Protein AF-0000000070301177 (afdb_homodimer)

Solvent-accessible surface area (backbone atoms only — not comparable to full-atom values): 25752 Å² total; per-residue (Å²): 110,47,82,45,71,46,75,32,82,84,48,71,47,68,35,48,28,30,37,35,56,13,61,52,57,71,39,89,87,39,59,64,20,34,37,38,36,44,33,41,28,71,83,41,33,33,62,41,58,50,71,46,35,71,60,48,59,59,49,16,45,73,69,47,29,31,37,39,17,50,38,58,58,73,48,60,44,33,58,29,86,72,32,73,75,39,41,40,32,54,35,54,65,43,52,48,47,52,51,49,48,72,74,44,54,43,38,85,46,20,59,25,23,32,30,23,18,32,33,40,8,5,26,21,18,49,43,44,37,58,73,33,55,76,52,22,27,29,30,26,22,40,46,19,50,31,51,51,75,92,44,57,88,44,87,59,50,32,72,39,56,42,47,50,91,80,27,50,65,54,51,53,69,71,19,48,65,69,54,53,82,75,64,64,77,88,58,50,46,40,39,40,36,32,21,74,66,18,93,45,35,64,43,41,52,50,38,51,52,49,33,54,75,68,71,44,63,41,36,42,34,41,30,69,40,42,86,47,58,73,38,50,43,57,49,49,58,58,50,50,52,52,49,51,53,51,31,53,66,60,50,59,56,70,76,111,108,46,81,43,72,47,74,31,82,85,47,71,47,69,36,46,28,31,37,35,56,14,62,52,55,71,38,90,87,39,59,65,21,37,38,38,37,43,33,41,28,72,83,40,32,33,62,40,60,50,72,46,35,71,60,49,57,58,50,16,44,75,67,48,30,31,38,38,17,50,37,58,58,72,47,60,44,34,59,28,86,73,32,75,73,39,39,40,32,55,35,55,65,43,52,47,47,53,50,48,47,72,75,44,55,42,38,85,45,20,60,24,23,32,29,24,18,33,33,41,8,5,28,21,17,49,45,45,37,56,72,34,55,77,50,22,25,30,30,26,23,40,45,20,50,31,51,50,72,93,44,58,87,43,88,59,49,31,71,38,55,42,46,49,90,80,28,51,66,52,51,53,68,71,20,46,66,69,53,53,82,72,62,58,79,88,58,50,47,39,38,40,36,31,20,74,64,19,92,45,34,65,43,41,51,50,39,52,51,51,35,55,74,68,70,45,63,40,36,43,34,40,30,69,40,40,86,48,57,72,38,49,42,55,49,50,57,58,50,50,52,54,50,51,52,50,33,51,66,59,50,60,56,70,78,110

Foldseek 3Di:
DDWDFFADPQLRGTWIKDKQFAPLQVDPPRAAAFEEEEEEAAPDARCVVCVLAVCVNVVCNVLVYMYMGIGQHLLLQDCFPVDSNHHRLCCPQPRVLVVCVVPTRHPSFQLRYEYEYEASSLSNRLQSCLVRLRRHQEYEYELYQQACLVPQPPSCPCVRHNGCVVGVPSSLVSHNLNRCVSPDDNSYEYEYEYEPAEPRVVSLVVSVVSCVVVVHDYHYYYHHDYRDSNSVSVVVVVVVVSSSVSSCVRPVVVVD/DDWDFFADPQLRGTWIKDKQFAPLQVDPPRAAAFEEEEEEAAPDARCVVCVLAVCVNVVCNVLVYMYMGIGQHLLLQDCFPVDSNHHRLCCPQPRVLVVCVVPTRHPSFQLRYEYEYEASSLSNRLQSCLVRLRRHQEYEYELYQQACLVPQPPSCPCVRHNGCVVGVPSSLVSHNLNRCVSPDDNRYEYEYEYEPAEPRVVSLVVSVVSCVVVVHDYHYYYHHDYRDSNSCSVVVVVVVVSSSVSSCVRPVVVVD

Structure (mmCIF, N/CA/C/O backbone):
data_AF-0000000070301177-model_v1
#
loop_
_entity.id
_entity.type
_entity.pdbx_description
1 polymer 'Esterase, putative'
#
loop_
_atom_site.group_PDB
_atom_site.id
_atom_site.type_symbol
_atom_site.label_atom_id
_atom_site.label_alt_id
_atom_site.label_comp_id
_atom_site.label_asym_id
_atom_site.label_entity_id
_atom_site.label_seq_id
_atom_site.pdbx_PDB_ins_code
_atom_site.Cartn_x
_atom_site.Cartn_y
_atom_site.Cartn_z
_atom_site.occupancy
_atom_site.B_iso_or_equiv
_atom_site.auth_seq_id
_atom_site.auth_comp_id
_atom_site.auth_asym_id
_atom_site.auth_atom_id
_atom_site.pdbx_PDB_model_num
ATOM 1 N N . MET A 1 1 ? -11.984 23.844 -8.18 1 95.38 1 MET A N 1
ATOM 2 C CA . MET A 1 1 ? -10.977 24.219 -7.195 1 95.38 1 MET A CA 1
ATOM 3 C C . MET A 1 1 ? -11.109 25.672 -6.789 1 95.38 1 MET A C 1
ATOM 5 O O . MET A 1 1 ? -11.438 26.531 -7.621 1 95.38 1 MET A O 1
ATOM 9 N N . GLU A 1 2 ? -10.852 25.969 -5.504 1 97.44 2 GLU A N 1
ATOM 10 C CA . GLU A 1 2 ? -10.922 27.328 -4.965 1 97.44 2 GLU A CA 1
ATOM 11 C C . GLU A 1 2 ? -9.648 27.688 -4.207 1 97.44 2 GLU A C 1
ATOM 13 O O . GLU A 1 2 ? -9.086 26.844 -3.494 1 97.44 2 GLU A O 1
ATOM 18 N N . ARG A 1 3 ? -9.195 28.859 -4.445 1 98.25 3 ARG A N 1
ATOM 19 C CA . ARG A 1 3 ? -8.109 29.453 -3.672 1 98.25 3 ARG A CA 1
ATOM 20 C C . ARG A 1 3 ? -8.648 30.469 -2.668 1 98.25 3 ARG A C 1
ATOM 22 O O . ARG A 1 3 ? -9.25 31.469 -3.055 1 98.25 3 ARG A O 1
ATOM 29 N N . LEU A 1 4 ? -8.391 30.156 -1.422 1 98.38 4 LEU A N 1
ATOM 30 C CA . LEU A 1 4 ? -8.984 30.938 -0.34 1 98.38 4 LEU A CA 1
ATOM 31 C C . LEU A 1 4 ? -7.918 31.672 0.454 1 98.38 4 LEU A C 1
ATOM 33 O O . LEU A 1 4 ? -6.734 31.344 0.368 1 98.38 4 LEU A O 1
ATOM 37 N N . SER A 1 5 ? -8.336 32.688 1.1 1 98.5 5 SER A N 1
ATOM 38 C CA . SER A 1 5 ? -7.645 33.312 2.221 1 98.5 5 SER A CA 1
ATOM 39 C C . SER A 1 5 ? -8.422 33.156 3.521 1 98.5 5 SER A C 1
ATOM 41 O O . SER A 1 5 ? -9.383 33.875 3.781 1 98.5 5 SER A O 1
ATOM 43 N N . VAL A 1 6 ? -8.008 32.219 4.379 1 98.75 6 VAL A N 1
ATOM 44 C CA . VAL A 1 6 ? -8.758 31.875 5.582 1 98.75 6 VAL A CA 1
ATOM 45 C C . VAL A 1 6 ? -8.203 32.625 6.781 1 98.75 6 VAL A C 1
ATOM 47 O O . VAL A 1 6 ? -7 32.562 7.062 1 98.75 6 VAL A O 1
ATOM 50 N N . PRO A 1 7 ? -9.055 33.375 7.484 1 98.38 7 PRO A N 1
ATOM 51 C CA . PRO A 1 7 ? -8.555 34.094 8.648 1 98.38 7 PRO A CA 1
ATOM 52 C C . PRO A 1 7 ? -8.18 33.188 9.812 1 98.38 7 PRO A C 1
ATOM 54 O O . PRO A 1 7 ? -8.875 32.188 10.062 1 98.38 7 PRO A O 1
ATOM 57 N N . SER A 1 8 ? -7.035 33.438 10.383 1 98.62 8 SER A N 1
ATOM 58 C CA . SER A 1 8 ? -6.629 32.781 11.617 1 98.62 8 SER A CA 1
ATOM 59 C C . SER A 1 8 ? -6.711 33.75 12.805 1 98.62 8 SER A C 1
ATOM 61 O O . SER A 1 8 ? -5.891 34.656 12.938 1 98.62 8 SER A O 1
ATOM 63 N N . ALA A 1 9 ? -7.656 33.469 13.68 1 98.31 9 ALA A N 1
ATOM 64 C CA . ALA A 1 9 ? -7.801 34.312 14.875 1 98.31 9 ALA A CA 1
ATOM 65 C C . ALA A 1 9 ? -6.582 34.156 15.781 1 98.31 9 ALA A C 1
ATOM 67 O O . ALA A 1 9 ? -6.137 35.156 16.375 1 98.31 9 ALA A O 1
ATOM 68 N N . SER A 1 10 ? -6.047 33 15.875 1 97.94 10 SER A N 1
ATOM 69 C CA . SER A 1 10 ? -4.941 32.75 16.781 1 97.94 10 SER A CA 1
ATOM 70 C C . SER A 1 10 ? -3.658 33.438 16.312 1 97.94 10 SER A C 1
ATOM 72 O O . SER A 1 10 ? -2.795 33.781 17.125 1 97.94 10 SER A O 1
ATOM 74 N N . MET A 1 11 ? -3.531 33.594 15 1 98.25 11 MET A N 1
ATOM 75 C CA . MET A 1 11 ? -2.289 34.156 14.484 1 98.25 11 MET A CA 1
ATOM 76 C C . MET A 1 11 ? -2.512 35.562 13.953 1 98.25 11 MET A C 1
ATOM 78 O O . MET A 1 11 ? -1.56 36.25 13.578 1 98.25 11 MET A O 1
ATOM 82 N N . ASN A 1 12 ? -3.715 36 13.938 1 97.5 12 ASN A N 1
ATOM 83 C CA . ASN A 1 12 ? -4.102 37.312 13.453 1 97.5 12 ASN A CA 1
ATOM 84 C C . ASN A 1 12 ? -3.561 37.562 12.055 1 97.5 12 ASN A C 1
ATOM 86 O O . ASN A 1 12 ? -2.904 38.594 11.812 1 97.5 12 ASN A O 1
ATOM 90 N N . LYS A 1 13 ? -3.725 36.625 11.156 1 96.88 13 LYS A N 1
ATOM 91 C CA . LYS A 1 13 ? -3.373 36.75 9.742 1 96.88 13 LYS A CA 1
ATOM 92 C C . LYS A 1 13 ? -4.273 35.875 8.867 1 96.88 13 LYS A C 1
ATOM 94 O O . LYS A 1 13 ? -5.086 35.094 9.383 1 96.88 13 LYS A O 1
ATOM 99 N N . GLU A 1 14 ? -4.188 36.094 7.578 1 98.25 14 GLU A N 1
ATOM 100 C CA . GLU A 1 14 ? -4.895 35.281 6.582 1 98.25 14 GLU A CA 1
ATOM 101 C C . GLU A 1 14 ? -3.984 34.219 5.984 1 98.25 14 GLU A C 1
ATOM 103 O O . GLU A 1 14 ? -2.838 34.5 5.629 1 98.25 14 GLU A O 1
ATOM 108 N N . ILE A 1 15 ? -4.477 33.062 5.93 1 98.75 15 ILE A N 1
ATOM 109 C CA . ILE A 1 15 ? -3.672 31.953 5.441 1 98.75 15 ILE A CA 1
ATOM 110 C C . ILE A 1 15 ? -4.199 31.484 4.086 1 98.75 15 ILE A C 1
ATOM 112 O O . ILE A 1 15 ? -5.387 31.188 3.939 1 98.75 15 ILE A O 1
ATOM 116 N N . PRO A 1 16 ? -3.316 31.422 3.059 1 98.88 16 PRO A N 1
ATOM 117 C CA . PRO A 1 16 ? -3.738 30.844 1.784 1 98.88 16 PRO A CA 1
ATOM 118 C C . PRO A 1 16 ? -4.078 29.359 1.899 1 98.88 16 PRO A C 1
ATOM 120 O O . PRO A 1 16 ? -3.35 28.594 2.549 1 98.88 16 PRO A O 1
ATOM 123 N N . VAL A 1 17 ? -5.227 28.969 1.312 1 98.88 17 VAL A N 1
ATOM 124 C CA . VAL A 1 17 ? -5.691 27.594 1.309 1 98.88 17 VAL A CA 1
ATOM 125 C C . VAL A 1 17 ? -6.223 27.234 -0.076 1 98.88 17 VAL A C 1
ATOM 127 O O . VAL A 1 17 ? -6.988 27.984 -0.674 1 98.88 17 VAL A O 1
ATOM 130 N N . LEU A 1 18 ? -5.703 26.125 -0.596 1 98.88 18 LEU A N 1
ATOM 131 C CA . LEU A 1 18 ? -6.293 25.547 -1.798 1 98.88 18 LEU A CA 1
ATOM 132 C C . LEU A 1 18 ? -7.32 24.484 -1.438 1 98.88 18 LEU A C 1
ATOM 134 O O . LEU A 1 18 ? -7.027 23.578 -0.658 1 98.88 18 LEU A O 1
ATOM 138 N N . VAL A 1 19 ? -8.547 24.578 -1.944 1 98.88 19 VAL A N 1
ATOM 139 C CA . VAL A 1 19 ? -9.594 23.562 -1.774 1 98.88 19 VAL A CA 1
ATOM 140 C C . VAL A 1 19 ? -9.938 22.938 -3.125 1 98.88 19 VAL A C 1
ATOM 142 O O . VAL A 1 19 ? -10.297 23.656 -4.07 1 98.88 19 VAL A O 1
ATOM 145 N N . VAL A 1 20 ? -9.719 21.641 -3.24 1 98.75 20 VAL A N 1
ATOM 146 C CA . VAL A 1 20 ? -10.094 20.859 -4.422 1 98.75 20 VAL A CA 1
ATOM 147 C C . VAL A 1 20 ? -11.43 20.172 -4.184 1 98.75 20 VAL A C 1
ATOM 149 O O . VAL A 1 20 ? -11.539 19.281 -3.334 1 98.75 20 VAL A O 1
ATOM 152 N N . LEU A 1 21 ? -12.445 20.562 -4.969 1 97.94 21 LEU A N 1
ATOM 153 C CA . LEU A 1 21 ? -13.812 20.109 -4.75 1 97.94 21 LEU A CA 1
ATOM 154 C C . LEU A 1 21 ? -14.227 19.109 -5.824 1 97.94 21 LEU A C 1
ATOM 156 O O . LEU A 1 21 ? -14 19.344 -7.016 1 97.94 21 LEU A O 1
ATOM 160 N N . PRO A 1 22 ? -14.812 17.969 -5.371 1 97.81 22 PRO A N 1
ATOM 161 C CA . PRO A 1 22 ? -15.453 17.125 -6.379 1 97.81 22 PRO A CA 1
ATOM 162 C C . PRO A 1 22 ? -16.719 17.75 -6.969 1 97.81 22 PRO A C 1
ATOM 164 O O . PRO A 1 22 ? -17.375 18.562 -6.305 1 97.81 22 PRO A O 1
ATOM 167 N N . ASP A 1 23 ? -17.062 17.312 -8.133 1 94.62 23 ASP A N 1
ATOM 168 C CA . ASP A 1 23 ? -18.25 17.844 -8.805 1 94.62 23 ASP A CA 1
ATOM 169 C C . ASP A 1 23 ? -19.5 17.625 -7.965 1 94.62 23 ASP A C 1
ATOM 171 O O . ASP A 1 23 ? -20.391 18.484 -7.926 1 94.62 23 ASP A O 1
ATOM 175 N N . ILE A 1 24 ? -19.531 16.547 -7.316 1 93.44 24 ILE A N 1
ATOM 176 C CA . ILE A 1 24 ? -20.734 16.172 -6.57 1 93.44 24 ILE A CA 1
ATOM 177 C C . ILE A 1 24 ? -20.938 17.156 -5.418 1 93.44 24 ILE A C 1
ATOM 179 O O . ILE A 1 24 ? -22.078 17.375 -4.973 1 93.44 24 ILE A O 1
ATOM 183 N N . ALA A 1 25 ? -19.906 17.719 -4.914 1 91.94 25 ALA A N 1
ATOM 184 C CA . ALA A 1 25 ? -20.016 18.672 -3.818 1 91.94 25 ALA A CA 1
ATOM 185 C C . ALA A 1 25 ? -20.547 20.016 -4.316 1 91.94 25 ALA A C 1
ATOM 187 O O . ALA A 1 25 ? -21 20.844 -3.52 1 91.94 25 ALA A O 1
ATOM 188 N N . LEU A 1 26 ? -20.453 20.25 -5.586 1 89.5 26 LEU A N 1
ATOM 189 C CA . LEU A 1 26 ? -20.891 21.5 -6.188 1 89.5 26 LEU A CA 1
ATOM 190 C C . LEU A 1 26 ? -22.344 21.406 -6.617 1 89.5 26 LEU A C 1
ATOM 192 O O . LEU A 1 26 ? -23 22.438 -6.82 1 89.5 26 LEU A O 1
ATOM 196 N N . ALA A 1 27 ? -22.781 20.219 -6.746 1 86.81 27 ALA A N 1
ATOM 197 C CA . ALA A 1 27 ? -24.156 20 -7.199 1 86.81 27 ALA A CA 1
ATOM 198 C C . ALA A 1 27 ? -25.156 20.297 -6.086 1 86.81 27 ALA A C 1
ATOM 200 O O . ALA A 1 27 ? -24.875 20.047 -4.91 1 86.81 27 ALA A O 1
ATOM 201 N N . SER A 1 28 ? -26.281 20.875 -6.488 1 85.12 28 SER A N 1
ATOM 202 C CA . SER A 1 28 ? -27.328 21.203 -5.523 1 85.12 28 SER A CA 1
ATOM 203 C C . SER A 1 28 ? -27.828 19.953 -4.801 1 85.12 28 SER A C 1
ATOM 205 O O . SER A 1 28 ? -28.062 19.984 -3.594 1 85.12 28 SER A O 1
ATOM 207 N N . GLU A 1 29 ? -27.922 18.891 -5.465 1 83.19 29 GLU A N 1
ATOM 208 C CA . GLU A 1 29 ? -28.438 17.641 -4.898 1 83.19 29 GLU A CA 1
ATOM 209 C C . GLU A 1 29 ? -27.281 16.734 -4.461 1 83.19 29 GLU A C 1
ATOM 211 O O . GLU A 1 29 ? -27.5 15.562 -4.148 1 83.19 29 GLU A O 1
ATOM 216 N N . GLY A 1 30 ? -26.172 17.344 -4.371 1 82.75 30 GLY A N 1
ATOM 217 C CA . GLY A 1 30 ? -25.047 16.484 -3.996 1 82.75 30 GLY A CA 1
ATOM 218 C C . GLY A 1 30 ? -24.984 16.219 -2.506 1 82.75 30 GLY A C 1
ATOM 219 O O . GLY A 1 30 ? -25.547 16.969 -1.704 1 82.75 30 GLY A O 1
ATOM 220 N N . GLY A 1 31 ? -24.359 15.086 -2.107 1 87.19 31 GLY A N 1
ATOM 221 C CA . GLY A 1 31 ? -24.25 14.695 -0.712 1 87.19 31 GLY A CA 1
ATOM 222 C C . GLY A 1 31 ? -22.984 15.227 -0.051 1 87.19 31 GLY A C 1
ATOM 223 O O . GLY A 1 31 ? -22.156 15.852 -0.706 1 87.19 31 GLY A O 1
ATOM 224 N N . ASP A 1 32 ? -22.984 15.148 1.273 1 95.69 32 ASP A N 1
ATOM 225 C CA . ASP A 1 32 ? -21.812 15.5 2.057 1 95.69 32 ASP A CA 1
ATOM 226 C C . ASP A 1 32 ? -20.625 14.625 1.678 1 95.69 32 ASP A C 1
ATOM 228 O O . ASP A 1 32 ? -20.766 13.43 1.447 1 95.69 32 ASP A O 1
ATOM 232 N N . CYS A 1 33 ? -19.5 15.289 1.547 1 97.81 33 CYS A N 1
ATOM 233 C CA . CYS A 1 33 ? -18.281 14.602 1.13 1 97.81 33 CYS A CA 1
ATOM 234 C C . CYS A 1 33 ? -17.297 14.492 2.285 1 97.81 33 CYS A C 1
ATOM 236 O O . CYS A 1 33 ? -17.188 15.406 3.105 1 97.81 33 CYS A O 1
ATOM 238 N N . PRO A 1 34 ? -16.594 13.344 2.359 1 98.56 34 PRO A N 1
ATOM 239 C CA . PRO A 1 34 ? -15.438 13.328 3.264 1 98.56 34 PRO A CA 1
ATOM 240 C C . PRO A 1 34 ? -14.336 14.289 2.832 1 98.56 34 PRO A C 1
ATOM 242 O O . PRO A 1 34 ? -14.32 14.734 1.681 1 98.56 34 PRO A O 1
ATOM 245 N N . VAL A 1 35 ? -13.461 14.648 3.768 1 98.88 35 VAL A N 1
ATOM 246 C CA . VAL A 1 35 ? -12.43 15.648 3.521 1 98.88 35 VAL A CA 1
ATOM 247 C C . VAL A 1 35 ? -11.062 15.086 3.893 1 98.88 35 VAL A C 1
ATOM 249 O O . VAL A 1 35 ? -10.906 14.453 4.941 1 98.88 35 VAL A O 1
ATOM 252 N N . VAL A 1 36 ? -10.086 15.25 3 1 99 36 VAL A N 1
ATOM 253 C CA . VAL A 1 36 ? -8.695 14.922 3.285 1 99 36 VAL A CA 1
ATOM 254 C C . VAL A 1 36 ? -7.852 16.203 3.275 1 99 36 VAL A C 1
ATOM 256 O O . VAL A 1 36 ? -7.77 16.891 2.258 1 99 36 VAL A O 1
ATOM 259 N N . TYR A 1 37 ? -7.285 16.547 4.402 1 99 37 TYR A N 1
ATOM 260 C CA . TYR A 1 37 ? -6.32 17.641 4.496 1 99 37 TYR A CA 1
ATOM 261 C C . TYR A 1 37 ? -4.93 17.172 4.082 1 99 37 TYR A C 1
ATOM 263 O O . TYR A 1 37 ? -4.402 16.203 4.637 1 99 37 TYR A O 1
ATOM 271 N N . LEU A 1 38 ? -4.34 17.828 3.107 1 98.94 38 LEU A N 1
ATOM 272 C CA . LEU A 1 38 ? -3.033 17.469 2.57 1 98.94 38 LEU A CA 1
ATOM 273 C C . LEU A 1 38 ? -1.99 18.516 2.914 1 98.94 38 LEU A C 1
ATOM 275 O O . LEU A 1 38 ? -2.041 19.641 2.398 1 98.94 38 LEU A O 1
ATOM 279 N N . LEU A 1 39 ? -1.029 18.141 3.74 1 99 39 LEU A N 1
ATOM 280 C CA . LEU A 1 39 ? -0.03 19.062 4.262 1 99 39 LEU A CA 1
ATOM 281 C C . LEU A 1 39 ? 1.247 19.016 3.432 1 99 39 LEU A C 1
ATOM 283 O O . LEU A 1 39 ? 1.775 17.938 3.168 1 99 39 LEU A O 1
ATOM 287 N N . HIS A 1 40 ? 1.757 20.234 3.047 1 98.94 40 HIS A N 1
ATOM 288 C CA . HIS A 1 40 ? 2.965 20.312 2.232 1 98.94 40 HIS A CA 1
ATOM 289 C C . HIS A 1 40 ? 4.215 20.156 3.088 1 98.94 40 HIS A C 1
ATOM 291 O O . HIS A 1 40 ? 4.152 20.25 4.316 1 98.94 40 HIS A O 1
ATOM 297 N N . GLY A 1 41 ? 5.316 19.859 2.445 1 98.81 41 GLY A N 1
ATOM 298 C CA . GLY A 1 41 ? 6.609 19.734 3.1 1 98.81 41 GLY A CA 1
ATOM 299 C C . GLY A 1 41 ? 7.328 21.062 3.254 1 98.81 41 GLY A C 1
ATOM 300 O O . GLY A 1 41 ? 6.797 22.109 2.877 1 98.81 41 GLY A O 1
ATOM 301 N N . TYR A 1 42 ? 8.539 21.016 3.812 1 98.75 42 TYR A N 1
ATOM 302 C CA . TYR A 1 42 ? 9.375 22.203 4.004 1 98.75 42 TYR A CA 1
ATOM 303 C C . TYR A 1 42 ? 9.594 22.922 2.682 1 98.75 42 TYR A C 1
ATOM 305 O O . TYR A 1 42 ? 9.914 22.297 1.667 1 98.75 42 TYR A O 1
ATOM 313 N N . GLY A 1 43 ? 9.398 24.172 2.719 1 98.5 43 GLY A N 1
ATOM 314 C CA . GLY A 1 43 ? 9.617 25 1.54 1 98.5 43 GLY A CA 1
ATOM 315 C C . GLY A 1 43 ? 8.422 25.031 0.603 1 98.5 43 GLY A C 1
ATOM 316 O O . GLY A 1 43 ? 8.438 25.734 -0.407 1 98.5 43 GLY A O 1
ATOM 317 N N . GLY A 1 44 ? 7.34 24.297 0.945 1 98.56 44 GLY A N 1
ATOM 318 C CA . GLY A 1 44 ? 6.164 24.266 0.086 1 98.56 44 GLY A CA 1
ATOM 319 C C . GLY A 1 44 ? 5.148 25.344 0.41 1 98.56 44 GLY A C 1
ATOM 320 O O . GLY A 1 44 ? 5.469 26.328 1.079 1 98.56 44 GLY A O 1
ATOM 321 N N . ASN A 1 45 ? 3.984 25.156 -0.148 1 98.75 45 ASN A N 1
ATOM 322 C CA . ASN A 1 45 ? 2.855 26.047 0.043 1 98.75 45 ASN A CA 1
ATOM 323 C C . ASN A 1 45 ? 1.535 25.391 -0.338 1 98.75 45 ASN A C 1
ATOM 325 O O . ASN A 1 45 ? 1.48 24.172 -0.531 1 98.75 45 ASN A O 1
ATOM 329 N N . ALA A 1 46 ? 0.44 26.203 -0.438 1 98.81 46 ALA A N 1
ATOM 330 C CA . ALA A 1 46 ? -0.903 25.672 -0.667 1 98.81 46 ALA A CA 1
ATOM 331 C C . ALA A 1 46 ? -0.992 24.969 -2.016 1 98.81 46 ALA A C 1
ATOM 333 O O . ALA A 1 46 ? -1.83 24.078 -2.207 1 98.81 46 ALA A O 1
ATOM 334 N N . GLU A 1 47 ? -0.083 25.266 -2.957 1 98.62 47 GLU A N 1
ATOM 335 C CA . GLU A 1 47 ? -0.151 24.75 -4.32 1 98.62 47 GLU A CA 1
ATOM 336 C C . GLU A 1 47 ? 0.709 23.5 -4.48 1 98.62 47 GLU A C 1
ATOM 338 O O . GLU A 1 47 ? 0.653 22.828 -5.516 1 98.62 47 GLU A O 1
ATOM 343 N N . THR A 1 48 ? 1.454 23.156 -3.494 1 98.81 48 THR A N 1
ATOM 344 C CA . THR A 1 48 ? 2.471 22.125 -3.592 1 98.81 48 THR A CA 1
ATOM 345 C C . THR A 1 48 ? 1.853 20.797 -4.039 1 98.81 48 THR A C 1
ATOM 347 O O . THR A 1 48 ? 2.398 20.109 -4.91 1 98.81 48 THR A O 1
ATOM 350 N N . TRP A 1 49 ? 0.731 20.453 -3.568 1 98.75 49 TRP A N 1
ATOM 351 C CA . TRP A 1 49 ? 0.171 19.125 -3.846 1 98.75 49 TRP A CA 1
ATOM 352 C C . TRP A 1 49 ? -0.322 19.031 -5.285 1 98.75 49 TRP A C 1
ATOM 354 O O . TRP A 1 49 ? -0.331 17.953 -5.879 1 98.75 49 TRP A O 1
ATOM 364 N N . LEU A 1 50 ? -0.657 20.141 -5.902 1 98.44 50 LEU A N 1
ATOM 365 C CA . LEU A 1 50 ? -1.015 20.125 -7.316 1 98.44 50 LEU A CA 1
ATOM 366 C C . LEU A 1 50 ? 0.206 19.812 -8.18 1 98.44 50 LEU A C 1
ATOM 368 O O . LEU A 1 50 ? 0.081 19.234 -9.258 1 98.44 50 LEU A O 1
ATOM 372 N N . THR A 1 51 ? 1.353 20.25 -7.668 1 98.31 51 THR A N 1
ATOM 373 C CA . THR A 1 51 ? 2.582 19.938 -8.391 1 98.31 51 THR A CA 1
ATOM 374 C C . THR A 1 51 ? 2.969 18.469 -8.188 1 98.31 51 THR A C 1
ATOM 376 O O . THR A 1 51 ? 3.492 17.828 -9.094 1 98.31 51 THR A O 1
ATOM 379 N N . VAL A 1 52 ? 2.74 17.938 -7.051 1 98.69 52 VAL A N 1
ATOM 380 C CA . VAL A 1 52 ? 3.057 16.547 -6.723 1 98.69 52 VAL A CA 1
ATOM 381 C C . VAL A 1 52 ? 2.1 15.609 -7.461 1 98.69 52 VAL A C 1
ATOM 383 O O . VAL A 1 52 ? 2.523 14.602 -8.039 1 98.69 52 VAL A O 1
ATOM 386 N N . LYS A 1 53 ? 0.862 15.945 -7.457 1 98.75 53 LYS A N 1
ATOM 387 C CA . LYS A 1 53 ? -0.208 15.141 -8.047 1 98.75 53 LYS A CA 1
ATOM 388 C C . LYS A 1 53 ? -1.123 16 -8.914 1 98.75 53 LYS A C 1
ATOM 390 O O . LYS A 1 53 ? -2.24 16.328 -8.508 1 98.75 53 LYS A O 1
ATOM 395 N N . PRO A 1 54 ? -0.746 16.219 -10.125 1 98.38 54 PRO A N 1
ATOM 396 C CA . PRO A 1 54 ? -1.477 17.156 -10.984 1 98.38 54 PRO A CA 1
ATOM 397 C C . PRO A 1 54 ? -2.91 16.703 -11.258 1 98.38 54 PRO A C 1
ATOM 399 O O . PRO A 1 54 ? -3.779 17.531 -11.547 1 98.38 54 PRO A O 1
ATOM 402 N N . ASP A 1 55 ? -3.191 15.422 -11.156 1 98.19 55 ASP A N 1
ATOM 403 C CA . ASP A 1 55 ? -4.531 14.914 -11.438 1 98.19 55 ASP A CA 1
ATOM 404 C C . ASP A 1 55 ? -5.371 14.836 -10.164 1 98.19 55 ASP A C 1
ATOM 406 O O . ASP A 1 55 ? -6.379 14.133 -10.125 1 98.19 55 ASP A O 1
ATOM 410 N N . LEU A 1 56 ? -5 15.578 -9.141 1 98.62 56 LEU A N 1
ATOM 411 C CA . LEU A 1 56 ? -5.715 15.609 -7.871 1 98.62 56 LEU A CA 1
ATOM 412 C C . LEU A 1 56 ? -7.168 16.016 -8.078 1 98.62 56 LEU A C 1
ATOM 414 O O . LEU A 1 56 ? -8.07 15.438 -7.469 1 98.62 56 LEU A O 1
ATOM 418 N N . PRO A 1 57 ? -7.52 17.016 -8.945 1 98.5 57 PRO A N 1
ATOM 419 C CA . PRO A 1 57 ? -8.922 17.375 -9.164 1 98.5 57 PRO A CA 1
ATOM 420 C C . PRO A 1 57 ? -9.734 16.219 -9.75 1 98.5 57 PRO A C 1
ATOM 422 O O . PRO A 1 57 ? -10.883 16 -9.359 1 98.5 57 PRO A O 1
ATOM 425 N N . GLN A 1 58 ? -9.141 15.453 -10.664 1 98.31 58 GLN A N 1
ATOM 426 C CA . GLN A 1 58 ? -9.82 14.289 -11.242 1 98.31 58 GLN A CA 1
ATOM 427 C C . GLN A 1 58 ? -10.055 13.219 -10.188 1 98.31 58 GLN A C 1
ATOM 429 O O . GLN A 1 58 ? -11.109 12.578 -10.172 1 98.31 58 GLN A O 1
ATOM 434 N N . ILE A 1 59 ? -9.078 13.039 -9.359 1 98.56 59 ILE A N 1
ATOM 435 C CA . ILE A 1 59 ? -9.203 12.07 -8.273 1 98.56 59 ILE A CA 1
ATOM 436 C C . ILE A 1 59 ? -10.328 12.5 -7.332 1 98.56 59 ILE A C 1
ATOM 438 O O . ILE A 1 59 ? -11.133 11.664 -6.906 1 98.56 59 ILE A O 1
ATOM 442 N N . ALA A 1 60 ? -10.391 13.781 -7 1 98.56 60 ALA A N 1
ATOM 443 C CA . ALA A 1 60 ? -11.477 14.305 -6.172 1 98.56 60 ALA A CA 1
ATOM 444 C C . ALA A 1 60 ? -12.836 13.961 -6.766 1 98.56 60 ALA A C 1
ATOM 446 O O . ALA A 1 60 ? -13.734 13.492 -6.062 1 98.56 60 ALA A O 1
ATOM 447 N N . ASP A 1 61 ? -12.977 14.141 -8.047 1 97.75 61 ASP A N 1
ATOM 448 C CA . ASP A 1 61 ? -14.234 13.859 -8.742 1 97.75 61 ASP A CA 1
ATOM 449 C C . ASP A 1 61 ? -14.562 12.367 -8.695 1 97.75 61 ASP A C 1
ATOM 451 O O . ASP A 1 61 ? -15.703 11.984 -8.414 1 97.75 61 ASP A O 1
ATOM 455 N N . GLN A 1 62 ? -13.578 11.594 -8.93 1 96.75 62 GLN A N 1
ATOM 456 C CA . GLN A 1 62 ? -13.766 10.156 -9 1 96.75 62 GLN A CA 1
ATOM 457 C C . GLN A 1 62 ? -14.148 9.578 -7.641 1 96.75 62 GLN A C 1
ATOM 459 O O . GLN A 1 62 ? -14.969 8.664 -7.559 1 96.75 62 GLN A O 1
ATOM 464 N N . LYS A 1 63 ? -13.578 10.117 -6.59 1 97.38 63 LYS A N 1
ATOM 465 C CA . LYS A 1 63 ? -13.719 9.484 -5.277 1 97.38 63 LYS A CA 1
ATOM 466 C C . LYS A 1 63 ? -14.766 10.203 -4.43 1 97.38 63 LYS A C 1
ATOM 468 O O . LYS A 1 63 ? -15.203 9.68 -3.404 1 97.38 63 LYS A O 1
ATOM 473 N N . GLY A 1 64 ? -15.211 11.391 -4.828 1 97.06 64 GLY A N 1
ATOM 474 C CA . GLY A 1 64 ? -16.125 12.18 -4.012 1 97.06 64 GLY A CA 1
ATOM 475 C C . GLY A 1 64 ? -15.492 12.672 -2.721 1 97.06 64 GLY A C 1
ATOM 476 O O . GLY A 1 64 ? -16.109 12.602 -1.657 1 97.06 64 GLY A O 1
ATOM 477 N N . ILE A 1 65 ? -14.25 13.07 -2.828 1 98.56 65 ILE A N 1
ATOM 478 C CA . ILE A 1 65 ? -13.492 13.523 -1.669 1 98.56 65 ILE A CA 1
ATOM 479 C C . ILE A 1 65 ? -13.07 14.977 -1.865 1 98.56 65 ILE A C 1
ATOM 481 O O . ILE A 1 65 ? -12.648 15.367 -2.955 1 98.56 65 ILE A O 1
ATOM 485 N N . ILE A 1 66 ? -13.266 15.812 -0.849 1 98.81 66 ILE A N 1
ATOM 486 C CA . ILE A 1 66 ? -12.711 17.156 -0.834 1 98.81 66 ILE A CA 1
ATOM 487 C C . ILE A 1 66 ? -11.273 17.125 -0.327 1 98.81 66 ILE A C 1
ATOM 489 O O . ILE A 1 66 ? -10.984 16.5 0.697 1 98.81 66 ILE A O 1
ATOM 493 N N . PHE A 1 67 ? -10.344 17.734 -1.083 1 98.94 67 PHE A N 1
ATOM 494 C CA . PHE A 1 67 ? -8.977 17.891 -0.606 1 98.94 67 PHE A CA 1
ATOM 495 C C . PHE A 1 67 ? -8.711 19.328 -0.185 1 98.94 67 PHE A C 1
ATOM 497 O O . PHE A 1 67 ? -9.102 20.266 -0.884 1 98.94 67 PHE A O 1
ATOM 504 N N . VAL A 1 68 ? -8.102 19.531 0.994 1 98.94 68 VAL A N 1
ATOM 505 C CA . VAL A 1 68 ? -7.789 20.844 1.544 1 98.94 68 VAL A CA 1
ATOM 506 C C . VAL A 1 68 ? -6.281 20.969 1.764 1 98.94 68 VAL A C 1
ATOM 508 O O . VAL A 1 68 ? -5.684 20.172 2.479 1 98.94 68 VAL A O 1
ATOM 511 N N . CYS A 1 69 ? -5.648 22.016 1.152 1 98.94 69 CYS A N 1
ATOM 512 C CA . CYS A 1 69 ? -4.203 22.203 1.201 1 98.94 69 CYS A CA 1
ATOM 513 C C . CYS A 1 69 ? -3.852 23.562 1.783 1 98.94 69 CYS A C 1
ATOM 515 O O . CYS A 1 69 ? -3.807 24.562 1.06 1 98.94 69 CYS A O 1
ATOM 517 N N . PRO A 1 70 ? -3.521 23.625 3.029 1 98.94 70 PRO A N 1
ATOM 518 C CA . PRO A 1 70 ? -3.154 24.906 3.635 1 98.94 70 PRO A CA 1
ATOM 519 C C . PRO A 1 70 ? -1.693 25.281 3.393 1 98.94 70 PRO A C 1
ATOM 521 O O . PRO A 1 70 ? -0.833 24.391 3.324 1 98.94 70 PRO A O 1
ATOM 524 N N . ASP A 1 71 ? -1.411 26.562 3.262 1 98.88 71 ASP A N 1
ATOM 525 C CA . ASP A 1 71 ? -0.05 27.078 3.346 1 98.88 71 ASP A CA 1
ATOM 526 C C . ASP A 1 71 ? 0.388 27.234 4.801 1 98.88 71 ASP A C 1
ATOM 528 O O . ASP A 1 71 ? -0.156 28.062 5.527 1 98.88 71 ASP A O 1
ATOM 532 N N . ALA A 1 72 ? 1.39 26.484 5.16 1 98.5 72 ALA A N 1
ATOM 533 C CA . ALA A 1 72 ? 1.803 26.516 6.562 1 98.5 72 ALA A CA 1
ATOM 534 C C . ALA A 1 72 ? 3.242 27 6.703 1 98.5 72 ALA A C 1
ATOM 536 O O . ALA A 1 72 ? 3.895 26.75 7.715 1 98.5 72 ALA A O 1
ATOM 537 N N . GLN A 1 73 ? 3.744 27.562 5.617 1 97.88 73 GLN A N 1
ATOM 538 C CA . GLN A 1 73 ? 5.145 27.969 5.645 1 97.88 73 GLN A CA 1
ATOM 539 C C . GLN A 1 73 ? 6.023 26.875 6.238 1 97.88 73 GLN A C 1
ATOM 541 O O . GLN A 1 73 ? 5.809 25.688 5.977 1 97.88 73 GLN A O 1
ATOM 546 N N . ASN A 1 74 ? 7.125 27.25 6.879 1 98.5 74 ASN A N 1
ATOM 547 C CA . ASN A 1 74 ? 8 26.281 7.523 1 98.5 74 ASN A CA 1
ATOM 548 C C . ASN A 1 74 ? 7.699 26.156 9.016 1 98.5 74 ASN A C 1
ATOM 550 O O . ASN A 1 74 ? 8.609 26.219 9.844 1 98.5 74 ASN A O 1
ATOM 554 N N . SER A 1 75 ? 6.398 25.875 9.297 1 98.5 75 SER A N 1
ATOM 555 C CA . SER A 1 75 ? 5.895 25.953 10.664 1 98.5 75 SER A CA 1
ATOM 556 C C . SER A 1 75 ? 6.082 24.625 11.398 1 98.5 75 SER A C 1
ATOM 558 O O . SER A 1 75 ? 5.969 24.578 12.625 1 98.5 75 SER A O 1
ATOM 560 N N . TRP A 1 76 ? 6.281 23.516 10.562 1 98.62 76 TRP A N 1
ATOM 561 C CA . TRP A 1 76 ? 6.336 22.156 11.086 1 98.62 76 TRP A CA 1
ATOM 562 C C . TRP A 1 76 ? 5.008 21.781 11.734 1 98.62 76 TRP A C 1
ATOM 564 O O . TRP A 1 76 ? 4.926 20.766 12.438 1 98.62 76 TRP A O 1
ATOM 574 N N . TYR A 1 77 ? 3.967 22.688 11.477 1 98.75 77 TYR A N 1
ATOM 575 C CA . TYR A 1 77 ? 2.58 22.453 11.875 1 98.75 77 TYR A CA 1
ATOM 576 C C . TYR A 1 77 ? 2.445 22.391 13.391 1 98.75 77 TYR A C 1
ATOM 578 O O . TYR A 1 77 ? 1.64 21.625 13.914 1 98.75 77 TYR A O 1
ATOM 586 N N . TRP A 1 78 ? 3.311 23.141 14.141 1 98.75 78 TRP A N 1
ATOM 587 C CA . TRP A 1 78 ? 3.258 23.297 15.586 1 98.75 78 TRP A CA 1
ATOM 588 C C . TRP A 1 78 ? 2.568 24.609 15.961 1 98.75 78 TRP A C 1
ATOM 590 O O . TRP A 1 78 ? 2.432 25.516 15.133 1 98.75 78 TRP A O 1
ATOM 600 N N . ASP A 1 79 ? 2.031 24.641 17.141 1 98.69 79 ASP A N 1
ATOM 601 C CA . ASP A 1 79 ? 2.01 25.891 17.891 1 98.69 79 ASP A CA 1
ATOM 602 C C . ASP A 1 79 ? 3.359 26.172 18.562 1 98.69 79 ASP A C 1
ATOM 604 O O . ASP A 1 79 ? 3.668 25.594 19.609 1 98.69 79 ASP A O 1
ATOM 608 N N . SER A 1 80 ? 4.145 27.062 17.906 1 98.5 80 SER A N 1
ATOM 609 C CA . SER A 1 80 ? 5.516 27.281 18.359 1 98.5 80 SER A CA 1
ATOM 610 C C . SER A 1 80 ? 5.543 27.844 19.766 1 98.5 80 SER A C 1
ATOM 612 O O . SER A 1 80 ? 4.836 28.812 20.078 1 98.5 80 SER A O 1
ATOM 614 N N . PRO A 1 81 ? 6.371 27.25 20.594 1 97.69 81 PRO A N 1
ATOM 615 C CA . PRO A 1 81 ? 6.496 27.781 21.953 1 97.69 81 PRO A CA 1
ATOM 616 C C . PRO A 1 81 ? 7.395 29.016 22.031 1 97.69 81 PRO A C 1
ATOM 618 O O . PRO A 1 81 ? 7.402 29.734 23.047 1 97.69 81 PRO A O 1
ATOM 621 N N . VAL A 1 82 ? 8.164 29.312 20.953 1 95.94 82 VAL A N 1
ATOM 622 C CA . VAL A 1 82 ? 9.133 30.406 21.047 1 95.94 82 VAL A CA 1
ATOM 623 C C . VAL A 1 82 ? 8.758 31.516 20.062 1 95.94 82 VAL A C 1
ATOM 625 O O . VAL A 1 82 ? 9.383 32.562 20.047 1 95.94 82 VAL A O 1
ATOM 628 N N . ASP A 1 83 ? 7.801 31.234 19.219 1 95.75 83 ASP A N 1
ATOM 629 C CA . ASP A 1 83 ? 7.332 32.219 18.25 1 95.75 83 ASP A CA 1
ATOM 630 C C . ASP A 1 83 ? 5.809 32.219 18.172 1 95.75 83 ASP A C 1
ATOM 632 O O . ASP A 1 83 ? 5.203 31.422 17.453 1 95.75 83 ASP A O 1
ATOM 636 N N . SER A 1 84 ? 5.148 33.188 18.781 1 95.56 84 SER A N 1
ATOM 637 C CA . SER A 1 84 ? 3.701 33.25 18.938 1 95.56 84 SER A CA 1
ATOM 638 C C . SER A 1 84 ? 3.012 33.531 17.609 1 95.56 84 SER A C 1
ATOM 640 O O . SER A 1 84 ? 1.793 33.375 17.484 1 95.56 84 SER A O 1
ATOM 642 N N . ALA A 1 85 ? 3.768 33.906 16.625 1 97.06 85 ALA A N 1
ATOM 643 C CA . ALA A 1 85 ? 3.201 34.188 15.297 1 97.06 85 ALA A CA 1
ATOM 644 C C . ALA A 1 85 ? 2.916 32.875 14.555 1 97.06 85 ALA A C 1
ATOM 646 O O . ALA A 1 85 ? 2.246 32.875 13.523 1 97.06 85 ALA A O 1
ATOM 647 N N . PHE A 1 86 ? 3.381 31.797 15.094 1 98.5 86 PHE A N 1
ATOM 648 C CA . PHE A 1 86 ? 3.191 30.5 14.461 1 98.5 86 PHE A CA 1
ATOM 649 C C . PHE A 1 86 ? 2.346 29.594 15.336 1 98.5 86 PHE A C 1
ATOM 651 O O . PHE A 1 86 ? 2.836 29.047 16.328 1 98.5 86 PHE A O 1
ATOM 658 N N . ARG A 1 87 ? 1.093 29.438 14.977 1 98.62 87 ARG A N 1
ATOM 659 C CA . ARG A 1 87 ? 0.135 28.578 15.664 1 98.62 87 ARG A CA 1
ATOM 660 C C . ARG A 1 87 ? -0.62 27.703 14.68 1 98.62 87 ARG A C 1
ATOM 662 O O . ARG A 1 87 ? -1.853 27.688 14.656 1 98.62 87 ARG A O 1
ATOM 669 N N . TYR A 1 88 ? 0.168 26.844 14 1 98.81 88 TYR A N 1
ATOM 670 C CA . TYR A 1 88 ? -0.393 26.156 12.844 1 98.81 88 TYR A CA 1
ATOM 671 C C . TYR A 1 88 ? -1.048 24.844 13.25 1 98.81 88 TYR A C 1
ATOM 673 O O . TYR A 1 88 ? -1.848 24.281 12.492 1 98.81 88 TYR A O 1
ATOM 681 N N . GLU A 1 89 ? -0.687 24.297 14.414 1 98.81 89 GLU A N 1
ATOM 682 C CA . GLU A 1 89 ? -1.487 23.203 14.945 1 98.81 89 GLU A CA 1
ATOM 683 C C . GLU A 1 89 ? -2.93 23.641 15.188 1 98.81 89 GLU A C 1
ATOM 685 O O . GLU A 1 89 ? -3.867 22.969 14.75 1 98.81 89 GLU A O 1
ATOM 690 N N . THR A 1 90 ? -3.062 24.781 15.875 1 98.81 90 THR A N 1
ATOM 691 C CA . THR A 1 90 ? -4.379 25.359 16.141 1 98.81 90 THR A CA 1
ATOM 692 C C . THR A 1 90 ? -5.102 25.688 14.844 1 98.81 90 THR A C 1
ATOM 694 O O . THR A 1 90 ? -6.273 25.344 14.672 1 98.81 90 THR A O 1
ATOM 697 N N . PHE A 1 91 ? -4.406 26.312 13.93 1 98.88 91 PHE A N 1
ATOM 698 C CA . PHE A 1 91 ? -5.027 26.719 12.68 1 98.88 91 PHE A CA 1
ATOM 699 C C . PHE A 1 91 ? -5.574 25.531 11.914 1 98.88 91 PHE A C 1
ATOM 701 O O . PHE A 1 91 ? -6.754 25.5 11.555 1 98.88 91 PHE A O 1
ATOM 708 N N . VAL A 1 92 ? -4.77 24.469 11.734 1 98.88 92 VAL A N 1
ATOM 709 C CA . VAL A 1 92 ? -5.156 23.344 10.891 1 98.88 92 VAL A CA 1
ATOM 710 C C . VAL A 1 92 ? -6.199 22.5 11.617 1 98.88 92 VAL A C 1
ATOM 712 O O . VAL A 1 92 ? -7.227 22.141 11.031 1 98.88 92 VAL A O 1
ATOM 715 N N . ALA A 1 93 ? -6.008 22.203 12.883 1 98.62 93 ALA A N 1
ATOM 716 C CA . ALA A 1 93 ? -6.832 21.234 13.594 1 98.62 93 ALA A CA 1
ATOM 717 C C . ALA A 1 93 ? -8.18 21.828 13.977 1 98.62 93 ALA A C 1
ATOM 719 O O . ALA A 1 93 ? -9.156 21.109 14.172 1 98.62 93 ALA A O 1
ATOM 720 N N . SER A 1 94 ? -8.258 23.156 14.07 1 98.56 94 SER A N 1
ATOM 721 C CA . SER A 1 94 ? -9.469 23.766 14.609 1 98.56 94 SER A CA 1
ATOM 722 C C . SER A 1 94 ? -10.023 24.844 13.672 1 98.56 94 SER A C 1
ATOM 724 O O . SER A 1 94 ? -11.117 24.688 13.125 1 98.56 94 SER A O 1
ATOM 726 N N . GLU A 1 95 ? -9.258 25.891 13.414 1 98.81 95 GLU A N 1
ATOM 727 C CA . GLU A 1 95 ? -9.781 27.031 12.656 1 98.81 95 GLU A CA 1
ATOM 728 C C . GLU A 1 95 ? -10.102 26.625 11.219 1 98.81 95 GLU A C 1
ATOM 730 O O . GLU A 1 95 ? -11.188 26.922 10.711 1 98.81 95 GLU A O 1
ATOM 735 N N . LEU A 1 96 ? -9.156 25.953 10.594 1 98.88 96 LEU A N 1
ATOM 736 C CA . LEU A 1 96 ? -9.352 25.562 9.203 1 98.88 96 LEU A CA 1
ATOM 737 C C . LEU A 1 96 ? -10.453 24.516 9.086 1 98.88 96 LEU A C 1
ATOM 739 O O . LEU A 1 96 ? -11.305 24.609 8.195 1 98.88 96 LEU A O 1
ATOM 743 N N . VAL A 1 97 ? -10.453 23.5 9.945 1 98.88 97 VAL A N 1
ATOM 744 C CA . VAL A 1 97 ? -11.5 22.469 9.953 1 98.88 97 VAL A CA 1
ATOM 745 C C . VAL A 1 97 ? -12.867 23.141 10.109 1 98.88 97 VAL A C 1
ATOM 747 O O . VAL A 1 97 ? -13.797 22.844 9.359 1 98.88 97 VAL A O 1
ATOM 750 N N . GLY A 1 98 ? -12.984 24.047 11.07 1 98.75 98 GLY A N 1
ATOM 751 C CA . GLY A 1 98 ? -14.234 24.766 11.281 1 98.75 98 GLY A CA 1
ATOM 752 C C . GLY A 1 98 ? -14.672 25.547 10.062 1 98.75 98 GLY A C 1
ATOM 753 O O . GLY A 1 98 ? -15.852 25.531 9.695 1 98.75 98 GLY A O 1
ATOM 754 N N . TYR A 1 99 ? -13.742 26.25 9.43 1 98.81 99 TYR A N 1
ATOM 755 C CA . TYR A 1 99 ? -14.031 27.062 8.25 1 98.81 99 TYR A CA 1
ATOM 756 C C . TYR A 1 99 ? -14.547 26.188 7.109 1 98.81 99 TYR A C 1
ATOM 758 O O . TYR A 1 99 ? -15.555 26.516 6.473 1 98.81 99 TYR A O 1
ATOM 766 N N . ILE A 1 100 ? -13.859 25.094 6.84 1 98.81 100 ILE A N 1
ATOM 767 C CA . ILE A 1 100 ? -14.203 24.203 5.742 1 98.81 100 ILE A CA 1
ATOM 768 C C . ILE A 1 100 ? -15.586 23.594 5.98 1 98.81 100 ILE A C 1
ATOM 770 O O . ILE A 1 100 ? -16.422 23.562 5.07 1 98.81 100 ILE A O 1
ATOM 774 N N . ASP A 1 101 ? -15.875 23.125 7.242 1 98.44 101 ASP A N 1
ATOM 775 C CA . ASP A 1 101 ? -17.172 22.531 7.578 1 98.44 101 ASP A CA 1
ATOM 776 C C . ASP A 1 101 ? -18.297 23.531 7.418 1 98.44 101 ASP A C 1
ATOM 778 O O . ASP A 1 101 ? -19.422 23.172 7.078 1 98.44 101 ASP A O 1
ATOM 782 N N . LEU A 1 102 ? -18.047 24.766 7.645 1 97.75 102 LEU A N 1
ATOM 783 C CA . LEU A 1 102 ? -19.062 25.812 7.578 1 97.75 102 LEU A CA 1
ATOM 784 C C . LEU A 1 102 ? -19.359 26.188 6.133 1 97.75 102 LEU A C 1
ATOM 786 O O . LEU A 1 102 ? -20.5 26.547 5.801 1 97.75 102 LEU A O 1
ATOM 790 N N . HIS A 1 103 ? -18.422 26.062 5.234 1 97.44 103 HIS A N 1
ATOM 791 C CA . HIS A 1 103 ? -18.547 26.703 3.928 1 97.44 103 HIS A CA 1
ATOM 792 C C . HIS A 1 103 ? -18.75 25.672 2.828 1 97.44 103 HIS A C 1
ATOM 794 O O . HIS A 1 103 ? -19.125 26.016 1.704 1 97.44 103 HIS A O 1
ATOM 800 N N . TYR A 1 104 ? -18.453 24.391 3.1 1 97.25 104 TYR A N 1
ATOM 801 C CA . TYR A 1 104 ? -18.578 23.344 2.086 1 97.25 104 TYR A CA 1
ATOM 802 C C . TYR A 1 104 ? -19.438 22.188 2.6 1 97.25 104 TYR A C 1
ATOM 804 O O . TYR A 1 104 ? -19.656 22.062 3.807 1 97.25 104 TYR A O 1
ATOM 812 N N . LYS A 1 105 ? -19.938 21.328 1.704 1 96.44 105 LYS A N 1
ATOM 813 C CA . LYS A 1 105 ? -20.719 20.141 2.035 1 96.44 105 LYS A CA 1
ATOM 814 C C . LYS A 1 105 ? -19.812 19.016 2.514 1 96.44 105 LYS A C 1
ATOM 816 O O . LYS A 1 105 ? -19.5 18.094 1.75 1 96.44 105 LYS A O 1
ATOM 821 N N . THR A 1 106 ? -19.5 19.109 3.801 1 97.81 106 THR A N 1
ATOM 822 C CA . THR A 1 106 ? -18.594 18.109 4.363 1 97.81 106 THR A CA 1
ATOM 823 C C . THR A 1 106 ? -19.359 17.188 5.32 1 97.81 106 THR A C 1
ATOM 825 O O . THR A 1 106 ? -20.391 17.562 5.863 1 97.81 106 THR A O 1
ATOM 828 N N . ILE A 1 107 ? -18.922 15.922 5.406 1 97.88 107 ILE A N 1
ATOM 829 C CA . ILE A 1 107 ? -19.234 15.133 6.594 1 97.88 107 ILE A CA 1
ATOM 830 C C . ILE A 1 107 ? -18.484 15.688 7.801 1 97.88 107 ILE A C 1
ATOM 832 O O . ILE A 1 107 ? -17.344 15.32 8.047 1 97.88 107 ILE A O 1
ATOM 836 N N . ALA A 1 108 ? -19.219 16.5 8.578 1 97.38 108 ALA A N 1
ATOM 837 C CA . ALA A 1 108 ? -18.562 17.328 9.594 1 97.38 108 ALA A CA 1
ATOM 838 C C . ALA A 1 108 ? -18.375 16.547 10.891 1 97.38 108 ALA A C 1
ATOM 840 O O . ALA A 1 108 ? -18.781 17.016 11.961 1 97.38 108 ALA A O 1
ATOM 841 N N . GLU A 1 109 ? -17.812 15.375 10.844 1 97.25 109 GLU A N 1
ATOM 842 C CA . GLU A 1 109 ? -17.438 14.469 11.93 1 97.25 109 GLU A CA 1
ATOM 843 C C . GLU A 1 109 ? -16.047 13.891 11.703 1 97.25 109 GLU A C 1
ATOM 845 O O . GLU A 1 109 ? -15.555 13.859 10.578 1 97.25 109 GLU A O 1
ATOM 850 N N . ARG A 1 110 ? -15.445 13.445 12.773 1 96.25 110 ARG A N 1
ATOM 851 C CA . ARG A 1 110 ? -14.102 12.883 12.672 1 96.25 110 ARG A CA 1
ATOM 852 C C . ARG A 1 110 ? -14.078 11.703 11.695 1 96.25 110 ARG A C 1
ATOM 854 O O . ARG A 1 110 ? -13.086 11.492 11 1 96.25 110 ARG A O 1
ATOM 861 N N . LYS A 1 111 ? -15.188 10.898 11.602 1 96.44 111 LYS A N 1
ATOM 862 C CA . LYS A 1 111 ? -15.242 9.719 10.742 1 96.44 111 LYS A CA 1
ATOM 863 C C . LYS A 1 111 ? -15.195 10.109 9.266 1 96.44 111 LYS A C 1
ATOM 865 O O . LYS A 1 111 ? -14.961 9.258 8.406 1 96.44 111 LYS A O 1
ATOM 870 N N . GLY A 1 112 ? -15.469 11.375 8.953 1 97.88 112 GLY A N 1
ATOM 871 C CA . GLY A 1 112 ? -15.414 11.867 7.586 1 97.88 112 GLY A CA 1
ATOM 872 C C . GLY A 1 112 ? -14.188 12.711 7.301 1 97.88 112 GLY A C 1
ATOM 873 O O . GLY A 1 112 ? -14.148 13.445 6.312 1 97.88 112 GLY A O 1
ATOM 874 N N . ARG A 1 113 ? -13.141 12.68 8.195 1 98.62 113 ARG A N 1
ATOM 875 C CA . ARG A 1 113 ? -12 13.586 8.055 1 98.62 113 ARG A CA 1
ATOM 876 C C . ARG A 1 113 ? -10.688 12.836 8.195 1 98.62 113 ARG A C 1
ATOM 878 O O . ARG A 1 113 ? -10.5 12.078 9.156 1 98.62 113 ARG A O 1
ATOM 885 N N . ALA A 1 114 ? -9.828 12.992 7.23 1 98.88 114 ALA A N 1
ATOM 886 C CA . ALA A 1 114 ? -8.469 12.461 7.277 1 98.88 114 ALA A CA 1
ATOM 887 C C . ALA A 1 114 ? -7.441 13.57 7.039 1 98.88 114 ALA A C 1
ATOM 889 O O . ALA A 1 114 ? -7.785 14.648 6.543 1 98.88 114 ALA A O 1
ATOM 890 N N . ILE A 1 115 ? -6.238 13.359 7.477 1 98.94 115 ILE A N 1
ATOM 891 C CA . ILE A 1 115 ? -5.133 14.297 7.285 1 98.94 115 ILE A CA 1
ATOM 892 C C . ILE A 1 115 ? -3.875 13.531 6.883 1 98.94 115 ILE A C 1
ATOM 894 O O . ILE A 1 115 ? -3.605 12.445 7.406 1 98.94 115 ILE A O 1
ATOM 898 N N . ALA A 1 116 ? -3.152 13.961 5.883 1 98.94 116 ALA A N 1
ATOM 899 C CA . ALA A 1 116 ? -1.908 13.352 5.414 1 98.94 116 ALA A CA 1
ATOM 900 C C . ALA A 1 116 ? -0.93 14.414 4.93 1 98.94 116 ALA A C 1
ATOM 902 O O . ALA A 1 116 ? -1.288 15.594 4.809 1 98.94 116 ALA A O 1
ATOM 903 N N . GLY A 1 117 ? 0.295 14.055 4.727 1 98.94 117 GLY A N 1
ATOM 904 C CA . GLY A 1 117 ? 1.279 14.992 4.207 1 98.94 117 GLY A CA 1
ATOM 905 C C . GLY A 1 117 ? 2.609 14.336 3.883 1 98.94 117 GLY A C 1
ATOM 906 O O . GLY A 1 117 ? 2.783 13.133 4.086 1 98.94 117 GLY A O 1
ATOM 907 N N . LEU A 1 118 ? 3.506 15.164 3.293 1 98.94 118 LEU A N 1
ATOM 908 C CA . LEU A 1 118 ? 4.832 14.695 2.904 1 98.94 118 LEU A CA 1
ATOM 909 C C . LEU A 1 118 ? 5.918 15.406 3.699 1 98.94 118 LEU A C 1
ATOM 911 O O . LEU A 1 118 ? 5.781 16.594 4.02 1 98.94 118 LEU A O 1
ATOM 915 N N . SER A 1 119 ? 6.996 14.664 4.09 1 98.75 119 SER A N 1
ATOM 916 C CA . SER A 1 119 ? 8.164 15.234 4.75 1 98.75 119 SER A CA 1
ATOM 917 C C . SER A 1 119 ? 7.773 16 6.008 1 98.75 119 SER A C 1
ATOM 919 O O . SER A 1 119 ? 7.16 15.445 6.918 1 98.75 119 SER A O 1
ATOM 921 N N . MET A 1 120 ? 7.914 17.375 6.047 1 98.81 120 MET A N 1
ATOM 922 C CA . MET A 1 120 ? 7.422 18.203 7.137 1 98.81 120 MET A CA 1
ATOM 923 C C . MET A 1 120 ? 5.918 18.047 7.312 1 98.81 120 MET A C 1
ATOM 925 O O . MET A 1 120 ? 5.426 17.969 8.445 1 98.81 120 MET A O 1
ATOM 929 N N . GLY A 1 121 ? 5.227 17.938 6.188 1 98.88 121 GLY A N 1
ATOM 930 C CA . GLY A 1 121 ? 3.789 17.719 6.227 1 98.88 121 GLY A CA 1
ATOM 931 C C . GLY A 1 121 ? 3.406 16.359 6.773 1 98.88 121 GLY A C 1
ATOM 932 O O . GLY A 1 121 ? 2.355 16.203 7.398 1 98.88 121 GLY A O 1
ATOM 933 N N . GLY A 1 122 ? 4.262 15.328 6.457 1 98.88 122 GLY A N 1
ATOM 934 C CA . GLY A 1 122 ? 4.043 14.031 7.074 1 98.88 122 GLY A CA 1
ATOM 935 C C . GLY A 1 122 ? 4.18 14.055 8.586 1 98.88 122 GLY A C 1
ATOM 936 O O . GLY A 1 122 ? 3.385 13.438 9.297 1 98.88 122 GLY A O 1
ATOM 937 N N . HIS A 1 123 ? 5.207 14.766 9.102 1 98.62 123 HIS A N 1
ATOM 938 C CA . HIS A 1 123 ? 5.305 15.047 10.523 1 98.62 123 HIS A CA 1
ATOM 939 C C . HIS A 1 123 ? 4.035 15.719 11.047 1 98.62 123 HIS A C 1
ATOM 941 O O . HIS A 1 123 ? 3.449 15.273 12.031 1 98.62 123 HIS A O 1
ATOM 947 N N . GLY A 1 124 ? 3.684 16.75 10.383 1 98.81 124 GLY A N 1
ATOM 948 C CA . GLY A 1 124 ? 2.527 17.531 10.789 1 98.81 124 GLY A CA 1
ATOM 949 C C . GLY A 1 124 ? 1.248 16.719 10.852 1 98.81 124 GLY A C 1
ATOM 950 O O . GLY A 1 124 ? 0.456 16.875 11.781 1 98.81 124 GLY A O 1
ATOM 951 N N . ALA A 1 125 ? 1.015 15.891 9.867 1 98.88 125 ALA A N 1
ATOM 952 C CA . ALA A 1 125 ? -0.189 15.07 9.812 1 98.88 125 ALA A CA 1
ATOM 953 C C . ALA A 1 125 ? -0.263 14.125 11.008 1 98.88 125 ALA A C 1
ATOM 955 O O . ALA A 1 125 ? -1.303 14.023 11.664 1 98.88 125 ALA A O 1
ATOM 956 N N . LEU A 1 126 ? 0.839 13.461 11.289 1 98.5 126 LEU A N 1
ATOM 957 C CA . LEU A 1 126 ? 0.88 12.578 12.445 1 98.5 126 LEU A CA 1
ATOM 958 C C . LEU A 1 126 ? 0.719 13.367 13.742 1 98.5 126 LEU A C 1
ATOM 960 O O . LEU A 1 126 ? -0.085 13 14.602 1 98.5 126 LEU A O 1
ATOM 964 N N . TRP A 1 127 ? 1.427 14.477 13.867 1 98.25 127 TRP A N 1
ATOM 965 C CA . TRP A 1 127 ? 1.405 15.32 15.062 1 98.25 127 TRP A CA 1
ATOM 966 C C . TRP A 1 127 ? -0.014 15.773 15.383 1 98.25 127 TRP A C 1
ATOM 968 O O . TRP A 1 127 ? -0.499 15.586 16.5 1 98.25 127 TRP A O 1
ATOM 978 N N . ILE A 1 128 ? -0.648 16.297 14.375 1 98.19 128 ILE A N 1
ATOM 979 C CA . ILE A 1 128 ? -1.979 16.875 14.555 1 98.19 128 ILE A CA 1
ATOM 980 C C . ILE A 1 128 ? -2.988 15.758 14.82 1 98.19 128 ILE A C 1
ATOM 982 O O . ILE A 1 128 ? -3.793 15.844 15.75 1 98.19 128 ILE A O 1
ATOM 986 N N . ALA A 1 129 ? -2.969 14.672 14.07 1 97.75 129 ALA A N 1
ATOM 987 C CA . ALA A 1 129 ? -3.949 13.602 14.234 1 97.75 129 ALA A CA 1
ATOM 988 C C . ALA A 1 129 ? -3.805 12.93 15.594 1 97.75 129 ALA A C 1
ATOM 990 O O . ALA A 1 129 ? -4.805 12.578 16.219 1 97.75 129 ALA A O 1
ATOM 991 N N . PHE A 1 130 ? -2.568 12.711 16.031 1 96.88 130 PHE A N 1
ATOM 992 C CA . PHE A 1 130 ? -2.334 12.055 17.312 1 96.88 130 PHE A CA 1
ATOM 993 C C . PHE A 1 130 ? -2.877 12.898 18.453 1 96.88 130 PHE A C 1
ATOM 995 O O . PHE A 1 130 ? -3.381 12.359 19.453 1 96.88 130 PHE A O 1
ATOM 1002 N N . ARG A 1 131 ? -2.881 14.164 18.297 1 95.62 131 ARG A N 1
ATOM 1003 C CA . ARG A 1 131 ? -3.23 15.078 19.375 1 95.62 131 ARG A CA 1
ATOM 1004 C C . ARG A 1 131 ? -4.672 15.555 19.25 1 95.62 131 ARG A C 1
ATOM 1006 O O . ARG A 1 131 ? -5.238 16.094 20.203 1 95.62 131 ARG A O 1
ATOM 1013 N N . HIS A 1 132 ? -5.203 15.445 18.094 1 96.06 132 HIS A N 1
ATOM 1014 C CA . HIS A 1 132 ? -6.551 15.93 17.828 1 96.06 132 HIS A CA 1
ATOM 1015 C C . HIS A 1 132 ? -7.422 14.836 17.234 1 96.06 132 HIS A C 1
ATOM 1017 O O . HIS A 1 132 ? -8.023 15.023 16.172 1 96.06 132 HIS A O 1
ATOM 1023 N N . GLN A 1 133 ? -7.633 13.758 18.016 1 95.94 133 GLN A N 1
ATOM 1024 C CA . GLN A 1 133 ? -8.391 12.594 17.578 1 95.94 133 GLN A CA 1
ATOM 1025 C C . GLN A 1 133 ? -9.891 12.883 17.547 1 95.94 133 GLN A C 1
ATOM 1027 O O . GLN A 1 133 ? -10.664 12.125 16.969 1 95.94 133 GLN A O 1
ATOM 1032 N N . ASP A 1 134 ? -10.289 13.984 18.109 1 95.06 134 ASP A N 1
ATOM 1033 C CA . ASP A 1 134 ? -11.672 14.438 18.016 1 95.06 134 ASP A CA 1
ATOM 1034 C C . ASP A 1 134 ? -11.953 15.062 16.656 1 95.06 134 ASP A C 1
ATOM 1036 O O . ASP A 1 134 ? -13.102 15.086 16.203 1 95.06 134 ASP A O 1
ATOM 1040 N N . ALA A 1 135 ? -10.898 15.477 16 1 97.12 135 ALA A N 1
ATOM 1041 C CA . ALA A 1 135 ? -11.062 16.172 14.734 1 97.12 135 ALA A CA 1
ATOM 1042 C C . ALA A 1 135 ? -10.859 15.219 13.555 1 97.12 135 ALA A C 1
ATOM 1044 O O . ALA A 1 135 ? -11.547 15.328 12.539 1 97.12 135 ALA A O 1
ATOM 1045 N N . PHE A 1 136 ? -9.969 14.289 13.727 1 97.88 136 PHE A N 1
ATOM 1046 C CA . PHE A 1 136 ? -9.602 13.422 12.609 1 97.88 136 PHE A CA 1
ATOM 1047 C C . PHE A 1 136 ? -9.789 11.953 12.984 1 97.88 136 PHE A C 1
ATOM 1049 O O . PHE A 1 136 ? -9.469 11.547 14.102 1 97.88 136 PHE A O 1
ATOM 1056 N N . GLY A 1 137 ? -10.305 11.133 12 1 97.44 137 GLY A N 1
ATOM 1057 C CA . GLY A 1 137 ? -10.461 9.703 12.211 1 97.44 137 GLY A CA 1
ATOM 1058 C C . GLY A 1 137 ? -9.367 8.883 11.555 1 97.44 137 GLY A C 1
ATOM 1059 O O . GLY A 1 137 ? -9.172 7.715 11.906 1 97.44 137 GLY A O 1
ATOM 1060 N N . ALA A 1 138 ? -8.656 9.477 10.602 1 98.38 138 ALA A N 1
ATOM 1061 C CA . ALA A 1 138 ? -7.586 8.789 9.891 1 98.38 138 ALA A CA 1
ATOM 1062 C C . ALA A 1 138 ? -6.449 9.75 9.547 1 98.38 138 ALA A C 1
ATOM 1064 O O . ALA A 1 138 ? -6.668 10.953 9.406 1 98.38 138 ALA A O 1
ATOM 1065 N N . CYS A 1 139 ? -5.215 9.188 9.453 1 98.62 139 CYS A N 1
ATOM 1066 C CA . CYS A 1 139 ? -4.074 10.016 9.07 1 98.62 139 CYS A CA 1
ATOM 1067 C C . CYS A 1 139 ? -3.061 9.211 8.266 1 98.62 139 CYS A C 1
ATOM 1069 O O . CYS A 1 139 ? -3.084 7.977 8.289 1 98.62 139 CYS A O 1
ATOM 1071 N N . GLY A 1 140 ? -2.273 9.891 7.539 1 98.88 140 GLY A N 1
ATOM 1072 C CA . GLY A 1 140 ? -1.212 9.32 6.723 1 98.88 140 GLY A CA 1
ATOM 1073 C C . GLY A 1 140 ? 0.051 10.164 6.719 1 98.88 140 GLY A C 1
ATOM 1074 O O . GLY A 1 140 ? -0.01 11.383 6.871 1 98.88 140 GLY A O 1
ATOM 1075 N N . SER A 1 141 ? 1.145 9.516 6.555 1 98.94 141 SER A N 1
ATOM 1076 C CA . SER A 1 141 ? 2.441 10.188 6.477 1 98.94 141 SER A CA 1
ATOM 1077 C C . SER A 1 141 ? 3.297 9.602 5.359 1 98.94 141 SER A C 1
ATOM 1079 O O . SER A 1 141 ? 3.488 8.383 5.285 1 98.94 141 SER A O 1
ATOM 1081 N N . MET A 1 142 ? 3.711 10.453 4.484 1 98.94 142 MET A N 1
ATOM 1082 C CA . MET A 1 142 ? 4.633 10.078 3.414 1 98.94 142 MET A CA 1
ATOM 1083 C C . MET A 1 142 ? 6.023 10.648 3.668 1 98.94 142 MET A C 1
ATOM 1085 O O . MET A 1 142 ? 6.246 11.852 3.5 1 98.94 142 MET A O 1
ATOM 1089 N N . SER A 1 143 ? 6.918 9.789 4.094 1 98.62 143 SER A N 1
ATOM 1090 C CA . SER A 1 143 ? 8.289 10.188 4.406 1 98.62 143 SER A CA 1
ATOM 1091 C C . SER A 1 143 ? 8.32 11.266 5.484 1 98.62 143 SER A C 1
ATOM 1093 O O . SER A 1 143 ? 9.062 12.242 5.371 1 98.62 143 SER A O 1
ATOM 1095 N N . GLY A 1 144 ? 7.453 11.148 6.48 1 98.81 144 GLY A N 1
ATOM 1096 C CA . GLY A 1 144 ? 7.383 12.148 7.531 1 98.81 144 GLY A CA 1
ATOM 1097 C C . GLY A 1 144 ? 8.547 12.07 8.508 1 98.81 144 GLY A C 1
ATOM 1098 O O . GLY A 1 144 ? 9.055 10.984 8.789 1 98.81 144 GLY A O 1
ATOM 1099 N N . CYS A 1 145 ? 8.938 13.203 9.047 1 98.5 145 CYS A N 1
ATOM 1100 C CA . CYS A 1 145 ? 9.93 13.242 10.109 1 98.5 145 CYS A CA 1
ATOM 1101 C C . CYS A 1 145 ? 9.328 12.789 11.438 1 98.5 145 CYS A C 1
ATOM 1103 O O . CYS A 1 145 ? 8.859 13.609 12.219 1 98.5 145 CYS A O 1
ATOM 1105 N N . ALA A 1 146 ? 9.492 11.516 11.719 1 98.31 146 ALA A N 1
ATOM 1106 C CA . ALA A 1 146 ? 8.867 10.906 12.883 1 98.31 146 ALA A CA 1
ATOM 1107 C C . ALA A 1 146 ? 9.617 11.273 14.164 1 98.31 146 ALA A C 1
ATOM 1109 O O . ALA A 1 146 ? 9.07 11.188 15.266 1 98.31 146 ALA A O 1
ATOM 1110 N N . ASP A 1 147 ? 10.875 11.656 14.031 1 98.62 147 ASP A N 1
ATOM 1111 C CA . 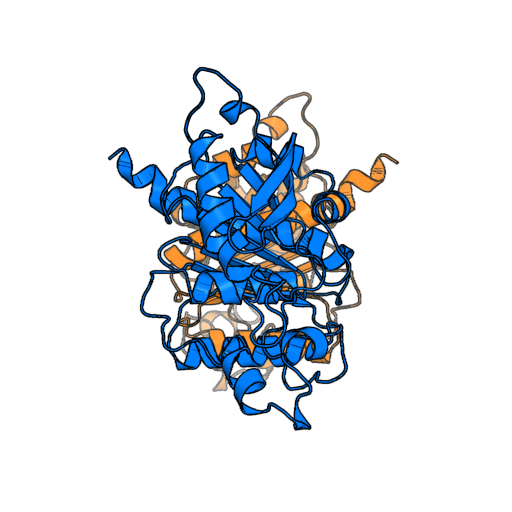ASP A 1 147 ? 11.758 12.109 15.102 1 98.62 147 ASP A CA 1
ATOM 1112 C C . ASP A 1 147 ? 12.688 13.219 14.625 1 98.62 147 ASP A C 1
ATOM 1114 O O . ASP A 1 147 ? 13.547 12.992 13.766 1 98.62 147 ASP A O 1
ATOM 1118 N N . ILE A 1 148 ? 12.555 14.359 15.242 1 98.44 148 ILE A N 1
ATOM 1119 C CA . ILE A 1 148 ? 13.281 15.539 14.773 1 98.44 148 ILE A CA 1
ATOM 1120 C C . ILE A 1 148 ? 14.641 15.609 15.461 1 98.44 148 ILE A C 1
ATOM 1122 O O . ILE A 1 148 ? 15.523 16.344 15.016 1 98.44 148 ILE A O 1
ATOM 1126 N N . ARG A 1 149 ? 14.914 14.938 16.484 1 98.19 149 ARG A N 1
ATOM 1127 C CA . ARG A 1 149 ? 16.047 15.141 17.391 1 98.19 149 ARG A CA 1
ATOM 1128 C C . ARG A 1 149 ? 17.359 14.828 16.688 1 98.19 149 ARG A C 1
ATOM 1130 O O . ARG A 1 149 ? 18.375 15.5 16.922 1 98.19 149 ARG A O 1
ATOM 1137 N N . PRO A 1 150 ? 17.391 13.812 15.727 1 98.25 150 PRO A N 1
ATOM 1138 C CA . PRO A 1 150 ? 18.641 13.562 15 1 98.25 150 PRO A CA 1
ATOM 1139 C C . PRO A 1 150 ? 18.953 14.648 13.977 1 98.25 150 PRO A C 1
ATOM 1141 O O . PRO A 1 150 ? 20.016 14.609 13.336 1 98.25 150 PRO A O 1
ATOM 1144 N N . PHE A 1 151 ? 18.094 15.664 13.898 1 98 151 PHE A N 1
ATOM 1145 C CA . PHE A 1 151 ? 18.25 16.656 12.844 1 98 151 PHE A CA 1
ATOM 1146 C C . PHE A 1 151 ? 18.172 18.078 13.414 1 98 151 PHE A C 1
ATOM 1148 O O . PHE A 1 151 ? 17.422 18.906 12.906 1 98 151 PHE A O 1
ATOM 1155 N N . PRO A 1 152 ? 19.062 18.484 14.289 1 96.88 152 PRO A N 1
ATOM 1156 C CA . PRO A 1 152 ? 18.906 19.734 15.039 1 96.88 152 PRO A CA 1
ATOM 1157 C C . PRO A 1 152 ? 19.188 20.969 14.195 1 96.88 152 PRO A C 1
ATOM 1159 O O . PRO A 1 152 ? 18.75 22.078 14.539 1 96.88 152 PRO A O 1
ATOM 1162 N N . ASN A 1 153 ? 19.906 20.828 13.117 1 97.06 153 ASN A N 1
ATOM 1163 C CA . ASN A 1 153 ? 20.312 22 12.352 1 97.06 153 ASN A CA 1
ATOM 1164 C C . ASN A 1 153 ? 19.641 22.031 10.977 1 97.06 153 ASN A C 1
ATOM 1166 O O . ASN A 1 153 ? 20.078 22.781 10.094 1 97.06 153 ASN A O 1
ATOM 1170 N N . ASN A 1 154 ? 18.672 21.188 10.812 1 98 154 ASN A N 1
ATOM 1171 C CA . ASN A 1 154 ? 18.062 21.031 9.492 1 98 154 ASN A CA 1
ATOM 1172 C C . ASN A 1 154 ? 16.688 21.703 9.438 1 98 154 ASN A C 1
ATOM 1174 O O . ASN A 1 154 ? 16 21.797 10.445 1 98 154 ASN A O 1
ATOM 1178 N N . TRP A 1 155 ? 16.328 22.266 8.281 1 98.12 155 TRP A N 1
ATOM 1179 C CA . TRP A 1 155 ? 14.992 22.688 7.852 1 98.12 155 TRP A CA 1
ATOM 1180 C C . TRP A 1 155 ? 14.406 23.688 8.828 1 98.12 155 TRP A C 1
ATOM 1182 O O . TRP A 1 155 ? 13.211 23.656 9.125 1 98.12 155 TRP A O 1
ATOM 1192 N N . GLU A 1 156 ? 15.203 24.453 9.438 1 97.5 156 GLU A N 1
ATOM 1193 C CA . GLU A 1 156 ? 14.82 25.578 10.289 1 97.5 156 GLU A CA 1
ATOM 1194 C C . GLU A 1 156 ? 13.953 25.109 11.461 1 97.5 156 GLU A C 1
ATOM 1196 O O . GLU A 1 156 ? 13.109 25.875 11.953 1 97.5 156 GLU A O 1
ATOM 1201 N N . ILE A 1 157 ? 14.102 23.906 11.922 1 98.31 157 ILE A N 1
ATOM 1202 C CA . ILE A 1 157 ? 13.344 23.406 13.062 1 98.31 157 ILE A CA 1
ATOM 1203 C C . ILE A 1 157 ? 13.578 24.297 14.281 1 98.31 157 ILE A C 1
ATOM 1205 O O . ILE A 1 157 ? 12.633 24.641 14.992 1 98.31 157 ILE A O 1
ATOM 1209 N N . SER A 1 158 ? 14.812 24.734 14.445 1 97.69 158 SER A N 1
ATOM 1210 C CA . SER A 1 158 ? 15.211 25.5 15.625 1 97.69 158 SER A CA 1
ATOM 1211 C C . SER A 1 158 ? 14.531 26.859 15.648 1 97.69 158 SER A C 1
ATOM 1213 O O . SER A 1 158 ? 14.453 27.5 16.703 1 97.69 158 SER A O 1
ATOM 1215 N N . ARG A 1 159 ? 14.016 27.297 14.523 1 97.44 159 ARG A N 1
ATOM 1216 C CA . ARG A 1 159 ? 13.297 28.562 14.492 1 97.44 159 ARG A CA 1
ATOM 1217 C C . ARG A 1 159 ? 11.961 28.469 15.219 1 97.44 159 ARG A C 1
ATOM 1219 O O . ARG A 1 159 ? 11.438 29.469 15.703 1 97.44 159 ARG A O 1
ATOM 1226 N N . ARG A 1 160 ? 11.469 27.234 15.344 1 98.06 160 ARG A N 1
ATOM 1227 C CA . ARG A 1 160 ? 10.148 27.031 15.938 1 98.06 160 ARG A CA 1
ATOM 1228 C C . ARG A 1 160 ? 10.258 26.5 17.359 1 98.06 160 ARG A C 1
ATOM 1230 O O . ARG A 1 160 ? 9.32 26.641 18.156 1 98.06 160 ARG A O 1
ATOM 1237 N N . LEU A 1 161 ? 11.453 25.969 17.75 1 98.06 161 LEU A N 1
ATOM 1238 C CA . LEU A 1 161 ? 11.57 25.312 19.047 1 98.06 161 LEU A CA 1
ATOM 1239 C C . LEU A 1 161 ? 12.727 25.906 19.844 1 98.06 161 LEU A C 1
ATOM 1241 O O . LEU A 1 161 ? 12.867 25.625 21.031 1 98.06 161 LEU A O 1
ATOM 1245 N N . GLY A 1 162 ? 13.508 26.719 19.25 1 97.31 162 GLY A N 1
ATOM 1246 C CA . GLY A 1 162 ? 14.828 26.984 19.797 1 97.31 162 GLY A CA 1
ATOM 1247 C C . GLY A 1 162 ? 15.828 25.891 19.5 1 97.31 162 GLY A C 1
ATOM 1248 O O . GLY A 1 162 ? 15.453 24.812 19.047 1 97.31 162 GLY A O 1
ATOM 1249 N N . SER A 1 163 ? 17.109 26.203 19.75 1 97.5 163 SER A N 1
ATOM 1250 C CA . SER A 1 163 ? 18.125 25.188 19.453 1 97.5 163 SER A CA 1
ATOM 1251 C C . SER A 1 163 ? 17.984 23.984 20.391 1 97.5 163 SER A C 1
ATOM 1253 O O . SER A 1 163 ? 17.5 24.125 21.516 1 97.5 163 SER A O 1
ATOM 1255 N N . LEU A 1 164 ? 18.359 22.828 19.859 1 97.06 164 LEU A N 1
ATOM 1256 C CA . LEU A 1 164 ? 18.312 21.625 20.672 1 97.06 164 LEU A CA 1
ATOM 1257 C C . LEU A 1 164 ? 19.156 21.797 21.938 1 97.06 164 LEU A C 1
ATOM 1259 O O . LEU A 1 164 ? 18.766 21.328 23.016 1 97.06 164 LEU A O 1
ATOM 1263 N N . ALA A 1 165 ? 20.312 22.453 21.844 1 96.56 165 ALA A N 1
ATOM 1264 C CA . ALA A 1 165 ? 21.203 22.672 22.969 1 96.56 165 ALA A CA 1
ATOM 1265 C C . ALA A 1 165 ? 20.516 23.484 24.062 1 96.56 165 ALA A C 1
ATOM 1267 O O . ALA A 1 165 ? 20.688 23.203 25.25 1 96.56 165 ALA A O 1
ATOM 1268 N N . GLU A 1 166 ? 19.719 24.391 23.719 1 96.38 166 GLU A N 1
ATOM 1269 C CA . GLU A 1 166 ? 19.109 25.312 24.656 1 96.38 166 GLU A CA 1
ATOM 1270 C C . GLU A 1 166 ? 17.766 24.766 25.156 1 96.38 166 GLU A C 1
ATOM 1272 O O . GLU A 1 166 ? 17.328 25.094 26.266 1 96.38 166 GLU A O 1
ATOM 1277 N N . ASN A 1 167 ? 17.094 23.938 24.391 1 96.94 167 ASN A N 1
ATOM 1278 C CA . ASN A 1 167 ? 15.727 23.516 24.703 1 96.94 167 ASN A CA 1
ATOM 1279 C C . ASN A 1 167 ? 15.547 22.016 24.5 1 96.94 167 ASN A C 1
ATOM 1281 O O . ASN A 1 167 ? 14.609 21.594 23.812 1 96.94 167 ASN A O 1
ATOM 1285 N N . PRO A 1 168 ? 16.359 21.156 25.062 1 97.06 168 PRO A N 1
ATOM 1286 C CA . PRO A 1 168 ? 16.234 19.719 24.828 1 97.06 168 PRO A CA 1
ATOM 1287 C C . PRO A 1 168 ? 14.875 19.172 25.234 1 97.06 168 PRO A C 1
ATOM 1289 O O . PRO A 1 168 ? 14.367 18.25 24.594 1 97.06 168 PRO A O 1
ATOM 1292 N N . LYS A 1 169 ? 14.227 19.703 26.219 1 97.62 169 LYS A N 1
ATOM 1293 C CA . LYS A 1 169 ? 12.914 19.234 26.672 1 97.62 169 LYS A CA 1
ATOM 1294 C C . LYS A 1 169 ? 11.852 19.5 25.609 1 97.62 169 LYS A C 1
ATOM 1296 O O . LYS A 1 169 ? 10.977 18.656 25.375 1 97.62 169 LYS A O 1
ATOM 1301 N N . LEU A 1 170 ? 11.883 20.656 25.016 1 97.44 170 LEU A N 1
ATOM 1302 C CA . LEU A 1 170 ? 10.93 20.969 23.969 1 97.44 170 LEU A CA 1
ATOM 1303 C C . LEU A 1 170 ? 11.086 20.016 22.781 1 97.44 170 LEU A C 1
ATOM 1305 O O . LEU A 1 170 ? 10.094 19.562 22.219 1 97.44 170 LEU A O 1
ATOM 1309 N N . TRP A 1 171 ? 12.336 19.703 22.469 1 98.25 171 TRP A N 1
ATOM 1310 C CA . TRP A 1 171 ? 12.586 18.797 21.344 1 98.25 171 TRP A CA 1
ATOM 1311 C C . TRP A 1 171 ? 12.047 17.406 21.656 1 98.25 171 TRP A C 1
ATOM 1313 O O . TRP A 1 171 ? 11.516 16.719 20.766 1 98.25 171 TRP A O 1
ATOM 1323 N N . ASP A 1 172 ? 12.109 16.984 22.891 1 98 172 ASP A N 1
ATOM 1324 C CA . ASP A 1 172 ? 11.516 15.719 23.312 1 98 172 ASP A CA 1
ATOM 1325 C C . ASP A 1 172 ? 9.992 15.766 23.234 1 98 172 ASP A C 1
ATOM 1327 O O . ASP A 1 172 ? 9.352 14.789 22.844 1 98 172 ASP A O 1
ATOM 1331 N N . GLU A 1 173 ? 9.469 16.875 23.578 1 97.44 173 GLU A N 1
ATOM 1332 C CA . GLU A 1 173 ? 8.023 17.016 23.703 1 97.44 173 GLU A CA 1
ATOM 1333 C C . GLU A 1 173 ? 7.375 17.203 22.328 1 97.44 173 GLU A C 1
ATOM 1335 O O . GLU A 1 173 ? 6.223 16.828 22.125 1 97.44 173 GLU A O 1
ATOM 1340 N N . TYR A 1 174 ? 8.133 17.703 21.375 1 97.56 174 TYR A N 1
ATOM 1341 C CA . TYR A 1 174 ? 7.52 18.125 20.125 1 97.56 174 TYR A CA 1
ATOM 1342 C C . TYR A 1 174 ? 7.855 17.141 19 1 97.56 174 TYR A C 1
ATOM 1344 O O . TYR A 1 174 ? 7.547 17.391 17.844 1 97.56 174 TYR A O 1
ATOM 1352 N N . THR A 1 175 ? 8.508 16.031 19.359 1 97.56 175 THR A N 1
ATOM 1353 C CA . THR A 1 175 ? 8.742 14.977 18.375 1 97.56 175 THR A CA 1
ATOM 1354 C C . THR A 1 175 ? 7.602 13.969 18.391 1 97.56 175 THR A C 1
ATOM 1356 O O . THR A 1 175 ? 7.082 13.617 19.453 1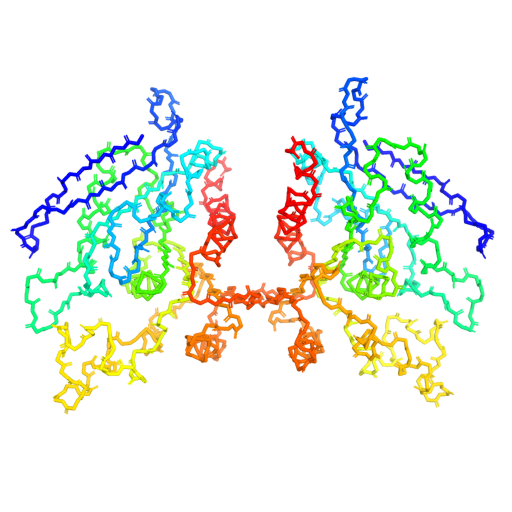 97.56 175 THR A O 1
ATOM 1359 N N 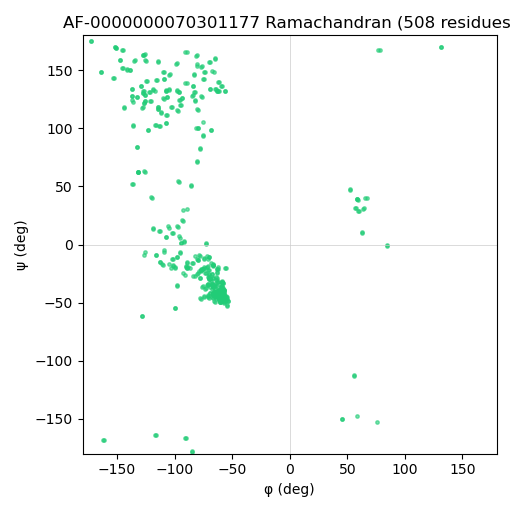. VAL A 1 176 ? 7.164 13.508 17.188 1 97.69 176 VAL A N 1
ATOM 1360 C CA . VAL A 1 176 ? 5.996 12.656 17 1 97.69 176 VAL A CA 1
ATOM 1361 C C . VAL A 1 176 ? 6.141 11.375 17.812 1 97.69 176 VAL A C 1
ATOM 1363 O O . VAL A 1 176 ? 5.219 10.984 18.531 1 97.69 176 VAL A O 1
ATOM 1366 N N . ILE A 1 177 ? 7.297 10.727 17.797 1 97.44 177 ILE A N 1
ATOM 1367 C CA . ILE A 1 177 ? 7.504 9.383 18.328 1 97.44 177 ILE A CA 1
ATOM 1368 C C . ILE A 1 177 ? 7.332 9.398 19.844 1 97.44 177 ILE A C 1
ATOM 1370 O O . ILE A 1 177 ? 7.105 8.344 20.453 1 97.44 177 ILE A O 1
ATOM 1374 N N . ASN A 1 178 ? 7.402 10.578 20.469 1 96.56 178 ASN A N 1
ATOM 1375 C CA . ASN A 1 178 ? 7.266 10.664 21.922 1 96.56 178 ASN A CA 1
ATOM 1376 C C . ASN A 1 178 ? 5.832 10.977 22.328 1 96.56 178 ASN A C 1
ATOM 1378 O O . ASN A 1 178 ? 5.551 11.188 23.5 1 96.56 178 ASN A O 1
ATOM 1382 N N . ASN A 1 179 ? 4.887 11.016 21.406 1 92.94 179 ASN A N 1
ATOM 1383 C CA . ASN A 1 179 ? 3.508 11.398 21.688 1 92.94 179 ASN A CA 1
ATOM 1384 C C . ASN A 1 179 ? 2.531 10.273 21.359 1 92.94 179 ASN A C 1
ATOM 1386 O O . ASN A 1 179 ? 1.43 10.531 20.859 1 92.94 179 ASN A O 1
ATOM 1390 N N . LEU A 1 180 ? 2.873 9.078 21.656 1 94.69 180 LEU A N 1
ATOM 1391 C CA . LEU A 1 180 ? 2.064 7.938 21.25 1 94.69 180 LEU A CA 1
ATOM 1392 C C . LEU A 1 180 ? 1.157 7.48 22.391 1 94.69 180 LEU A C 1
ATOM 1394 O O . LEU A 1 180 ? 0.218 6.711 22.172 1 94.69 180 LEU A O 1
ATOM 1398 N N . ASP A 1 181 ? 1.354 7.98 23.609 1 90.75 181 ASP A N 1
ATOM 1399 C CA . ASP A 1 181 ? 0.686 7.434 24.781 1 90.75 181 ASP A CA 1
ATOM 1400 C C . ASP A 1 181 ? -0.81 7.738 24.766 1 90.75 181 ASP A C 1
ATOM 1402 O O . ASP A 1 181 ? -1.609 7 25.344 1 90.75 181 ASP A O 1
ATOM 1406 N N . SER A 1 182 ? -1.08 8.742 24.109 1 85.88 182 SER A N 1
ATOM 1407 C CA . SER A 1 182 ? -2.486 9.133 24.078 1 85.88 182 SER A CA 1
ATOM 1408 C C . SER A 1 182 ? -3.254 8.312 23.031 1 85.88 182 SER A C 1
ATOM 1410 O O . SER A 1 182 ? -4.484 8.375 22.984 1 85.88 182 SER A O 1
ATOM 1412 N N . LEU A 1 183 ? -2.48 7.59 22.25 1 90.5 183 LEU A N 1
ATOM 1413 C CA . LEU A 1 183 ? -3.119 6.789 21.219 1 90.5 183 LEU A CA 1
ATOM 1414 C C . LEU A 1 183 ? -3.652 5.48 21.781 1 90.5 183 LEU A C 1
ATOM 1416 O O . LEU A 1 183 ? -2.934 4.766 22.484 1 90.5 183 LEU A O 1
ATOM 1420 N N . ARG A 1 184 ? -5.023 5.406 22.062 1 71.06 184 ARG A N 1
ATOM 1421 C CA . ARG A 1 184 ? -5.625 4.168 22.547 1 71.06 184 ARG A CA 1
ATOM 1422 C C . ARG A 1 184 ? -6.652 3.637 21.547 1 71.06 184 ARG A C 1
ATOM 1424 O O . ARG A 1 184 ? -7.328 4.41 20.875 1 71.06 184 ARG A O 1
ATOM 1431 N N . GLY A 1 185 ? -6.598 2.396 21.234 1 61.16 185 GLY A N 1
ATOM 1432 C CA . GLY A 1 185 ? -7.605 1.599 20.547 1 61.16 185 GLY A CA 1
ATOM 1433 C C . GLY A 1 185 ? -7.664 1.859 19.062 1 61.16 185 GLY A C 1
ATOM 1434 O O . GLY A 1 185 ? -6.633 2.096 18.422 1 61.16 185 GLY A O 1
ATOM 1435 N N . ALA A 1 186 ? -8.781 1.656 18.469 1 62.62 186 ALA A N 1
ATOM 1436 C CA . ALA A 1 186 ? -9.133 1.732 17.047 1 62.62 186 ALA A CA 1
ATOM 1437 C C . ALA A 1 186 ? -9.656 3.119 16.688 1 62.62 186 ALA A C 1
ATOM 1439 O O . ALA A 1 186 ? -10.352 3.285 15.68 1 62.62 186 ALA A O 1
ATOM 1440 N N . ALA A 1 187 ? -9.148 4.195 17.438 1 80.25 187 ALA A N 1
ATOM 1441 C CA . ALA A 1 187 ? -9.781 5.492 17.219 1 80.25 187 ALA A CA 1
ATOM 1442 C C . ALA A 1 187 ? -9.203 6.188 15.984 1 80.25 187 ALA A C 1
ATOM 1444 O O . ALA A 1 187 ? -9.891 6.949 15.312 1 80.25 187 ALA A O 1
ATOM 1445 N N . LEU A 1 188 ? -7.957 5.875 15.664 1 95.94 188 LEU A N 1
ATOM 1446 C CA . LEU A 1 188 ? -7.305 6.566 14.562 1 95.94 188 LEU A CA 1
ATOM 1447 C C . LEU A 1 188 ? -6.703 5.566 13.578 1 95.94 188 LEU A C 1
ATOM 1449 O O . LEU A 1 188 ? -5.941 4.68 13.969 1 95.94 188 LEU A O 1
ATOM 1453 N N . ALA A 1 189 ? -7.184 5.582 12.344 1 97.62 189 ALA A N 1
ATOM 1454 C CA . ALA A 1 189 ? -6.551 4.793 11.289 1 97.62 189 ALA A CA 1
ATOM 1455 C C . ALA A 1 189 ? -5.266 5.457 10.805 1 97.62 189 ALA A C 1
ATOM 1457 O O . ALA A 1 189 ? -5.262 6.645 10.469 1 97.62 189 ALA A O 1
ATOM 1458 N N . ILE A 1 190 ? -4.148 4.699 10.797 1 98.38 190 ILE A N 1
ATOM 1459 C CA . ILE A 1 190 ? -2.842 5.301 10.547 1 98.38 190 ILE A CA 1
ATOM 1460 C C . ILE A 1 190 ? -2.15 4.574 9.398 1 98.38 190 ILE A C 1
ATOM 1462 O O . ILE A 1 190 ? -2.07 3.344 9.391 1 98.38 190 ILE A O 1
ATOM 1466 N N . LEU A 1 191 ? -1.671 5.266 8.391 1 98.81 191 LEU A N 1
ATOM 1467 C CA . LEU A 1 191 ? -0.822 4.73 7.336 1 98.81 191 LEU A CA 1
ATOM 1468 C C . LEU A 1 191 ? 0.468 5.535 7.215 1 98.81 191 LEU A C 1
ATOM 1470 O O . LEU A 1 191 ? 0.43 6.754 7.023 1 98.81 191 LEU A O 1
ATOM 1474 N N . ILE A 1 192 ? 1.602 4.848 7.332 1 98.88 192 ILE A N 1
ATOM 1475 C CA . ILE A 1 192 ? 2.928 5.445 7.219 1 98.88 192 ILE A CA 1
ATOM 1476 C C . ILE A 1 192 ? 3.705 4.758 6.094 1 98.88 192 ILE A C 1
ATOM 1478 O O . ILE A 1 192 ? 3.721 3.529 6.004 1 98.88 192 ILE A O 1
ATOM 1482 N N . ASP A 1 193 ? 4.309 5.523 5.215 1 98.88 193 ASP A N 1
ATOM 1483 C CA . ASP A 1 193 ? 5.176 4.938 4.199 1 98.88 193 ASP A CA 1
ATOM 1484 C C . ASP A 1 193 ? 6.438 5.777 4.004 1 98.88 193 ASP A C 1
ATOM 1486 O O . ASP A 1 193 ? 6.43 6.988 4.238 1 98.88 193 ASP A O 1
ATOM 1490 N N . CYS A 1 194 ? 7.527 5.164 3.637 1 98.94 194 CYS A N 1
ATOM 1491 C CA . CYS A 1 194 ? 8.82 5.809 3.434 1 98.94 194 CYS A CA 1
ATOM 1492 C C . CYS A 1 194 ? 9.664 5.035 2.428 1 98.94 194 CYS A C 1
ATOM 1494 O O . CYS A 1 194 ? 9.625 3.805 2.398 1 98.94 194 CYS A O 1
ATOM 1496 N N . GLY A 1 195 ? 10.43 5.75 1.602 1 98.81 195 GLY A N 1
ATOM 1497 C CA . GLY A 1 195 ? 11.281 5.129 0.6 1 98.81 195 GLY A CA 1
ATOM 1498 C C . GLY A 1 195 ? 12.547 4.535 1.181 1 98.81 195 GLY A C 1
ATOM 1499 O O . GLY A 1 195 ? 13.109 5.07 2.141 1 98.81 195 GLY A O 1
ATOM 1500 N N . VAL A 1 196 ? 13.086 3.516 0.509 1 98.44 196 VAL A N 1
ATOM 1501 C CA . VAL A 1 196 ? 14.266 2.801 0.986 1 98.44 196 VAL A CA 1
ATOM 1502 C C . VAL A 1 196 ? 15.484 3.723 0.938 1 98.44 196 VAL A C 1
ATOM 1504 O O . VAL A 1 196 ? 16.406 3.576 1.737 1 98.44 196 VAL A O 1
ATOM 1507 N N . GLU A 1 197 ? 15.445 4.73 0.062 1 98.44 197 GLU A N 1
ATOM 1508 C CA . GLU A 1 197 ? 16.594 5.629 -0.11 1 98.44 197 GLU A CA 1
ATOM 1509 C C . GLU A 1 197 ? 16.359 6.953 0.606 1 98.44 197 GLU A C 1
ATOM 1511 O O . GLU A 1 197 ? 17.141 7.898 0.44 1 98.44 197 GLU A O 1
ATOM 1516 N N . ASP A 1 198 ? 15.367 7.047 1.387 1 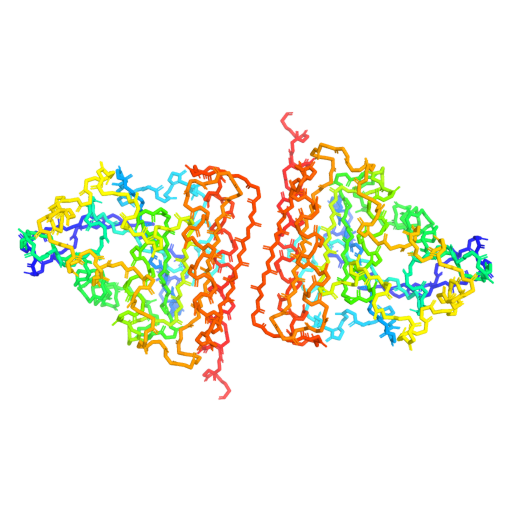98.81 198 ASP A N 1
ATOM 1517 C CA . ASP A 1 198 ? 15.023 8.281 2.092 1 98.81 198 ASP A CA 1
ATOM 1518 C C . ASP A 1 198 ? 15.828 8.422 3.377 1 98.81 198 ASP A C 1
ATOM 1520 O O . ASP A 1 198 ? 15.977 7.469 4.141 1 98.81 198 ASP A O 1
ATOM 1524 N N . PHE A 1 199 ? 16.344 9.594 3.658 1 98.5 199 PHE A N 1
ATOM 1525 C CA . PHE A 1 199 ? 17.172 9.828 4.84 1 98.5 199 PHE A CA 1
ATOM 1526 C C . PHE A 1 199 ? 16.328 9.758 6.109 1 98.5 199 PHE A C 1
ATOM 1528 O O . PHE A 1 199 ? 16.859 9.688 7.215 1 98.5 199 PHE A O 1
ATOM 1535 N N . PHE A 1 200 ? 14.961 9.719 5.984 1 98.69 200 PHE A N 1
ATOM 1536 C CA . PHE A 1 200 ? 14.078 9.602 7.137 1 98.69 200 PHE A CA 1
ATOM 1537 C C . PHE A 1 200 ? 13.711 8.141 7.387 1 98.69 200 PHE A C 1
ATOM 1539 O O . PHE A 1 200 ? 12.922 7.84 8.289 1 98.69 200 PHE A O 1
ATOM 1546 N N . LEU A 1 201 ? 14.195 7.191 6.621 1 98.75 201 LEU A N 1
ATOM 1547 C CA . LEU A 1 201 ? 13.758 5.805 6.727 1 98.75 201 LEU A CA 1
ATOM 1548 C C . LEU A 1 201 ? 13.93 5.285 8.148 1 98.75 201 LEU A C 1
ATOM 1550 O O . LEU A 1 201 ? 13.016 4.684 8.711 1 98.75 201 LEU A O 1
ATOM 1554 N N . ASP A 1 202 ? 15.094 5.547 8.797 1 98.56 202 ASP A N 1
ATOM 1555 C CA . ASP A 1 202 ? 15.391 4.961 10.102 1 98.56 202 ASP A CA 1
ATOM 1556 C C . ASP A 1 202 ? 14.438 5.496 11.172 1 98.56 202 ASP A C 1
ATOM 1558 O O . ASP A 1 202 ? 13.969 4.742 12.023 1 98.56 202 ASP A O 1
ATOM 1562 N N . VAL A 1 203 ? 14.148 6.785 11.148 1 98.75 203 VAL A N 1
ATOM 1563 C CA . VAL A 1 203 ? 13.25 7.328 12.164 1 98.75 203 VAL A CA 1
ATOM 1564 C C . VAL A 1 203 ? 11.828 6.824 11.922 1 98.75 203 VAL A C 1
ATOM 1566 O O . VAL A 1 203 ? 11.039 6.707 12.859 1 98.75 203 VAL A O 1
ATOM 1569 N N . ASN A 1 204 ? 11.422 6.504 10.68 1 98.88 204 ASN A N 1
ATOM 1570 C CA . ASN A 1 204 ? 10.109 5.91 10.414 1 98.88 204 ASN A CA 1
ATOM 1571 C C . ASN A 1 204 ? 10.062 4.449 10.852 1 98.88 204 ASN A C 1
ATOM 1573 O O . ASN A 1 204 ? 9.039 3.977 11.344 1 98.88 204 ASN A O 1
ATOM 1577 N N . LYS A 1 205 ? 11.164 3.713 10.648 1 98.75 205 LYS A N 1
ATOM 1578 C CA . LYS A 1 205 ? 11.25 2.352 11.172 1 98.75 205 LYS A CA 1
ATOM 1579 C C . LYS A 1 205 ? 11.117 2.336 12.695 1 98.75 205 LYS A C 1
ATOM 1581 O O . LYS A 1 205 ? 10.453 1.463 13.25 1 98.75 205 LYS A O 1
ATOM 1586 N N . GLU A 1 206 ? 11.758 3.293 13.359 1 98.81 206 GLU A N 1
ATOM 1587 C CA . GLU A 1 206 ? 11.664 3.391 14.812 1 98.81 206 GLU A CA 1
ATOM 1588 C C . GLU A 1 206 ? 10.227 3.689 15.25 1 98.81 206 GLU A C 1
ATOM 1590 O O . GLU A 1 206 ? 9.75 3.135 16.234 1 98.81 206 GLU A O 1
ATOM 1595 N N . LEU A 1 207 ? 9.57 4.605 14.539 1 98.69 207 LEU A N 1
ATOM 1596 C CA . LEU A 1 207 ? 8.172 4.879 14.836 1 98.69 207 LEU A CA 1
ATOM 1597 C C . LEU A 1 207 ? 7.328 3.615 14.688 1 98.69 207 LEU A C 1
ATOM 1599 O O . LEU A 1 207 ? 6.496 3.312 15.547 1 98.69 207 LEU A O 1
ATOM 1603 N N . HIS A 1 208 ? 7.523 2.883 13.617 1 98.56 208 HIS A N 1
ATOM 1604 C CA . HIS A 1 208 ? 6.836 1.617 13.383 1 98.56 208 HIS A CA 1
ATOM 1605 C C . HIS A 1 208 ? 7.023 0.667 14.562 1 98.56 208 HIS A C 1
ATOM 1607 O O . HIS A 1 208 ? 6.051 0.114 15.078 1 98.56 208 HIS A O 1
ATOM 1613 N N . ALA A 1 209 ? 8.242 0.515 14.992 1 98.44 209 ALA A N 1
ATOM 1614 C CA . ALA A 1 209 ? 8.562 -0.372 16.109 1 98.44 209 ALA A CA 1
ATOM 1615 C C . ALA A 1 209 ? 7.867 0.086 17.391 1 98.44 209 ALA A C 1
ATOM 1617 O O . ALA A 1 209 ? 7.352 -0.735 18.156 1 98.44 209 ALA A O 1
ATOM 1618 N N . SER A 1 210 ? 7.848 1.391 17.609 1 97.69 210 SER A N 1
ATOM 1619 C CA . SER A 1 210 ? 7.223 1.942 18.812 1 97.69 210 SER A CA 1
ATOM 1620 C C . SER A 1 210 ? 5.715 1.724 18.797 1 97.69 210 SER A C 1
ATOM 1622 O O . SER A 1 210 ? 5.121 1.376 19.812 1 97.69 210 SER A O 1
ATOM 1624 N N . LEU A 1 211 ? 5.113 1.962 17.656 1 97.25 211 LEU A N 1
ATOM 1625 C CA . LEU A 1 211 ? 3.678 1.733 17.516 1 97.25 211 LEU A CA 1
ATOM 1626 C C . LEU A 1 211 ? 3.338 0.265 17.75 1 97.25 211 LEU A C 1
ATOM 1628 O O . LEU A 1 211 ? 2.35 -0.051 18.422 1 97.25 211 LEU A O 1
ATOM 1632 N N . LEU A 1 212 ? 4.145 -0.656 17.219 1 96.38 212 LEU A N 1
ATOM 1633 C CA . LEU A 1 212 ? 3.939 -2.086 17.422 1 96.38 212 LEU A CA 1
ATOM 1634 C C . LEU A 1 212 ? 4.047 -2.438 18.906 1 96.38 212 LEU A C 1
ATOM 1636 O O . LEU A 1 212 ? 3.219 -3.184 19.422 1 96.38 212 LEU A O 1
ATOM 1640 N N . ALA A 1 213 ? 5.09 -1.884 19.547 1 95.56 213 ALA A N 1
ATOM 1641 C CA . ALA A 1 213 ? 5.32 -2.162 20.969 1 95.56 213 ALA A CA 1
ATOM 1642 C C . ALA A 1 213 ? 4.121 -1.732 21.812 1 95.56 213 ALA A C 1
ATOM 1644 O O . ALA A 1 213 ? 3.805 -2.369 22.828 1 95.56 213 ALA A O 1
ATOM 1645 N N . LYS A 1 214 ? 3.461 -0.699 21.375 1 94.62 214 LYS A N 1
ATOM 1646 C CA . LYS A 1 214 ? 2.305 -0.177 22.094 1 94.62 214 LYS A CA 1
ATOM 1647 C C . LYS A 1 214 ? 1.011 -0.806 21.594 1 94.62 214 LYS A C 1
ATOM 1649 O O . LYS A 1 214 ? -0.079 -0.449 22.047 1 94.62 214 LYS A O 1
ATOM 1654 N N . GLN A 1 215 ? 1.104 -1.734 20.641 1 93.56 215 GLN A N 1
ATOM 1655 C CA . GLN A 1 215 ? -0.029 -2.445 20.047 1 93.56 215 GLN A CA 1
ATOM 1656 C C . GLN A 1 215 ? -1.016 -1.477 19.406 1 93.56 215 GLN A C 1
ATOM 1658 O O . GLN A 1 215 ? -2.23 -1.635 19.547 1 93.56 215 GLN A O 1
ATOM 1663 N N . ILE A 1 216 ? -0.472 -0.439 18.766 1 95.75 216 ILE A N 1
ATOM 1664 C CA . ILE A 1 216 ? -1.287 0.516 18.016 1 95.75 216 ILE A CA 1
ATOM 1665 C C . ILE A 1 216 ? -1.344 0.112 16.547 1 95.75 216 ILE A C 1
ATOM 1667 O O . ILE A 1 216 ? -0.312 0.048 15.875 1 95.75 216 ILE A O 1
ATOM 1671 N N . ASP A 1 217 ? -2.523 -0.132 16.062 1 96.38 217 ASP A N 1
ATOM 1672 C CA . ASP A 1 217 ? -2.742 -0.567 14.68 1 96.38 217 ASP A CA 1
ATOM 1673 C C . ASP A 1 217 ? -2.301 0.506 13.688 1 96.38 217 ASP A C 1
ATOM 1675 O O . ASP A 1 217 ? -2.629 1.684 13.859 1 96.38 217 ASP A O 1
ATOM 1679 N N . HIS A 1 218 ? -1.546 0.084 12.688 1 97.69 218 HIS A N 1
ATOM 1680 C CA . HIS A 1 218 ? -1.139 0.977 11.609 1 97.69 218 HIS A CA 1
ATOM 1681 C C . HIS A 1 218 ? -0.618 0.192 10.414 1 97.69 218 HIS A C 1
ATOM 1683 O O . HIS A 1 218 ? -0.144 -0.937 10.562 1 97.69 218 HIS A O 1
ATOM 1689 N N . ASP A 1 219 ? -0.825 0.731 9.203 1 98.75 219 ASP A N 1
ATOM 1690 C CA . ASP A 1 219 ? -0.138 0.245 8.016 1 98.75 219 ASP A CA 1
ATOM 1691 C C . ASP A 1 219 ? 1.257 0.855 7.895 1 98.75 219 ASP A C 1
ATOM 1693 O O . ASP A 1 219 ? 1.431 2.061 8.086 1 98.75 219 ASP A O 1
ATOM 1697 N N . PHE A 1 220 ? 2.285 0.028 7.664 1 98.88 220 PHE A N 1
ATOM 1698 C CA . PHE A 1 220 ? 3.648 0.501 7.461 1 98.88 220 PHE A CA 1
ATOM 1699 C C . PHE A 1 220 ? 4.223 -0.047 6.156 1 98.88 220 PHE A C 1
ATOM 1701 O O . PHE A 1 220 ? 4.273 -1.262 5.957 1 98.88 220 PHE A O 1
ATOM 1708 N N . THR A 1 221 ? 4.645 0.846 5.223 1 98.88 221 THR A N 1
ATOM 1709 C CA . THR A 1 221 ? 5.121 0.43 3.908 1 98.88 221 THR A CA 1
ATOM 1710 C C . THR A 1 221 ? 6.496 1.023 3.619 1 98.88 221 THR A C 1
ATOM 1712 O O . THR A 1 221 ? 6.723 2.217 3.832 1 98.88 221 THR A O 1
ATOM 1715 N N . ILE A 1 222 ? 7.434 0.184 3.186 1 98.81 222 ILE A N 1
ATOM 1716 C CA . ILE A 1 222 ? 8.688 0.606 2.57 1 98.81 222 ILE A CA 1
ATOM 1717 C C . ILE A 1 222 ? 8.648 0.33 1.069 1 98.81 222 ILE A C 1
ATOM 1719 O O . ILE A 1 222 ? 8.289 -0.773 0.645 1 98.81 222 ILE A O 1
ATOM 1723 N N . ARG A 1 223 ? 8.93 1.347 0.228 1 98.12 223 ARG A N 1
ATOM 1724 C CA . ARG A 1 223 ? 8.93 1.242 -1.228 1 98.12 223 ARG A CA 1
ATOM 1725 C C . ARG A 1 223 ? 10.234 1.759 -1.815 1 98.12 223 ARG A C 1
ATOM 1727 O O . ARG A 1 223 ? 10.992 2.465 -1.143 1 98.12 223 ARG A O 1
ATOM 1734 N N . PRO A 1 224 ? 10.469 1.375 -3.105 1 97.56 224 PRO A N 1
ATOM 1735 C CA . PRO A 1 224 ? 11.609 1.997 -3.785 1 97.56 224 PRO A CA 1
ATOM 1736 C C . PRO A 1 224 ? 11.453 3.51 -3.92 1 97.56 224 PRO A C 1
ATOM 1738 O O . PRO A 1 224 ? 10.359 4.008 -4.172 1 97.56 224 PRO A O 1
ATOM 1741 N N . GLY A 1 225 ? 12.57 4.203 -3.717 1 98.12 225 GLY A N 1
ATOM 1742 C CA . GLY A 1 225 ? 12.562 5.641 -3.92 1 98.12 225 GLY A CA 1
ATOM 1743 C C . GLY A 1 225 ? 13.18 6.41 -2.768 1 98.12 225 GLY A C 1
ATOM 1744 O O . GLY A 1 225 ? 13.531 5.824 -1.741 1 98.12 225 GLY A O 1
ATOM 1745 N N . GLY A 1 226 ? 13.398 7.723 -2.998 1 98.31 226 GLY A N 1
ATOM 1746 C CA . GLY A 1 226 ? 13.992 8.609 -2.01 1 98.31 226 GLY A CA 1
ATOM 1747 C C . GLY A 1 226 ? 13.055 9.711 -1.558 1 98.31 226 GLY A C 1
ATOM 1748 O O . GLY A 1 226 ? 11.836 9.531 -1.552 1 98.31 226 GLY A O 1
ATOM 1749 N N . HIS A 1 227 ? 13.625 10.734 -0.928 1 98.62 227 HIS A N 1
ATOM 1750 C CA . HIS A 1 227 ? 12.891 11.883 -0.407 1 98.62 227 HIS A CA 1
ATOM 1751 C C . HIS A 1 227 ? 12.586 12.891 -1.514 1 98.62 227 HIS A C 1
ATOM 1753 O O . HIS A 1 227 ? 13.18 13.961 -1.567 1 98.62 227 HIS A O 1
ATOM 1759 N N . ASN A 1 228 ? 11.602 12.5 -2.438 1 98.31 228 ASN A N 1
ATOM 1760 C CA . ASN A 1 228 ? 11.406 13.32 -3.625 1 98.31 228 ASN A CA 1
ATOM 1761 C C . ASN A 1 228 ? 9.969 13.219 -4.141 1 98.31 228 ASN A C 1
ATOM 1763 O O . ASN A 1 228 ? 9.188 12.398 -3.658 1 98.31 228 ASN A O 1
ATOM 1767 N N . ARG A 1 229 ? 9.688 14.086 -5.07 1 98.19 229 ARG A N 1
ATOM 1768 C CA . ARG A 1 229 ? 8.344 14.25 -5.609 1 98.19 229 ARG A CA 1
ATOM 1769 C C . ARG A 1 229 ? 7.859 12.969 -6.281 1 98.19 229 ARG A C 1
ATOM 1771 O O . ARG A 1 229 ? 6.684 12.625 -6.188 1 98.19 229 ARG A O 1
ATOM 1778 N N . ALA A 1 230 ? 8.719 12.266 -7 1 98.19 230 ALA A N 1
ATOM 1779 C CA . ALA A 1 230 ? 8.336 11.023 -7.668 1 98.19 230 ALA A CA 1
ATOM 1780 C C . ALA A 1 230 ? 7.793 10.008 -6.664 1 98.19 230 ALA A C 1
ATOM 1782 O O . ALA A 1 230 ? 6.801 9.328 -6.938 1 98.19 230 ALA A O 1
ATOM 1783 N N . TYR A 1 231 ? 8.453 9.891 -5.535 1 98.75 231 TYR A N 1
ATOM 1784 C CA . TYR A 1 231 ? 7.984 9 -4.484 1 98.75 231 TYR A CA 1
ATOM 1785 C C . TYR A 1 231 ? 6.59 9.398 -4.012 1 98.75 231 TYR A C 1
ATOM 1787 O O . TYR A 1 231 ? 5.695 8.555 -3.924 1 98.75 231 TYR A O 1
ATOM 1795 N N . TRP A 1 232 ? 6.391 10.656 -3.744 1 98.88 232 TRP A N 1
ATOM 1796 C CA . TRP A 1 232 ? 5.141 11.125 -3.152 1 98.88 232 TRP A CA 1
ATOM 1797 C C . TRP A 1 232 ? 3.998 11.055 -4.16 1 98.88 232 TRP A C 1
ATOM 1799 O O . TRP A 1 232 ? 2.85 10.797 -3.789 1 98.88 232 TRP A O 1
ATOM 1809 N N . ARG A 1 233 ? 4.324 11.289 -5.406 1 98.62 233 ARG A N 1
ATOM 1810 C CA . ARG A 1 233 ? 3.334 11.148 -6.469 1 98.62 233 ARG A CA 1
ATOM 1811 C C . ARG A 1 233 ? 2.766 9.734 -6.5 1 98.62 233 ARG A C 1
ATOM 1813 O O . ARG A 1 233 ? 1.576 9.539 -6.758 1 98.62 233 ARG A O 1
ATOM 1820 N N . ASN A 1 234 ? 3.57 8.789 -6.258 1 98.56 234 ASN A N 1
ATOM 1821 C CA . ASN A 1 234 ? 3.135 7.402 -6.199 1 98.56 234 ASN A CA 1
ATOM 1822 C C . ASN A 1 234 ? 2.43 7.09 -4.879 1 98.56 234 ASN A C 1
ATOM 1824 O O . ASN A 1 234 ? 1.336 6.523 -4.875 1 98.56 234 ASN A O 1
ATOM 1828 N N . ALA A 1 235 ? 2.973 7.488 -3.777 1 98.81 235 ALA A N 1
ATOM 1829 C CA . ALA A 1 235 ? 2.533 7.129 -2.432 1 98.81 235 ALA A CA 1
ATOM 1830 C C . ALA A 1 235 ? 1.135 7.668 -2.148 1 98.81 235 ALA A C 1
ATOM 1832 O O . ALA A 1 235 ? 0.333 7.012 -1.479 1 98.81 235 ALA A O 1
ATOM 1833 N N . ILE A 1 236 ? 0.803 8.836 -2.65 1 98.88 236 ILE A N 1
ATOM 1834 C CA . ILE A 1 236 ? -0.454 9.5 -2.322 1 98.88 236 ILE A CA 1
ATOM 1835 C C . ILE A 1 236 ? -1.627 8.656 -2.82 1 98.88 236 ILE A C 1
ATOM 1837 O O . ILE A 1 236 ? -2.697 8.648 -2.209 1 98.88 236 ILE A O 1
ATOM 1841 N N . ASP A 1 237 ? -1.443 7.863 -3.893 1 98.81 237 ASP A N 1
ATOM 1842 C CA . ASP A 1 237 ? -2.516 7.008 -4.387 1 98.81 237 ASP A CA 1
ATOM 1843 C C . ASP A 1 237 ? -2.883 5.938 -3.357 1 98.81 237 ASP A C 1
ATOM 1845 O O . ASP A 1 237 ? -4.062 5.625 -3.174 1 98.81 237 ASP A O 1
ATOM 1849 N N . TYR A 1 238 ? -1.906 5.375 -2.717 1 98.88 238 TYR A N 1
ATOM 1850 C CA . TYR A 1 238 ? -2.145 4.363 -1.694 1 98.88 238 TYR A CA 1
ATOM 1851 C C . TYR A 1 238 ? -2.744 4.984 -0.439 1 98.88 238 TYR A C 1
ATOM 1853 O O . TYR A 1 238 ? -3.592 4.379 0.219 1 98.88 238 TYR A O 1
ATOM 1861 N N . GLN A 1 239 ? -2.324 6.258 -0.092 1 98.88 239 GLN A N 1
ATOM 1862 C CA . GLN A 1 239 ? -2.926 6.992 1.017 1 98.88 239 GLN A CA 1
ATOM 1863 C C . GLN A 1 239 ? -4.406 7.254 0.765 1 98.88 239 GLN A C 1
ATOM 1865 O O . GLN A 1 239 ? -5.242 7.023 1.643 1 98.88 239 GLN A O 1
ATOM 1870 N N . ILE A 1 240 ? -4.699 7.68 -0.416 1 98.94 240 ILE A N 1
ATOM 1871 C CA . ILE A 1 240 ? -6.078 8 -0.755 1 98.94 240 ILE A CA 1
ATOM 1872 C C . ILE A 1 240 ? -6.93 6.738 -0.716 1 98.94 240 ILE A C 1
ATOM 1874 O O . ILE A 1 240 ? -8.062 6.754 -0.218 1 98.94 240 ILE A O 1
ATOM 1878 N N . LEU A 1 241 ? -6.41 5.59 -1.242 1 98.88 241 LEU A N 1
ATOM 1879 C CA . LEU A 1 241 ? -7.133 4.324 -1.15 1 98.88 241 LEU A CA 1
ATOM 1880 C C . LEU A 1 241 ? -7.418 3.967 0.304 1 98.88 241 LEU A C 1
ATOM 1882 O O . LEU A 1 241 ? -8.523 3.521 0.634 1 98.88 241 LEU A O 1
ATOM 1886 N N . PHE A 1 242 ? -6.457 4.133 1.154 1 98.88 242 PHE A N 1
ATOM 1887 C CA . PHE A 1 242 ? -6.59 3.855 2.58 1 98.88 242 PHE A CA 1
ATOM 1888 C C . PHE A 1 242 ? -7.711 4.688 3.189 1 98.88 242 PHE A C 1
ATOM 1890 O O . PHE A 1 242 ? -8.555 4.164 3.924 1 98.88 242 PHE A O 1
ATOM 1897 N N . PHE A 1 243 ? -7.746 5.957 2.863 1 98.81 243 PHE A N 1
ATOM 1898 C CA . PHE A 1 243 ? -8.766 6.852 3.404 1 98.81 243 PHE A CA 1
ATOM 1899 C C . PHE A 1 243 ? -10.141 6.516 2.838 1 98.81 243 PHE A C 1
ATOM 1901 O O . PHE A 1 243 ? -11.133 6.551 3.559 1 98.81 243 PHE A O 1
ATOM 1908 N N . GLU A 1 244 ? -10.164 6.25 1.574 1 98.12 244 GLU A N 1
ATOM 1909 C CA . GLU A 1 244 ? -11.43 5.848 0.966 1 98.12 244 GLU A CA 1
ATOM 1910 C C . GLU A 1 244 ? -12.039 4.652 1.694 1 98.12 244 GLU A C 1
ATOM 1912 O O . GLU A 1 244 ? -13.242 4.641 1.982 1 98.12 244 GLU A O 1
ATOM 1917 N N . LYS A 1 245 ? -11.219 3.672 1.942 1 97.5 245 LYS A N 1
ATOM 1918 C CA . LYS A 1 245 ? -11.688 2.473 2.631 1 97.5 245 LYS A CA 1
ATOM 1919 C C . LYS A 1 245 ? -12.141 2.797 4.055 1 97.5 245 LYS A C 1
ATOM 1921 O O . LYS A 1 245 ? -13.133 2.254 4.531 1 97.5 245 LYS A O 1
ATOM 1926 N N . TYR A 1 246 ? -11.391 3.643 4.73 1 97.5 246 TYR A N 1
ATOM 1927 C CA . TYR A 1 246 ? -11.797 4.086 6.059 1 97.5 246 TYR A CA 1
ATOM 1928 C C . TYR A 1 246 ? -13.164 4.75 6.023 1 97.5 246 TYR A C 1
ATOM 1930 O O . TYR A 1 246 ? -14.039 4.434 6.836 1 97.5 246 TYR A O 1
ATOM 1938 N N . PHE A 1 247 ? -13.375 5.688 5.074 1 97.56 247 PHE A N 1
ATOM 1939 C CA . PHE A 1 247 ? -14.625 6.426 4.98 1 97.56 247 PHE A CA 1
ATOM 1940 C C . PHE A 1 247 ? -15.789 5.484 4.684 1 97.56 247 PHE A C 1
ATOM 1942 O O . PHE A 1 247 ? -16.859 5.617 5.266 1 97.56 247 PHE A O 1
ATOM 1949 N N . ARG A 1 248 ? -15.539 4.527 3.787 1 95.5 248 ARG A N 1
ATOM 1950 C CA . ARG A 1 248 ? -16.594 3.58 3.418 1 95.5 248 ARG A CA 1
ATOM 1951 C C . ARG A 1 248 ? -17.031 2.758 4.621 1 95.5 248 ARG A C 1
ATOM 1953 O O . ARG A 1 248 ? -18.219 2.477 4.785 1 95.5 248 ARG A O 1
ATOM 1960 N N . ARG A 1 249 ? -16.125 2.359 5.402 1 93.75 249 ARG A N 1
ATOM 1961 C CA . ARG A 1 249 ? -16.422 1.52 6.562 1 93.75 249 ARG A CA 1
ATOM 1962 C C . ARG A 1 249 ? -17.156 2.309 7.637 1 93.75 249 ARG A C 1
ATOM 1964 O O . ARG A 1 249 ? -17.969 1.745 8.383 1 93.75 249 ARG A O 1
ATOM 1971 N N . HIS A 1 250 ? -16.922 3.609 7.68 1 91.56 250 HIS A N 1
ATOM 1972 C CA . HIS A 1 250 ? -17.391 4.352 8.844 1 91.56 250 HIS A CA 1
ATOM 1973 C C . HIS A 1 250 ? -18.516 5.324 8.461 1 91.56 250 HIS A C 1
ATOM 1975 O O . HIS A 1 250 ? -19.172 5.891 9.336 1 91.56 250 HIS A O 1
ATOM 1981 N N . ILE A 1 251 ? -18.641 5.547 7.254 1 82.69 251 ILE A N 1
ATOM 1982 C CA . ILE A 1 251 ? -19.734 6.41 6.816 1 82.69 251 ILE A CA 1
ATOM 1983 C C . ILE A 1 251 ? -20.906 5.559 6.312 1 82.69 251 ILE A C 1
ATOM 1985 O O . ILE A 1 251 ? -22.062 5.859 6.594 1 82.69 251 ILE A O 1
ATOM 1989 N N . GLU A 1 252 ? -20.734 4.621 5.344 1 63.41 252 GLU A N 1
ATOM 1990 C CA . GLU A 1 252 ? -21.828 3.816 4.82 1 63.41 252 GLU A CA 1
ATOM 1991 C C . GLU A 1 252 ? -22.562 3.072 5.938 1 63.41 252 GLU A C 1
ATOM 1993 O O . GLU A 1 252 ? -23.719 2.701 5.789 1 63.41 252 GLU A O 1
ATOM 1998 N N . SER A 1 253 ? -22.047 2.832 7.152 1 52.41 253 SER A N 1
ATOM 1999 C CA . SER A 1 253 ? -22.859 2.174 8.172 1 52.41 253 SER A CA 1
ATOM 2000 C C . SER A 1 253 ? -24.078 3.012 8.539 1 52.41 253 SER A C 1
ATOM 2002 O O . SER A 1 253 ? -24.938 2.566 9.297 1 52.41 253 SER A O 1
ATOM 2004 N N . GLN A 1 254 ? -24.203 4.203 8.336 1 40.88 254 GLN A N 1
ATOM 2005 C CA . GLN A 1 254 ? -25.406 4.875 8.797 1 40.88 254 GLN A CA 1
ATOM 2006 C C . GLN A 1 254 ? -26.609 4.48 7.945 1 40.88 254 GLN A C 1
ATOM 2008 O O . GLN A 1 254 ? -27.75 4.844 8.258 1 40.88 254 GLN A O 1
ATOM 2013 N N . VAL A 1 255 ? -26.531 3.996 6.855 1 33.47 255 VAL A N 1
ATOM 2014 C CA . VAL A 1 255 ? -27.797 3.711 6.188 1 33.47 255 VAL A CA 1
ATOM 2015 C C . VAL A 1 255 ? -28.328 2.357 6.648 1 33.47 255 VAL A C 1
ATOM 2017 O O . VAL A 1 255 ? -29.406 1.929 6.219 1 33.47 255 VAL A O 1
ATOM 2020 N N . GLU A 1 256 ? -27.625 1.411 7.277 1 30.66 256 GLU A N 1
ATOM 2021 C CA . GLU A 1 256 ? -28.453 0.312 7.781 1 30.66 256 GLU A CA 1
ATOM 2022 C C . GLU A 1 256 ? -29.109 0.677 9.102 1 30.66 256 GLU A C 1
ATOM 2024 O O . GLU A 1 256 ? -28.469 1.21 10.008 1 30.66 256 GLU A O 1
ATOM 2029 N N . MET B 1 1 ? -18.156 -13.469 -16.438 1 95.56 1 MET B N 1
ATOM 2030 C CA . MET B 1 1 ? -17.281 -14.484 -15.859 1 95.56 1 MET B CA 1
ATOM 2031 C C . MET B 1 1 ? -17.484 -15.828 -16.547 1 95.56 1 MET B C 1
ATOM 2033 O O . MET B 1 1 ? -18.609 -16.172 -16.922 1 95.56 1 MET B O 1
ATOM 2037 N N . GLU B 1 2 ? -16.391 -16.594 -16.703 1 97.44 2 GLU B N 1
ATOM 2038 C CA . GLU B 1 2 ? -16.422 -17.906 -17.328 1 97.44 2 GLU B CA 1
ATOM 2039 C C . GLU B 1 2 ? -15.734 -18.953 -16.453 1 97.44 2 GLU B C 1
ATOM 2041 O O . GLU B 1 2 ? -14.695 -18.672 -15.852 1 97.44 2 GLU B O 1
ATOM 2046 N N . ARG B 1 3 ? -16.359 -20.078 -16.359 1 98.31 3 ARG B N 1
ATOM 2047 C CA . ARG B 1 3 ? -15.758 -21.25 -15.734 1 98.31 3 ARG B CA 1
ATOM 2048 C C . ARG B 1 3 ? -15.289 -22.25 -16.797 1 98.31 3 ARG B C 1
ATOM 2050 O O . ARG B 1 3 ? -16.094 -22.766 -17.578 1 98.31 3 ARG B O 1
ATOM 2057 N N . LEU B 1 4 ? -14.008 -22.469 -16.766 1 98.44 4 LEU B N 1
ATOM 2058 C CA . LEU B 1 4 ? -13.383 -23.25 -17.828 1 98.44 4 LEU B CA 1
ATOM 2059 C C . LEU B 1 4 ? -12.82 -24.562 -17.281 1 98.44 4 LEU B C 1
ATOM 2061 O O . LEU B 1 4 ? -12.648 -24.703 -16.062 1 98.44 4 LEU B O 1
ATOM 2065 N N . SER B 1 5 ? -12.672 -25.5 -18.141 1 98.5 5 SER B N 1
ATOM 2066 C CA . SER B 1 5 ? -11.805 -26.656 -17.969 1 98.5 5 SER B CA 1
ATOM 2067 C C . SER B 1 5 ? -10.633 -26.625 -18.953 1 98.5 5 SER B C 1
ATOM 2069 O O . SER B 1 5 ? -10.781 -26.984 -20.125 1 98.5 5 SER B O 1
ATOM 2071 N N . VAL B 1 6 ? -9.453 -26.234 -18.484 1 98.75 6 VAL B N 1
ATOM 2072 C CA . VAL B 1 6 ? -8.297 -26.016 -19.359 1 98.75 6 VAL B CA 1
ATOM 2073 C C . VAL B 1 6 ? -7.43 -27.281 -19.391 1 98.75 6 VAL B C 1
ATOM 2075 O O . VAL B 1 6 ? -7.016 -27.781 -18.344 1 98.75 6 VAL B O 1
ATOM 2078 N N . PRO B 1 7 ? -7.172 -27.812 -20.562 1 98.38 7 PRO B N 1
ATOM 2079 C CA . PRO B 1 7 ? -6.328 -29.016 -20.641 1 98.38 7 PRO B CA 1
ATOM 2080 C C . PRO B 1 7 ? -4.871 -28.719 -20.281 1 98.38 7 PRO B C 1
ATOM 2082 O O . PRO B 1 7 ? -4.336 -27.672 -20.656 1 98.38 7 PRO B O 1
ATOM 2085 N N . SER B 1 8 ? -4.32 -29.578 -19.453 1 98.62 8 SER B N 1
ATOM 2086 C CA . SER B 1 8 ? -2.889 -29.547 -19.188 1 98.62 8 SER B CA 1
ATOM 2087 C C . SER B 1 8 ? -2.174 -30.719 -19.844 1 98.62 8 SER B C 1
ATOM 2089 O O . SER B 1 8 ? -2.322 -31.875 -19.406 1 98.62 8 SER B O 1
ATOM 2091 N N . ALA B 1 9 ? -1.377 -30.422 -20.844 1 98.31 9 ALA B N 1
ATOM 2092 C CA . ALA B 1 9 ? -0.618 -31.453 -21.531 1 98.31 9 ALA B CA 1
ATOM 2093 C C . ALA B 1 9 ? 0.402 -32.094 -20.594 1 98.31 9 ALA B C 1
ATOM 2095 O O . ALA B 1 9 ? 0.618 -33.312 -20.641 1 98.31 9 ALA B O 1
ATOM 2096 N N . SER B 1 10 ? 0.992 -31.328 -19.75 1 97.88 10 SER B N 1
ATOM 2097 C CA . SER B 1 10 ? 2.055 -31.812 -18.875 1 97.88 10 SER B CA 1
ATOM 2098 C C . SER B 1 10 ? 1.505 -32.75 -17.812 1 97.88 10 SER B C 1
ATOM 2100 O O . SER B 1 10 ? 2.215 -33.625 -17.328 1 97.88 10 SER B O 1
ATOM 2102 N N . MET B 1 11 ? 0.248 -32.531 -17.422 1 98.25 11 MET B N 1
ATOM 2103 C CA . MET B 1 11 ? -0.309 -33.312 -16.328 1 98.25 11 MET B CA 1
ATOM 2104 C C . MET B 1 11 ? -1.361 -34.281 -16.859 1 98.25 11 MET B C 1
ATOM 2106 O O . MET B 1 11 ? -1.865 -35.125 -16.109 1 98.25 11 MET B O 1
ATOM 2110 N N . ASN B 1 12 ? -1.68 -34.188 -18.094 1 97.5 12 ASN B N 1
ATOM 2111 C CA . ASN B 1 12 ? -2.676 -35.031 -18.75 1 97.5 12 ASN B CA 1
ATOM 2112 C C . ASN B 1 12 ? -4.004 -35.031 -18 1 97.5 12 ASN B C 1
ATOM 2114 O O . ASN B 1 12 ? -4.539 -36.094 -17.656 1 97.5 12 ASN B O 1
ATOM 2118 N N . LYS B 1 13 ? -4.477 -33.844 -17.625 1 96.94 13 LYS B N 1
ATOM 2119 C CA . LYS B 1 13 ? -5.781 -33.656 -17 1 96.94 13 LYS B CA 1
ATOM 2120 C C . LYS B 1 13 ? -6.34 -32.281 -17.328 1 96.94 13 LYS B C 1
ATOM 2122 O O . LYS B 1 13 ? -5.66 -31.453 -17.953 1 96.94 13 LYS B O 1
ATOM 2127 N N . GLU B 1 14 ? -7.598 -32.094 -17 1 98.25 14 GLU B N 1
ATOM 2128 C CA . GLU B 1 14 ? -8.281 -30.797 -17.156 1 98.25 14 GLU B CA 1
ATOM 2129 C C . GLU B 1 14 ? -8.312 -30.031 -15.836 1 98.25 14 GLU B C 1
ATOM 2131 O O . GLU B 1 14 ? -8.617 -30.609 -14.789 1 98.25 14 GLU B O 1
ATOM 2136 N N . ILE B 1 15 ? -7.953 -28.812 -15.891 1 98.75 15 ILE B N 1
ATOM 2137 C CA . ILE B 1 15 ? -7.879 -28 -14.68 1 98.75 15 ILE B CA 1
ATOM 2138 C C . ILE B 1 15 ? -9 -26.969 -14.688 1 98.75 15 ILE B C 1
ATOM 2140 O O . ILE B 1 15 ? -9.156 -26.203 -15.641 1 98.75 15 ILE B O 1
ATOM 2144 N N . PRO B 1 16 ? -9.828 -26.938 -13.617 1 98.88 16 PRO B N 1
ATOM 2145 C CA . PRO B 1 16 ? -10.82 -25.859 -13.508 1 98.88 16 PRO B CA 1
ATOM 2146 C C . PRO B 1 16 ? -10.18 -24.484 -13.367 1 98.88 16 PRO B C 1
ATOM 2148 O O . PRO B 1 16 ? -9.211 -24.312 -12.617 1 98.88 16 PRO B O 1
ATOM 2151 N N . VAL B 1 17 ? -10.695 -23.531 -14.148 1 98.94 17 VAL B N 1
ATOM 2152 C CA . VAL B 1 17 ? -10.219 -22.156 -14.133 1 98.94 17 VAL B CA 1
ATOM 2153 C C . VAL B 1 17 ? -11.406 -21.188 -14.164 1 98.94 17 VAL B C 1
ATOM 2155 O O . VAL B 1 17 ? -12.336 -21.359 -14.961 1 98.94 17 VAL B O 1
ATOM 2158 N N . LEU B 1 18 ? -11.398 -20.266 -13.219 1 98.88 18 LEU B N 1
ATOM 2159 C CA . LEU B 1 18 ? -12.344 -19.156 -13.281 1 98.88 18 LEU B CA 1
ATOM 2160 C C . LEU B 1 18 ? -11.711 -17.953 -13.977 1 98.88 18 LEU B C 1
ATOM 2162 O O . LEU B 1 18 ? -10.609 -17.531 -13.609 1 98.88 18 LEU B O 1
ATOM 2166 N N . VAL B 1 19 ? -12.344 -17.406 -15.008 1 98.88 19 VAL B N 1
ATOM 2167 C CA . VAL B 1 19 ? -11.914 -16.188 -15.695 1 98.88 19 VAL B CA 1
ATOM 2168 C C . VAL B 1 19 ? -12.945 -15.078 -15.477 1 98.88 19 VAL B C 1
ATOM 2170 O O . VAL B 1 19 ? -14.125 -15.25 -15.812 1 98.88 19 VAL B O 1
ATOM 2173 N N . VAL B 1 20 ? -12.531 -14 -14.844 1 98.75 20 VAL B N 1
ATOM 2174 C CA . VAL B 1 20 ? -13.359 -12.812 -14.656 1 98.75 20 VAL B CA 1
ATOM 2175 C C . VAL B 1 20 ? -13.023 -11.773 -15.727 1 98.75 20 VAL B C 1
ATOM 2177 O O . VAL B 1 20 ? -11.906 -11.242 -15.758 1 98.75 20 VAL B O 1
ATOM 2180 N N . LEU B 1 21 ? -14 -11.469 -16.578 1 98 21 LEU B N 1
ATOM 2181 C CA . LEU B 1 21 ? -13.781 -10.617 -17.734 1 98 21 LEU B CA 1
ATOM 2182 C C . LEU B 1 21 ? -14.43 -9.25 -17.531 1 98 21 LEU B C 1
ATOM 2184 O O . LEU B 1 21 ? -15.586 -9.164 -17.125 1 98 21 LEU B O 1
ATOM 2188 N N . PRO B 1 22 ? -13.633 -8.188 -17.828 1 97.88 22 PRO B N 1
ATOM 2189 C CA . PRO B 1 22 ? -14.297 -6.883 -17.891 1 97.88 22 PRO B CA 1
ATOM 2190 C C . PRO B 1 22 ? -15.219 -6.746 -19.094 1 97.88 22 PRO B C 1
ATOM 2192 O O . PRO B 1 22 ? -14.992 -7.402 -20.125 1 97.88 22 PRO B O 1
ATOM 2195 N N . ASP B 1 23 ? -16.156 -5.863 -19 1 94.69 23 ASP B N 1
ATOM 2196 C CA . ASP B 1 23 ? -17.109 -5.645 -20.094 1 94.69 23 ASP B CA 1
ATOM 2197 C C . ASP B 1 23 ? -16.391 -5.238 -21.375 1 94.69 23 ASP B C 1
ATOM 2199 O O . ASP B 1 23 ? -16.781 -5.648 -22.469 1 94.69 23 ASP B O 1
ATOM 2203 N N . ILE B 1 24 ? -15.383 -4.492 -21.219 1 93.44 24 ILE B N 1
ATOM 2204 C CA . ILE B 1 24 ? -14.688 -3.951 -22.375 1 93.44 24 ILE B CA 1
ATOM 2205 C C . ILE B 1 24 ? -14.031 -5.086 -23.156 1 93.44 24 ILE B C 1
ATOM 2207 O O . ILE B 1 24 ? -13.836 -4.977 -24.375 1 93.44 24 ILE B O 1
ATOM 2211 N N . ALA B 1 25 ? -13.672 -6.121 -22.531 1 92.06 25 ALA B N 1
ATOM 2212 C CA . ALA B 1 25 ? -13.055 -7.266 -23.188 1 92.06 25 ALA B CA 1
ATOM 2213 C C . ALA B 1 25 ? -14.086 -8.055 -23.984 1 92.06 25 ALA B C 1
ATOM 2215 O O . ALA B 1 25 ? -13.727 -8.852 -24.859 1 92.06 25 ALA B O 1
ATOM 2216 N N . LEU B 1 26 ? -15.328 -7.891 -23.656 1 89.69 26 LEU B N 1
ATOM 2217 C CA . LEU B 1 26 ? -16.406 -8.617 -24.312 1 89.69 26 LEU B CA 1
ATOM 2218 C C . LEU B 1 26 ? -16.938 -7.84 -25.516 1 89.69 26 LEU B C 1
ATOM 2220 O O . LEU B 1 26 ? -17.594 -8.406 -26.391 1 89.69 26 LEU B O 1
ATOM 2224 N N . ALA B 1 27 ? -16.625 -6.582 -25.484 1 86.81 27 ALA B N 1
ATOM 2225 C CA . ALA B 1 27 ? -17.109 -5.723 -26.562 1 86.81 27 ALA B CA 1
ATOM 2226 C C . ALA B 1 27 ? -16.328 -5.949 -27.844 1 86.81 27 ALA B C 1
ATOM 2228 O O . ALA B 1 27 ? -15.117 -6.203 -27.797 1 86.81 27 ALA B O 1
ATOM 2229 N N . SER B 1 28 ? -17.047 -5.887 -28.969 1 85.12 28 SER B N 1
ATOM 2230 C CA . SER B 1 28 ? -16.391 -6.074 -30.266 1 85.12 28 SER B CA 1
ATOM 2231 C C . SER B 1 28 ? -15.312 -5.027 -30.5 1 85.12 28 SER B C 1
ATOM 2233 O O . SER B 1 28 ? -14.242 -5.34 -31.031 1 85.12 28 SER B O 1
ATOM 2235 N N . GLU B 1 29 ? -15.523 -3.857 -30.078 1 83.5 29 GLU B N 1
ATOM 2236 C CA . GLU B 1 29 ? -14.586 -2.76 -30.281 1 83.5 29 GLU B CA 1
ATOM 2237 C C . GLU B 1 29 ? -13.703 -2.551 -29.062 1 83.5 29 GLU B C 1
ATOM 2239 O O . GLU B 1 29 ? -12.984 -1.555 -28.969 1 83.5 29 GLU B O 1
ATOM 2244 N N . GLY B 1 30 ? -13.734 -3.537 -28.25 1 83.12 30 GLY B N 1
ATOM 2245 C CA . GLY B 1 30 ? -12.93 -3.357 -27.047 1 83.12 30 GLY B CA 1
ATOM 2246 C C . GLY B 1 30 ? -11.453 -3.629 -27.266 1 83.12 30 GLY B C 1
ATOM 2247 O O . GLY B 1 30 ? -11.078 -4.336 -28.203 1 83.12 30 GLY B O 1
ATOM 2248 N N . GLY B 1 31 ? -10.586 -3.004 -26.453 1 87.25 31 GLY B N 1
ATOM 2249 C CA . GLY B 1 31 ? -9.141 -3.166 -26.562 1 87.25 31 GLY B CA 1
ATOM 2250 C C . GLY B 1 31 ? -8.609 -4.32 -25.734 1 87.25 31 GLY B C 1
ATOM 2251 O O . GLY B 1 31 ? -9.359 -4.977 -25.016 1 87.25 31 GLY B O 1
ATOM 2252 N N . ASP B 1 32 ? -7.363 -4.68 -26.047 1 95.75 32 ASP B N 1
ATOM 2253 C CA . ASP B 1 32 ? -6.656 -5.691 -25.266 1 95.75 32 ASP B CA 1
ATOM 2254 C C . ASP B 1 32 ? -6.535 -5.277 -23.797 1 95.75 32 ASP B C 1
ATOM 2256 O O . ASP B 1 32 ? -6.301 -4.105 -23.5 1 95.75 32 ASP B O 1
ATOM 2260 N N . CYS B 1 33 ? -6.789 -6.246 -22.953 1 97.81 33 CYS B N 1
ATOM 2261 C CA . CYS B 1 33 ? -6.77 -5.992 -21.516 1 97.81 33 CYS B CA 1
ATOM 2262 C C . CYS B 1 33 ? -5.562 -6.648 -20.859 1 97.81 33 CYS B C 1
ATOM 2264 O O . CYS B 1 33 ? -5.156 -7.742 -21.25 1 97.81 33 CYS B O 1
ATOM 2266 N N . PRO B 1 34 ? -4.965 -5.941 -19.859 1 98.62 34 PRO B N 1
ATOM 2267 C CA . PRO B 1 34 ? -4.004 -6.66 -19.031 1 98.62 34 PRO B CA 1
ATOM 2268 C C . PRO B 1 34 ? -4.648 -7.781 -18.219 1 98.62 34 PRO B C 1
ATOM 2270 O O . PRO B 1 34 ? -5.871 -7.809 -18.062 1 98.62 34 PRO B O 1
ATOM 2273 N N . VAL B 1 35 ? -3.832 -8.734 -17.766 1 98.88 35 VAL B N 1
ATOM 2274 C CA . VAL B 1 35 ? -4.328 -9.922 -17.062 1 98.88 35 VAL B CA 1
ATOM 2275 C C . VAL B 1 35 ? -3.619 -10.07 -15.727 1 98.88 35 VAL B C 1
ATOM 2277 O O . VAL B 1 35 ? -2.4 -9.914 -15.641 1 98.88 35 VAL B O 1
ATOM 2280 N N . VAL B 1 36 ? -4.387 -10.305 -14.672 1 99 36 VAL B N 1
ATOM 2281 C CA . VAL B 1 36 ? -3.846 -10.656 -13.359 1 99 36 VAL B CA 1
ATOM 2282 C C . VAL B 1 36 ? -4.254 -12.078 -12.992 1 99 36 VAL B C 1
ATOM 2284 O O . VAL B 1 36 ? -5.445 -12.383 -12.883 1 99 36 VAL B O 1
ATOM 2287 N N . TYR B 1 37 ? -3.297 -12.961 -12.852 1 99 37 TYR B N 1
ATOM 2288 C CA . TYR B 1 37 ? -3.529 -14.305 -12.336 1 99 37 TYR B CA 1
ATOM 2289 C C . TYR B 1 37 ? -3.57 -14.305 -10.812 1 99 37 TYR B C 1
ATOM 2291 O O . TYR B 1 37 ? -2.631 -13.844 -10.164 1 99 37 TYR B O 1
ATOM 2299 N N . LEU B 1 38 ? -4.652 -14.797 -10.25 1 99 38 LEU B N 1
ATOM 2300 C CA . LEU B 1 38 ? -4.859 -14.82 -8.812 1 99 38 LEU B CA 1
ATOM 2301 C C . LEU B 1 38 ? -4.836 -16.25 -8.273 1 99 38 LEU B C 1
ATOM 2303 O O . LEU B 1 38 ? -5.746 -17.031 -8.555 1 99 38 LEU B O 1
ATOM 2307 N N . LEU B 1 39 ? -3.828 -16.547 -7.469 1 99 39 LEU B N 1
ATOM 2308 C CA . LEU B 1 39 ? -3.598 -17.891 -6.973 1 99 39 LEU B CA 1
ATOM 2309 C C . LEU B 1 39 ? -4.195 -18.078 -5.582 1 99 39 LEU B C 1
ATOM 2311 O O . LEU B 1 39 ? -3.963 -17.25 -4.691 1 99 39 LEU B O 1
ATOM 2315 N N . HIS B 1 40 ? -4.961 -19.203 -5.406 1 98.94 40 HIS B N 1
ATOM 2316 C CA . HIS B 1 40 ? -5.598 -19.469 -4.121 1 98.94 40 HIS B CA 1
ATOM 2317 C C . HIS B 1 40 ? -4.613 -20.094 -3.139 1 98.94 40 HIS B C 1
ATOM 2319 O O . HIS B 1 40 ? -3.539 -20.547 -3.533 1 98.94 40 HIS B O 1
ATOM 2325 N N . GLY B 1 41 ? -4.961 -20.047 -1.881 1 98.81 41 GLY B N 1
ATOM 2326 C CA . GLY B 1 41 ? -4.168 -20.656 -0.821 1 98.81 41 GLY B CA 1
ATOM 2327 C C . GLY B 1 41 ? -4.461 -22.125 -0.623 1 98.81 41 GLY B C 1
ATOM 2328 O O . GLY B 1 41 ? -5.27 -22.703 -1.351 1 98.81 41 GLY B O 1
ATOM 2329 N N . TYR B 1 42 ? -3.807 -22.734 0.369 1 98.75 42 TYR B N 1
ATOM 2330 C CA . TYR B 1 42 ? -3.998 -24.141 0.709 1 98.75 42 TYR B CA 1
ATOM 2331 C C . TYR B 1 42 ? -5.465 -24.438 1.001 1 98.75 42 TYR B C 1
ATOM 2333 O O . TYR B 1 42 ? -6.121 -23.703 1.734 1 98.75 42 TYR B O 1
ATOM 2341 N N . GLY B 1 43 ? -5.938 -25.453 0.417 1 98.5 43 GLY B N 1
ATOM 2342 C CA . GLY B 1 43 ? -7.312 -25.891 0.642 1 98.5 43 GLY B CA 1
ATOM 2343 C C . GLY B 1 43 ? -8.312 -25.156 -0.234 1 98.5 43 GLY B C 1
ATOM 2344 O O . GLY B 1 43 ? -9.508 -25.453 -0.203 1 98.5 43 GLY B O 1
ATOM 2345 N N . GLY B 1 44 ? -7.84 -24.219 -1.079 1 98.56 44 GLY B N 1
ATOM 2346 C CA . GLY B 1 44 ? -8.742 -23.453 -1.932 1 98.56 44 GLY B CA 1
ATOM 2347 C C . GLY B 1 44 ? -8.969 -24.094 -3.285 1 98.56 44 GLY B C 1
ATOM 2348 O O . GLY B 1 44 ? -8.688 -25.281 -3.469 1 98.56 44 GLY B O 1
ATOM 2349 N N . ASN B 1 45 ? -9.539 -23.312 -4.148 1 98.75 45 ASN B N 1
ATOM 2350 C CA . ASN B 1 45 ? -9.836 -23.719 -5.52 1 98.75 45 ASN B CA 1
ATOM 2351 C C . ASN B 1 45 ? -10.07 -22.516 -6.426 1 98.75 45 ASN B C 1
ATOM 2353 O O . ASN B 1 45 ? -9.789 -21.375 -6.043 1 98.75 45 ASN B O 1
ATOM 2357 N N . ALA B 1 46 ? -10.602 -22.766 -7.66 1 98.81 46 ALA B N 1
ATOM 2358 C CA . ALA B 1 46 ? -10.758 -21.719 -8.672 1 98.81 46 ALA B CA 1
ATOM 2359 C C . ALA B 1 46 ? -11.727 -20.641 -8.195 1 98.81 46 ALA B C 1
ATOM 2361 O O . ALA B 1 46 ? -11.656 -19.5 -8.641 1 98.81 46 ALA B O 1
ATOM 2362 N N . GLU B 1 47 ? -12.602 -20.953 -7.227 1 98.62 47 GLU B N 1
ATOM 2363 C CA . GLU B 1 47 ? -13.656 -20.047 -6.793 1 98.62 47 GLU B CA 1
ATOM 2364 C C . GLU B 1 47 ? -13.227 -19.234 -5.566 1 98.62 47 GLU B C 1
ATOM 2366 O O . GLU B 1 47 ? -13.922 -18.312 -5.152 1 98.62 47 GLU B O 1
ATOM 2371 N N . THR B 1 48 ? -12.109 -19.547 -5.016 1 98.81 48 THR B N 1
ATOM 2372 C CA . THR B 1 48 ? -11.688 -19 -3.73 1 98.81 48 THR B CA 1
ATOM 2373 C C . THR B 1 48 ? -11.656 -17.484 -3.77 1 98.81 48 THR B C 1
ATOM 2375 O O . THR B 1 48 ? -12.125 -16.828 -2.838 1 98.81 48 THR B O 1
ATOM 2378 N N . TRP B 1 49 ? -11.219 -16.891 -4.812 1 98.75 49 TRP B N 1
ATOM 2379 C CA . TRP B 1 49 ? -11.023 -15.453 -4.84 1 98.75 49 TRP B CA 1
ATOM 2380 C C . TRP B 1 49 ? -12.359 -14.727 -4.906 1 98.75 49 TRP B C 1
ATOM 2382 O O . TRP B 1 49 ? -12.484 -13.594 -4.426 1 98.75 49 TRP B O 1
ATOM 2392 N N . LEU B 1 50 ? -13.391 -15.359 -5.414 1 98.44 50 LEU B N 1
ATOM 2393 C CA . LEU B 1 50 ? -14.719 -14.75 -5.391 1 98.44 50 LEU B CA 1
ATOM 2394 C C . LEU B 1 50 ? -15.258 -14.688 -3.965 1 98.44 50 LEU B C 1
ATOM 2396 O O . LEU B 1 50 ? -16.031 -13.789 -3.631 1 98.44 50 LEU B O 1
ATOM 2400 N N . THR B 1 51 ? -14.82 -15.656 -3.174 1 98.31 51 THR B N 1
ATOM 2401 C CA . THR B 1 51 ? -15.219 -15.633 -1.771 1 98.31 51 THR B CA 1
ATOM 2402 C C . THR B 1 51 ? -14.422 -14.578 -1.002 1 98.31 51 THR B C 1
ATOM 2404 O O . THR B 1 51 ? -14.953 -13.93 -0.097 1 98.31 51 THR B O 1
ATOM 2407 N N . VAL B 1 52 ? -13.203 -14.391 -1.314 1 98.62 52 VAL B N 1
ATOM 2408 C CA . VAL B 1 52 ? -12.336 -13.414 -0.664 1 98.62 52 VAL B CA 1
ATOM 2409 C C . VAL B 1 52 ? -12.75 -12 -1.061 1 98.62 52 VAL B C 1
ATOM 2411 O O . VAL B 1 52 ? -12.836 -11.109 -0.212 1 98.62 52 VAL B O 1
ATOM 2414 N N . LYS B 1 53 ? -13.023 -11.812 -2.307 1 98.75 53 LYS B N 1
ATOM 2415 C CA . LYS B 1 53 ? -13.375 -10.516 -2.885 1 98.75 53 LYS B CA 1
ATOM 2416 C C . LYS B 1 53 ? -14.602 -10.633 -3.785 1 98.75 53 LYS B C 1
ATOM 2418 O O . LYS B 1 53 ? -14.477 -10.617 -5.012 1 98.75 53 LYS B O 1
ATOM 2423 N N . PRO B 1 54 ? -15.742 -10.586 -3.213 1 98.38 54 PRO B N 1
ATOM 2424 C CA . PRO B 1 54 ? -16.969 -10.836 -3.967 1 98.38 54 PRO B CA 1
ATOM 2425 C C . PRO B 1 54 ? -17.203 -9.812 -5.07 1 98.38 54 PRO B C 1
ATOM 2427 O O . PRO B 1 54 ? -17.891 -10.102 -6.059 1 98.38 54 PRO B O 1
ATOM 2430 N N . ASP B 1 55 ? -16.656 -8.617 -4.949 1 98.25 55 ASP B N 1
ATOM 2431 C CA . ASP B 1 55 ? -16.859 -7.574 -5.949 1 98.25 55 ASP B CA 1
ATOM 2432 C C . ASP B 1 55 ? -15.758 -7.586 -7.004 1 98.25 55 ASP B C 1
ATOM 2434 O O . ASP B 1 55 ? -15.562 -6.602 -7.715 1 98.25 55 ASP B O 1
ATOM 2438 N N . LEU B 1 56 ? -15.062 -8.695 -7.145 1 98.62 56 LEU B N 1
ATOM 2439 C CA . LEU B 1 56 ? -13.992 -8.852 -8.117 1 98.62 56 LEU B CA 1
ATOM 2440 C C . LEU B 1 56 ? -14.5 -8.578 -9.531 1 98.62 56 LEU B C 1
ATOM 2442 O O . LEU B 1 56 ? -13.82 -7.922 -10.328 1 98.62 56 LEU B O 1
ATOM 2446 N N . PRO B 1 57 ? -15.719 -9.031 -9.961 1 98.56 57 PRO B N 1
ATOM 2447 C CA . PRO B 1 57 ? -16.219 -8.727 -11.305 1 98.56 57 PRO B CA 1
ATOM 2448 C C . PRO B 1 57 ? -16.391 -7.223 -11.539 1 98.56 57 PRO B C 1
ATOM 2450 O O . PRO B 1 57 ? -16.078 -6.723 -12.625 1 98.56 57 PRO B O 1
ATOM 2453 N N . GLN B 1 58 ? -16.875 -6.508 -10.539 1 98.38 58 GLN B N 1
ATOM 2454 C CA . GLN B 1 58 ? -17.031 -5.059 -10.648 1 98.38 58 GLN B CA 1
ATOM 2455 C C . GLN B 1 58 ? -15.672 -4.371 -10.781 1 98.38 58 GLN B C 1
ATOM 2457 O O . GLN B 1 58 ? -15.531 -3.416 -11.547 1 98.38 58 GLN B O 1
ATOM 2462 N N . ILE B 1 59 ? -14.742 -4.863 -10.023 1 98.56 59 ILE B N 1
ATOM 2463 C CA . ILE B 1 59 ? -13.391 -4.32 -10.094 1 98.56 59 ILE B CA 1
ATOM 2464 C C . ILE B 1 59 ? -12.812 -4.555 -11.492 1 98.56 59 ILE B C 1
ATOM 2466 O O . ILE B 1 59 ? -12.195 -3.662 -12.07 1 98.56 59 ILE B O 1
ATOM 2470 N N . ALA B 1 60 ? -13.016 -5.746 -12.047 1 98.56 60 ALA B N 1
ATOM 2471 C CA . ALA B 1 60 ? -12.578 -6.043 -13.406 1 98.56 60 ALA B CA 1
ATOM 2472 C C . ALA B 1 60 ? -13.141 -5.031 -14.398 1 98.56 60 ALA B C 1
ATOM 2474 O O . ALA B 1 60 ? -12.414 -4.504 -15.242 1 98.56 60 ALA B O 1
ATOM 2475 N N . ASP B 1 61 ? -14.398 -4.719 -14.273 1 97.81 61 ASP B N 1
ATOM 2476 C CA . ASP B 1 61 ? -15.062 -3.77 -15.156 1 97.81 61 ASP B CA 1
ATOM 2477 C C . ASP B 1 61 ? -14.477 -2.365 -15 1 97.81 61 ASP B C 1
ATOM 2479 O O . ASP B 1 61 ? -14.203 -1.686 -15.984 1 97.81 61 ASP B O 1
ATOM 2483 N N . GLN B 1 62 ? -14.289 -2.008 -13.789 1 96.75 62 GLN B N 1
ATOM 2484 C CA . GLN B 1 62 ? -13.82 -0.659 -13.484 1 96.75 62 GLN B CA 1
ATOM 2485 C C . GLN B 1 62 ? -12.391 -0.446 -13.984 1 96.75 62 GLN B C 1
ATOM 2487 O O . GLN B 1 62 ? -12.055 0.635 -14.477 1 96.75 62 GLN B O 1
ATOM 2492 N N . LYS B 1 63 ? -11.586 -1.474 -13.906 1 97.44 63 LYS B N 1
ATOM 2493 C CA . LYS B 1 63 ? -10.156 -1.291 -14.156 1 97.44 63 LYS B CA 1
ATOM 2494 C C . LYS B 1 63 ? -9.773 -1.781 -15.547 1 97.44 63 LYS B C 1
ATOM 2496 O O . LYS B 1 63 ? -8.68 -1.488 -16.031 1 97.44 63 LYS B O 1
ATOM 2501 N N . GLY B 1 64 ? -10.641 -2.498 -16.234 1 97.12 64 GLY B N 1
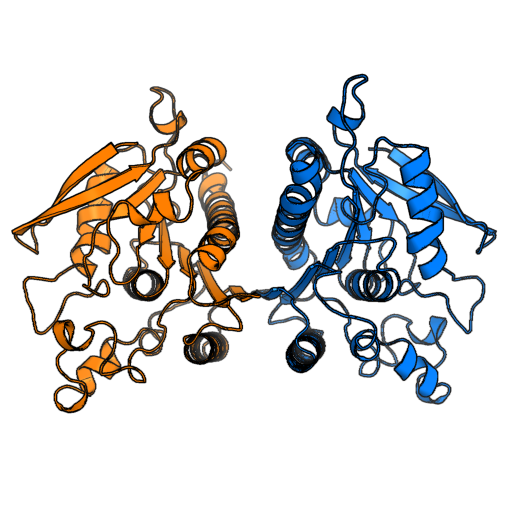ATOM 2502 C CA . GLY B 1 64 ? -10.305 -3.098 -17.516 1 97.12 64 GLY B CA 1
ATOM 2503 C C . GLY B 1 64 ? -9.242 -4.176 -17.406 1 97.12 64 GLY B C 1
ATOM 2504 O O . GLY B 1 64 ? -8.312 -4.223 -18.219 1 97.12 64 GLY B O 1
ATOM 2505 N N . ILE B 1 65 ? -9.352 -4.961 -16.375 1 98.56 65 ILE B N 1
ATOM 2506 C CA . ILE B 1 65 ? -8.383 -6.016 -16.109 1 98.56 65 ILE B CA 1
ATOM 2507 C C . ILE B 1 65 ? -9.078 -7.379 -16.141 1 98.56 65 ILE B C 1
ATOM 2509 O O . ILE B 1 65 ? -10.18 -7.531 -15.609 1 98.56 65 ILE B O 1
ATOM 2513 N N . ILE B 1 66 ? -8.492 -8.344 -16.812 1 98.81 66 ILE B N 1
ATOM 2514 C CA . ILE B 1 66 ? -8.93 -9.734 -16.75 1 98.81 66 ILE B CA 1
ATOM 2515 C C . ILE B 1 66 ? -8.297 -10.414 -15.539 1 98.81 66 ILE B C 1
ATOM 2517 O O . ILE B 1 66 ? -7.082 -10.312 -15.328 1 98.81 66 ILE B O 1
ATOM 2521 N N . PHE B 1 67 ? -9.117 -11.062 -14.695 1 98.94 67 PHE B N 1
ATOM 2522 C CA . PHE B 1 67 ? -8.586 -11.883 -13.609 1 98.94 67 PHE B CA 1
ATOM 2523 C C . PHE B 1 67 ? -8.727 -13.367 -13.938 1 98.94 67 PHE B C 1
ATOM 2525 O O . PHE B 1 67 ? -9.773 -13.805 -14.422 1 98.94 67 PHE B O 1
ATOM 2532 N N . VAL B 1 68 ? -7.66 -14.148 -13.711 1 98.94 68 VAL B N 1
ATOM 2533 C CA . VAL B 1 68 ? -7.629 -15.578 -13.977 1 98.94 68 VAL B CA 1
ATOM 2534 C C . VAL B 1 68 ? -7.312 -16.344 -12.695 1 98.94 68 VAL B C 1
ATOM 2536 O O . VAL B 1 68 ? -6.277 -16.094 -12.062 1 98.94 68 VAL B O 1
ATOM 2539 N N . CYS B 1 69 ? -8.195 -17.297 -12.289 1 98.94 69 CYS B N 1
ATOM 2540 C CA . CYS B 1 69 ? -8.07 -18.031 -11.039 1 98.94 69 CYS B CA 1
ATOM 2541 C C . CYS B 1 69 ? -8.023 -19.531 -11.289 1 98.94 69 CYS B C 1
ATOM 2543 O O . CYS B 1 69 ? -9.062 -20.188 -11.383 1 98.94 69 CYS B O 1
ATOM 2545 N N . PRO B 1 70 ? -6.867 -20.109 -11.312 1 98.94 70 PRO B N 1
ATOM 2546 C CA . PRO B 1 70 ? -6.766 -21.547 -11.531 1 98.94 70 PRO B CA 1
ATOM 2547 C C . PRO B 1 70 ? -6.969 -22.359 -10.258 1 98.94 70 PRO B C 1
ATOM 2549 O O . PRO B 1 70 ? -6.594 -21.906 -9.172 1 98.94 70 PRO B O 1
ATOM 2552 N N . ASP B 1 71 ? -7.551 -23.516 -10.367 1 98.88 71 ASP B N 1
ATOM 2553 C CA . ASP B 1 71 ? -7.527 -24.531 -9.305 1 98.88 71 ASP B CA 1
ATOM 2554 C C . ASP B 1 71 ? -6.211 -25.297 -9.312 1 98.88 71 ASP B C 1
ATOM 2556 O O . ASP B 1 71 ? -5.93 -26.047 -10.25 1 98.88 71 ASP B O 1
ATOM 2560 N N . ALA B 1 72 ? -5.477 -25.156 -8.258 1 98.5 72 ALA B N 1
ATOM 2561 C CA . ALA B 1 72 ? -4.156 -25.781 -8.227 1 98.5 72 ALA B CA 1
ATOM 2562 C C . ALA B 1 72 ? -4.062 -26.797 -7.094 1 98.5 72 ALA B C 1
ATOM 2564 O O . ALA B 1 72 ? -2.963 -27.156 -6.66 1 98.5 72 ALA B O 1
ATOM 2565 N N . GLN B 1 73 ? -5.215 -27.141 -6.547 1 97.88 73 GLN B N 1
ATOM 2566 C CA . GLN B 1 73 ? -5.195 -28.031 -5.398 1 97.88 73 GLN B CA 1
ATOM 2567 C C . GLN B 1 73 ? -4.129 -27.609 -4.391 1 97.88 73 GLN B C 1
ATOM 2569 O O . GLN B 1 73 ? -3.936 -26.422 -4.145 1 97.88 73 GLN B O 1
ATOM 2574 N N . ASN B 1 74 ? -3.582 -28.562 -3.654 1 98.5 74 ASN B N 1
ATOM 2575 C CA . ASN B 1 74 ? -2.518 -28.266 -2.703 1 98.5 74 ASN B CA 1
ATOM 2576 C C . ASN B 1 74 ? -1.139 -28.516 -3.307 1 98.5 74 ASN B C 1
ATOM 2578 O O . ASN B 1 74 ? -0.304 -29.203 -2.703 1 98.5 74 ASN B O 1
ATOM 2582 N N . SER B 1 75 ? -0.915 -27.875 -4.48 1 98.5 75 SER B N 1
ATOM 2583 C CA . SER B 1 75 ? 0.25 -28.172 -5.305 1 98.5 75 SER B CA 1
ATOM 2584 C C . SER B 1 75 ? 1.456 -27.344 -4.891 1 98.5 75 SER B C 1
ATOM 2586 O O . SER B 1 75 ? 2.588 -27.641 -5.273 1 98.5 75 SER B O 1
ATOM 2588 N N . TRP B 1 76 ? 1.136 -26.188 -4.148 1 98.62 76 TRP B N 1
ATOM 2589 C CA . TRP B 1 76 ? 2.15 -25.203 -3.793 1 98.62 76 TRP B CA 1
ATOM 2590 C C . TRP B 1 76 ? 2.748 -24.562 -5.043 1 98.62 76 TRP B C 1
ATOM 2592 O O . TRP B 1 76 ? 3.77 -23.875 -4.969 1 98.62 76 TRP B O 1
ATOM 2602 N N . TYR B 1 77 ? 2.059 -24.875 -6.227 1 98.75 77 TYR B N 1
ATOM 2603 C CA . TYR B 1 77 ? 2.355 -24.266 -7.52 1 98.75 77 TYR B CA 1
ATOM 2604 C C . TYR B 1 77 ? 3.76 -24.641 -7.984 1 98.75 77 TYR B C 1
ATOM 2606 O O . TYR B 1 77 ? 4.449 -23.812 -8.602 1 98.75 77 TYR B O 1
ATOM 2614 N N . TRP B 1 78 ? 4.258 -25.844 -7.617 1 98.75 78 TRP B N 1
ATOM 2615 C CA . TRP B 1 78 ? 5.516 -26.422 -8.078 1 98.75 78 TRP B CA 1
ATOM 2616 C C . TRP B 1 78 ? 5.277 -27.406 -9.211 1 98.75 78 TRP B C 1
ATOM 2618 O O . TRP B 1 78 ? 4.148 -27.875 -9.422 1 98.75 78 TRP B O 1
ATOM 2628 N N . ASP B 1 79 ? 6.281 -27.609 -10 1 98.69 79 ASP B N 1
ATOM 2629 C CA . ASP B 1 79 ? 6.473 -28.922 -10.602 1 98.69 79 ASP B CA 1
ATOM 2630 C C . ASP B 1 79 ? 7.125 -29.891 -9.617 1 98.69 79 ASP B C 1
ATOM 2632 O O . ASP B 1 79 ? 8.344 -29.859 -9.414 1 98.69 79 ASP B O 1
ATOM 2636 N N . SER B 1 80 ? 6.262 -30.75 -9.016 1 98.5 80 SER B N 1
ATOM 2637 C CA . SER B 1 80 ? 6.738 -31.625 -7.945 1 98.5 80 SER B CA 1
ATOM 2638 C C . SER B 1 80 ? 7.816 -32.562 -8.445 1 98.5 80 SER B C 1
ATOM 2640 O O . SER B 1 80 ? 7.641 -33.219 -9.477 1 98.5 80 SER B O 1
ATOM 2642 N N . PRO B 1 81 ? 8.914 -32.656 -7.707 1 97.69 81 PRO B N 1
ATOM 2643 C CA . PRO B 1 81 ? 9.961 -33.594 -8.094 1 97.69 81 PRO B CA 1
ATOM 2644 C C . PRO B 1 81 ? 9.641 -35.031 -7.688 1 97.69 81 PRO B C 1
ATOM 2646 O O . PRO B 1 81 ? 10.289 -35.969 -8.156 1 97.69 81 PRO B O 1
ATOM 2649 N N . VAL B 1 82 ? 8.633 -35.219 -6.812 1 95.94 82 VAL B N 1
ATOM 2650 C CA . VAL B 1 82 ? 8.398 -36.562 -6.293 1 95.94 82 VAL B CA 1
ATOM 2651 C C . VAL B 1 82 ? 7.031 -37.062 -6.746 1 95.94 82 VAL B C 1
ATOM 2653 O O . VAL B 1 82 ? 6.672 -38.219 -6.508 1 95.94 82 VAL B O 1
ATOM 2656 N N . ASP B 1 83 ? 6.25 -36.188 -7.332 1 95.69 83 ASP B N 1
ATOM 2657 C CA . ASP B 1 83 ? 4.926 -36.531 -7.828 1 95.69 83 ASP B CA 1
ATOM 2658 C C . ASP B 1 83 ? 4.684 -35.938 -9.219 1 95.69 83 ASP B C 1
ATOM 2660 O O . ASP B 1 83 ? 4.277 -34.781 -9.336 1 95.69 83 ASP B O 1
ATOM 2664 N N . SER B 1 84 ? 4.793 -36.75 -10.273 1 95.5 84 SER B N 1
ATOM 2665 C CA . SER B 1 84 ? 4.754 -36.281 -11.656 1 95.5 84 SER B CA 1
ATOM 2666 C C . SER B 1 84 ? 3.35 -35.844 -12.055 1 95.5 84 SER B C 1
ATOM 2668 O O . SER B 1 84 ? 3.164 -35.188 -13.086 1 95.5 84 SER B O 1
ATOM 2670 N N . ALA B 1 85 ? 2.387 -36.125 -11.234 1 97 85 ALA B N 1
ATOM 2671 C CA . ALA B 1 85 ? 1.014 -35.719 -11.516 1 97 85 ALA B CA 1
ATOM 2672 C C . ALA B 1 85 ? 0.802 -34.25 -11.18 1 97 85 ALA B C 1
ATOM 2674 O O . ALA B 1 85 ? -0.225 -33.656 -11.531 1 97 85 ALA B O 1
ATOM 2675 N N . PHE B 1 86 ? 1.762 -33.656 -10.547 1 98.44 86 PHE B N 1
ATOM 2676 C CA . PHE B 1 86 ? 1.661 -32.281 -10.148 1 98.44 86 PHE B CA 1
ATOM 2677 C C . PHE B 1 86 ? 2.729 -31.438 -10.844 1 98.44 86 PHE B C 1
ATOM 2679 O O . PHE B 1 86 ? 3.902 -31.469 -10.469 1 98.44 86 PHE B O 1
ATOM 2686 N N . ARG B 1 87 ? 2.328 -30.703 -11.859 1 98.62 87 ARG B N 1
ATOM 2687 C CA . ARG B 1 87 ? 3.189 -29.812 -12.625 1 98.62 87 ARG B CA 1
ATOM 2688 C C . ARG B 1 87 ? 2.547 -28.438 -12.797 1 98.62 87 ARG B C 1
ATOM 2690 O O . ARG B 1 87 ? 2.391 -27.953 -13.922 1 98.62 87 ARG B O 1
ATOM 2697 N N . TYR B 1 88 ? 2.334 -27.797 -11.641 1 98.81 88 TYR B N 1
ATOM 2698 C CA . TYR B 1 88 ? 1.472 -26.625 -11.656 1 98.81 88 TYR B CA 1
ATOM 2699 C C . TYR B 1 88 ? 2.279 -25.359 -11.93 1 98.81 88 TYR B C 1
ATOM 2701 O O . TYR B 1 88 ? 1.718 -24.328 -12.305 1 98.81 88 TYR B O 1
ATOM 2709 N N . GLU B 1 89 ? 3.594 -25.406 -11.711 1 98.81 89 GLU B N 1
ATOM 2710 C CA . GLU B 1 89 ? 4.414 -24.312 -12.227 1 98.81 89 GLU B CA 1
ATOM 2711 C C . GLU B 1 89 ? 4.316 -24.203 -13.742 1 98.81 89 GLU B C 1
ATOM 2713 O O . GLU B 1 89 ? 4.066 -23.125 -14.281 1 98.81 89 GLU B O 1
ATOM 2718 N N . THR B 1 90 ? 4.492 -25.359 -14.406 1 98.81 90 THR B N 1
ATOM 2719 C CA . THR B 1 90 ? 4.379 -25.438 -15.859 1 98.81 90 THR B CA 1
ATOM 2720 C C . THR B 1 90 ? 2.977 -25.031 -16.312 1 98.81 90 THR B C 1
ATOM 2722 O O . THR B 1 90 ? 2.824 -24.234 -17.234 1 98.81 90 THR B O 1
ATOM 2725 N N . PHE B 1 91 ? 1.978 -25.547 -15.648 1 98.88 91 PHE B N 1
ATOM 2726 C CA . PHE B 1 91 ? 0.604 -25.266 -16.047 1 98.88 91 PHE B CA 1
ATOM 2727 C C . PHE B 1 91 ? 0.31 -23.766 -15.977 1 98.88 91 PHE B C 1
ATOM 2729 O O . PHE B 1 91 ? -0.132 -23.172 -16.969 1 98.88 91 PHE B O 1
ATOM 2736 N N . VAL B 1 92 ? 0.639 -23.109 -14.859 1 98.88 92 VAL B N 1
ATOM 2737 C CA . VAL B 1 92 ? 0.26 -21.719 -14.648 1 98.88 92 VAL B CA 1
ATOM 2738 C C . VAL B 1 92 ? 1.134 -20.812 -15.508 1 98.88 92 VAL B C 1
ATOM 2740 O O . VAL B 1 92 ? 0.626 -19.922 -16.188 1 98.88 92 VAL B O 1
ATOM 2743 N N . ALA B 1 93 ? 2.422 -21.047 -15.555 1 98.56 93 ALA B N 1
ATOM 2744 C CA . ALA B 1 93 ? 3.357 -20.109 -16.172 1 98.56 93 ALA B CA 1
ATOM 2745 C C . ALA B 1 93 ? 3.33 -20.234 -17.688 1 98.56 93 ALA B C 1
ATOM 2747 O O . ALA B 1 93 ? 3.674 -19.281 -18.406 1 98.56 93 ALA B O 1
ATOM 2748 N N . SER B 1 94 ? 2.891 -21.375 -18.203 1 98.56 94 SER B N 1
ATOM 2749 C CA . SER B 1 94 ? 3.023 -21.594 -19.641 1 98.56 94 SER B CA 1
ATOM 2750 C C . SER B 1 94 ? 1.693 -22.016 -20.25 1 98.56 94 SER B C 1
ATOM 2752 O O . SER B 1 94 ? 1.13 -21.281 -21.078 1 98.56 94 SER B O 1
ATOM 2754 N N . GLU B 1 95 ? 1.124 -23.141 -19.828 1 98.81 95 GLU B N 1
ATOM 2755 C CA . GLU B 1 95 ? -0.062 -23.688 -20.484 1 98.81 95 GLU B CA 1
ATOM 2756 C C . GLU B 1 95 ? -1.263 -22.75 -20.312 1 98.81 95 GLU B C 1
ATOM 2758 O O . GLU B 1 95 ? -1.958 -22.438 -21.266 1 98.81 95 GLU B O 1
ATOM 2763 N N . LEU B 1 96 ? -1.472 -22.344 -19.078 1 98.94 96 LEU B N 1
ATOM 2764 C CA . LEU B 1 96 ? -2.615 -21.484 -18.781 1 98.94 96 LEU B CA 1
ATOM 2765 C C . LEU B 1 96 ? -2.441 -20.109 -19.438 1 98.94 96 LEU B C 1
ATOM 2767 O O . LEU B 1 96 ? -3.381 -19.578 -20.031 1 98.94 96 LEU B O 1
ATOM 2771 N N . VAL B 1 97 ? -1.256 -19.5 -19.312 1 98.88 97 VAL B N 1
ATOM 2772 C CA . VAL B 1 97 ? -0.972 -18.219 -19.953 1 98.88 97 VAL B CA 1
ATOM 2773 C C . VAL B 1 97 ? -1.24 -18.328 -21.453 1 98.88 97 VAL B C 1
ATOM 2775 O O . VAL B 1 97 ? -1.917 -17.469 -22.031 1 98.88 97 VAL B O 1
ATOM 2778 N N . GLY B 1 98 ? -0.721 -19.375 -22.094 1 98.75 98 GLY B N 1
ATOM 2779 C CA . GLY B 1 98 ? -0.949 -19.578 -23.516 1 98.75 98 GLY B CA 1
ATOM 2780 C C . GLY B 1 98 ? -2.418 -19.703 -23.875 1 98.75 98 GLY B C 1
ATOM 2781 O O . GLY B 1 98 ? -2.877 -19.109 -24.859 1 98.75 98 GLY B O 1
ATOM 2782 N N . TYR B 1 99 ? -3.166 -20.469 -23.078 1 98.81 99 TYR B N 1
ATOM 2783 C CA . TYR B 1 99 ? -4.59 -20.672 -23.312 1 98.81 99 TYR B CA 1
ATOM 2784 C C . TYR B 1 99 ? -5.352 -19.359 -23.234 1 98.81 99 TYR B C 1
ATOM 2786 O O . TYR B 1 99 ? -6.172 -19.047 -24.109 1 98.81 99 TYR B O 1
ATOM 2794 N N . ILE B 1 100 ? -5.094 -18.594 -22.188 1 98.81 100 ILE B N 1
ATOM 2795 C CA . ILE B 1 100 ? -5.793 -17.344 -21.953 1 98.81 100 ILE B CA 1
ATOM 2796 C C . ILE B 1 100 ? -5.496 -16.359 -23.078 1 98.81 100 ILE B C 1
ATOM 2798 O O . ILE B 1 100 ? -6.406 -15.711 -23.609 1 98.81 100 ILE B O 1
ATOM 2802 N N . ASP B 1 101 ? -4.199 -16.25 -23.516 1 98.44 101 ASP B N 1
ATOM 2803 C CA . ASP B 1 101 ? -3.803 -15.336 -24.594 1 98.44 101 ASP B CA 1
ATOM 2804 C C . ASP B 1 101 ? -4.465 -15.719 -25.906 1 98.44 101 ASP B C 1
ATOM 2806 O O . ASP B 1 101 ? -4.762 -14.852 -26.734 1 98.44 101 ASP B O 1
ATOM 2810 N N . LEU B 1 102 ? -4.695 -16.953 -26.109 1 97.75 102 LEU B N 1
ATOM 2811 C CA . LEU B 1 102 ? -5.27 -17.438 -27.359 1 97.75 102 LEU B CA 1
ATOM 2812 C C . LEU B 1 102 ? -6.773 -17.188 -27.406 1 97.75 102 LEU B C 1
ATOM 2814 O O . LEU B 1 102 ? -7.34 -16.953 -28.469 1 97.75 102 LEU B O 1
ATOM 2818 N N . HIS B 1 103 ? -7.441 -17.156 -26.281 1 97.44 103 HIS B N 1
ATOM 2819 C CA . HIS B 1 103 ? -8.898 -17.25 -26.281 1 97.44 103 HIS B CA 1
ATOM 2820 C C . HIS B 1 103 ? -9.523 -15.914 -25.875 1 97.44 103 HIS B C 1
ATOM 2822 O O . HIS B 1 103 ? -10.727 -15.719 -26.047 1 97.44 103 HIS B O 1
ATOM 2828 N N . TYR B 1 104 ? -8.742 -15.023 -25.25 1 97.31 104 TYR B N 1
ATOM 2829 C CA . TYR B 1 104 ? -9.289 -13.742 -24.797 1 97.31 104 TYR B CA 1
ATOM 2830 C C . TYR B 1 104 ? -8.469 -12.578 -25.344 1 97.31 104 TYR B C 1
ATOM 2832 O O . TYR B 1 104 ? -7.34 -12.766 -25.797 1 97.31 104 TYR B O 1
ATOM 2840 N N . LYS B 1 105 ? -9.008 -11.352 -25.312 1 96.44 105 LYS B N 1
ATOM 2841 C CA . LYS B 1 105 ? -8.336 -10.125 -25.734 1 96.44 105 LYS B CA 1
ATOM 2842 C C . LYS B 1 105 ? -7.359 -9.641 -24.656 1 96.44 105 LYS B C 1
ATOM 2844 O O . LYS B 1 105 ? -7.672 -8.727 -23.891 1 96.44 105 LYS B O 1
ATOM 2849 N N . THR B 1 106 ? -6.195 -10.273 -24.719 1 97.88 106 THR B N 1
ATOM 2850 C CA . THR B 1 106 ? -5.195 -9.93 -23.719 1 97.88 106 THR B CA 1
ATOM 2851 C C . THR B 1 106 ? -4.047 -9.148 -24.344 1 97.88 106 THR B C 1
ATOM 2853 O O . THR B 1 106 ? -3.805 -9.242 -25.547 1 97.88 106 THR B O 1
ATOM 2856 N N . ILE B 1 107 ? -3.426 -8.234 -23.562 1 97.88 107 ILE B N 1
ATOM 2857 C CA . ILE B 1 107 ? -2.07 -7.805 -23.891 1 97.88 107 ILE B CA 1
ATOM 2858 C C . ILE B 1 107 ? -1.097 -8.961 -23.672 1 97.88 107 ILE B C 1
ATOM 2860 O O . ILE B 1 107 ? -0.605 -9.164 -22.562 1 97.88 107 ILE B O 1
ATOM 2864 N N . ALA B 1 108 ? -0.771 -9.641 -24.781 1 97.38 108 ALA B N 1
ATOM 2865 C CA . ALA B 1 108 ? -0.088 -10.922 -24.688 1 97.38 108 ALA B CA 1
ATOM 2866 C C . ALA B 1 108 ? 1.423 -10.742 -24.578 1 97.38 108 ALA B C 1
ATOM 2868 O O . ALA B 1 108 ? 2.182 -11.32 -25.359 1 97.38 108 ALA B O 1
ATOM 2869 N N . GLU B 1 109 ? 1.894 -9.914 -23.688 1 97.19 109 GLU B N 1
ATOM 2870 C CA . GLU B 1 109 ? 3.275 -9.625 -23.328 1 97.19 109 GLU B CA 1
ATOM 2871 C C . GLU B 1 109 ? 3.449 -9.586 -21.812 1 97.19 109 GLU B C 1
ATOM 2873 O O . GLU B 1 109 ? 2.48 -9.391 -21.062 1 97.19 109 GLU B O 1
ATOM 2878 N N . ARG B 1 110 ? 4.66 -9.773 -21.375 1 96.25 110 ARG B N 1
ATOM 2879 C CA . ARG B 1 110 ? 4.934 -9.766 -19.938 1 96.25 110 ARG B CA 1
ATOM 2880 C C . ARG B 1 110 ? 4.496 -8.445 -19.312 1 96.25 110 ARG B C 1
ATOM 2882 O O . ARG B 1 110 ? 4.051 -8.422 -18.156 1 96.25 110 ARG B O 1
ATOM 2889 N N . LYS B 1 111 ? 4.594 -7.301 -20.062 1 96.44 111 LYS B N 1
ATOM 2890 C CA . LYS B 1 111 ? 4.262 -5.984 -19.516 1 96.44 111 LYS B CA 1
ATOM 2891 C C . LYS B 1 111 ? 2.768 -5.863 -19.25 1 96.44 111 LYS B C 1
ATOM 2893 O O . LYS B 1 111 ? 2.332 -4.945 -18.547 1 96.44 111 LYS B O 1
ATOM 2898 N N . GLY B 1 112 ? 1.954 -6.758 -19.812 1 97.81 112 GLY B N 1
ATOM 2899 C CA . GLY B 1 112 ? 0.518 -6.77 -19.578 1 97.81 112 GLY B CA 1
ATOM 2900 C C . GLY B 1 112 ? 0.067 -7.891 -18.672 1 97.81 112 GLY B C 1
ATOM 2901 O O . GLY B 1 112 ? -1.117 -8.234 -18.641 1 97.81 112 GLY B O 1
ATOM 2902 N N . ARG B 1 113 ? 1.019 -8.547 -17.922 1 98.62 113 ARG B N 1
ATOM 2903 C CA . ARG B 1 113 ? 0.666 -9.727 -17.125 1 98.62 113 ARG B CA 1
ATOM 2904 C C . ARG B 1 113 ? 1.235 -9.633 -15.719 1 98.62 113 ARG B C 1
ATOM 2906 O O . ARG B 1 113 ? 2.422 -9.352 -15.539 1 98.62 113 ARG B O 1
ATOM 2913 N N . ALA B 1 114 ? 0.39 -9.797 -14.742 1 98.88 114 ALA B N 1
ATOM 2914 C CA . ALA B 1 114 ? 0.787 -9.883 -13.344 1 98.88 114 ALA B CA 1
ATOM 2915 C C . ALA B 1 114 ? 0.254 -11.164 -12.695 1 98.88 114 ALA B C 1
ATOM 2917 O O . ALA B 1 114 ? -0.648 -11.805 -13.234 1 98.88 114 ALA B O 1
ATOM 2918 N N . ILE B 1 115 ? 0.861 -11.578 -11.633 1 98.94 115 ILE B N 1
ATOM 2919 C CA . ILE B 1 115 ? 0.451 -12.75 -10.875 1 98.94 115 ILE B CA 1
ATOM 2920 C C . ILE B 1 115 ? 0.519 -12.445 -9.383 1 98.94 115 ILE B C 1
ATOM 2922 O O . ILE B 1 115 ? 1.444 -11.773 -8.914 1 98.94 115 ILE B O 1
ATOM 2926 N N . ALA B 1 116 ? -0.484 -12.789 -8.617 1 98.94 116 ALA B N 1
ATOM 2927 C CA . ALA B 1 116 ? -0.539 -12.594 -7.168 1 98.94 116 ALA B CA 1
ATOM 2928 C C . ALA B 1 116 ? -1.291 -13.734 -6.492 1 98.94 116 ALA B C 1
ATOM 2930 O O . ALA B 1 116 ? -1.905 -14.57 -7.16 1 98.94 116 ALA B O 1
ATOM 2931 N N . GLY B 1 117 ? -1.195 -13.828 -5.203 1 98.94 117 GLY B N 1
ATOM 2932 C CA . GLY B 1 117 ? -1.926 -14.852 -4.469 1 98.94 117 GLY B CA 1
ATOM 2933 C C . GLY B 1 117 ? -1.825 -14.695 -2.963 1 98.94 117 GLY B C 1
ATOM 2934 O O . GLY B 1 117 ? -1.159 -13.781 -2.473 1 98.94 117 GLY B O 1
ATOM 2935 N N . LEU B 1 118 ? -2.588 -15.57 -2.264 1 98.94 118 LEU B N 1
ATOM 2936 C CA . LEU B 1 118 ? -2.615 -15.547 -0.806 1 98.94 118 LEU B CA 1
ATOM 2937 C C . LEU B 1 118 ? -2.045 -16.844 -0.231 1 98.94 118 LEU B C 1
ATOM 2939 O O . LEU B 1 118 ? -2.225 -17.906 -0.809 1 98.94 118 LEU B O 1
ATOM 2943 N N . SER B 1 119 ? -1.281 -16.734 0.896 1 98.75 119 SER B N 1
ATOM 2944 C CA . SER B 1 119 ? -0.77 -17.891 1.624 1 98.75 119 SER B CA 1
ATOM 2945 C C . SER B 1 119 ? 0.043 -18.797 0.711 1 98.75 119 SER B C 1
ATOM 2947 O O . SER B 1 119 ? 1.022 -18.375 0.102 1 98.75 119 SER B O 1
ATOM 2949 N N . MET B 1 120 ? -0.425 -20.062 0.414 1 98.81 120 MET B N 1
ATOM 2950 C CA . MET B 1 120 ? 0.197 -20.938 -0.569 1 98.81 120 MET B CA 1
ATOM 2951 C C . MET B 1 120 ? 0.258 -20.266 -1.938 1 98.81 120 MET B C 1
ATOM 2953 O O . MET B 1 120 ? 1.263 -20.375 -2.645 1 98.81 120 MET B O 1
ATOM 2957 N N . GLY B 1 121 ? -0.812 -19.547 -2.271 1 98.88 121 GLY B N 1
ATOM 2958 C CA . GLY B 1 121 ? -0.852 -18.828 -3.527 1 98.88 121 GLY B CA 1
ATOM 2959 C C . GLY B 1 121 ? 0.132 -17.672 -3.58 1 98.88 121 GLY B C 1
ATOM 2960 O O . GLY B 1 121 ? 0.646 -17.328 -4.648 1 98.88 121 GLY B O 1
ATOM 2961 N N . GLY B 1 122 ? 0.334 -17.016 -2.396 1 98.94 122 GLY B N 1
ATOM 2962 C CA . GLY B 1 122 ? 1.376 -15.992 -2.338 1 98.94 122 GLY B CA 1
ATOM 2963 C C . GLY B 1 122 ? 2.764 -16.547 -2.592 1 98.94 122 GLY B C 1
ATOM 2964 O O . GLY B 1 122 ? 3.561 -15.945 -3.309 1 98.94 122 GLY B O 1
ATOM 2965 N N . HIS B 1 123 ? 3.072 -17.719 -1.993 1 98.69 123 HIS B N 1
ATOM 2966 C CA . HIS B 1 123 ? 4.281 -18.453 -2.344 1 98.69 123 HIS B CA 1
ATOM 2967 C C . HIS B 1 123 ? 4.355 -18.719 -3.846 1 98.69 123 HIS B C 1
ATOM 2969 O O . HIS B 1 123 ? 5.367 -18.422 -4.484 1 98.69 123 HIS B O 1
ATOM 2975 N N . GLY B 1 124 ? 3.311 -19.281 -4.332 1 98.81 124 GLY B N 1
ATOM 2976 C CA . GLY B 1 124 ? 3.252 -19.641 -5.738 1 98.81 124 GLY B CA 1
ATOM 2977 C C . GLY B 1 124 ? 3.48 -18.453 -6.668 1 98.81 124 GLY B C 1
ATOM 2978 O O . GLY B 1 124 ? 4.191 -18.578 -7.668 1 98.81 124 GLY B O 1
ATOM 2979 N N . ALA B 1 125 ? 2.873 -17.328 -6.379 1 98.88 125 ALA B N 1
ATOM 2980 C CA . ALA B 1 125 ? 3.01 -16.141 -7.203 1 98.88 125 ALA B CA 1
ATOM 2981 C C . ALA B 1 125 ? 4.461 -15.672 -7.266 1 98.88 125 ALA B C 1
ATOM 2983 O O . ALA B 1 125 ? 4.984 -15.391 -8.344 1 98.88 125 ALA B O 1
ATOM 2984 N N . LEU B 1 126 ? 5.094 -15.609 -6.113 1 98.5 126 LEU B N 1
ATOM 2985 C CA . LEU B 1 126 ? 6.5 -15.234 -6.078 1 98.5 126 LEU B CA 1
ATOM 2986 C C . LEU B 1 126 ? 7.363 -16.266 -6.793 1 98.5 126 LEU B C 1
ATOM 2988 O O . LEU B 1 126 ? 8.203 -15.914 -7.625 1 98.5 126 LEU B O 1
ATOM 2992 N N . TRP B 1 127 ? 7.129 -17.547 -6.527 1 98.25 127 TRP B N 1
ATOM 2993 C CA . TRP B 1 127 ? 7.898 -18.641 -7.105 1 98.25 127 TRP B CA 1
ATOM 2994 C C . TRP B 1 127 ? 7.855 -18.594 -8.625 1 98.25 127 TRP B C 1
ATOM 2996 O O . TRP B 1 127 ? 8.898 -18.594 -9.281 1 98.25 127 TRP B O 1
ATOM 3006 N N . ILE B 1 128 ? 6.66 -18.469 -9.133 1 98.12 128 ILE B N 1
ATOM 3007 C CA . ILE B 1 128 ? 6.461 -18.516 -10.578 1 98.12 128 ILE B CA 1
ATOM 3008 C C . ILE B 1 128 ? 7.016 -17.234 -11.211 1 98.12 128 ILE B C 1
ATOM 3010 O O . ILE B 1 128 ? 7.742 -17.297 -12.203 1 98.12 128 ILE B O 1
ATOM 3014 N N . ALA B 1 129 ? 6.75 -16.062 -10.664 1 97.62 129 ALA B N 1
ATOM 3015 C CA . ALA B 1 129 ? 7.203 -14.812 -11.258 1 97.62 129 ALA B CA 1
ATOM 3016 C C . ALA B 1 129 ? 8.727 -14.719 -11.242 1 97.62 129 ALA B C 1
ATOM 3018 O O . ALA B 1 129 ? 9.328 -14.234 -12.203 1 97.62 129 ALA B O 1
ATOM 3019 N N . PHE B 1 130 ? 9.344 -15.148 -10.156 1 96.81 130 PHE B N 1
ATOM 3020 C CA . PHE B 1 130 ? 10.797 -15.078 -10.047 1 96.81 130 PHE B CA 1
ATOM 3021 C C . PHE B 1 130 ? 11.461 -15.961 -11.094 1 96.81 130 PHE B C 1
ATOM 3023 O O . PHE B 1 130 ? 12.523 -15.617 -11.633 1 96.81 130 PHE B O 1
ATOM 3030 N N . ARG B 1 131 ? 10.82 -17.016 -11.461 1 95.44 131 ARG B N 1
ATOM 3031 C CA . ARG B 1 131 ? 11.43 -18 -12.336 1 95.44 131 ARG B CA 1
ATOM 3032 C C . ARG B 1 131 ? 10.969 -17.828 -13.781 1 95.44 131 ARG B C 1
ATOM 3034 O O . ARG B 1 131 ? 11.57 -18.375 -14.703 1 95.44 131 ARG B O 1
ATOM 3041 N N . HIS B 1 132 ? 9.891 -17.156 -13.945 1 95.94 132 HIS B N 1
ATOM 3042 C CA . HIS B 1 132 ? 9.312 -16.969 -15.273 1 95.94 132 HIS B CA 1
ATOM 3043 C C . HIS B 1 132 ? 9.086 -15.492 -15.57 1 95.94 132 HIS B C 1
ATOM 3045 O O . HIS B 1 132 ? 7.98 -15.094 -15.93 1 95.94 132 HIS B O 1
ATOM 3051 N N . GLN B 1 133 ? 10.195 -14.727 -15.609 1 95.81 133 GLN B N 1
ATOM 3052 C CA . GLN B 1 133 ? 10.156 -13.289 -15.82 1 95.81 133 GLN B CA 1
ATOM 3053 C C . GLN B 1 133 ? 9.844 -12.953 -17.281 1 95.81 133 GLN B C 1
ATOM 3055 O O . GLN B 1 133 ? 9.523 -11.805 -17.594 1 95.81 133 GLN B O 1
ATOM 3060 N N . ASP B 1 134 ? 9.906 -13.93 -18.141 1 94.94 134 ASP B N 1
ATOM 3061 C CA . ASP B 1 134 ? 9.5 -13.758 -19.531 1 94.94 134 ASP B CA 1
ATOM 3062 C C . ASP B 1 134 ? 7.977 -13.75 -19.656 1 94.94 134 ASP B C 1
ATOM 3064 O O . ASP B 1 134 ? 7.434 -13.18 -20.609 1 94.94 134 ASP B O 1
ATOM 3068 N N . ALA B 1 135 ? 7.34 -14.312 -18.656 1 97.06 135 ALA B N 1
ATOM 3069 C CA . ALA B 1 135 ? 5.887 -14.445 -18.719 1 97.06 135 ALA B CA 1
ATOM 3070 C C . ALA B 1 135 ? 5.199 -13.32 -17.953 1 97.06 135 ALA B C 1
ATOM 3072 O O . ALA B 1 135 ? 4.148 -12.836 -18.359 1 97.06 135 ALA B O 1
ATOM 3073 N N . PHE B 1 136 ? 5.809 -12.922 -16.875 1 97.81 136 PHE B N 1
ATOM 3074 C CA . PHE B 1 136 ? 5.16 -11.961 -15.984 1 97.81 136 PHE B CA 1
ATOM 3075 C C . PHE B 1 136 ? 6.047 -10.734 -15.781 1 97.81 136 PHE B C 1
ATOM 3077 O O . PHE B 1 136 ? 7.262 -10.859 -15.633 1 97.81 136 PHE B O 1
ATOM 3084 N N . GLY B 1 137 ? 5.41 -9.508 -15.75 1 97.38 137 GLY B N 1
ATOM 3085 C CA . GLY B 1 137 ? 6.137 -8.281 -15.492 1 97.38 137 GLY B CA 1
ATOM 3086 C C . GLY B 1 137 ? 5.98 -7.785 -14.062 1 97.38 137 GLY B C 1
ATOM 3087 O O . GLY B 1 137 ? 6.77 -6.961 -13.602 1 97.38 137 GLY B O 1
ATOM 3088 N N . ALA B 1 138 ? 4.957 -8.281 -13.375 1 98.38 138 ALA B N 1
ATOM 3089 C CA . ALA B 1 138 ? 4.688 -7.871 -12 1 98.38 138 ALA B CA 1
ATOM 3090 C C . ALA B 1 138 ? 4.133 -9.031 -11.18 1 98.38 138 ALA B C 1
ATOM 3092 O O . ALA B 1 138 ? 3.514 -9.945 -11.727 1 98.38 138 ALA B O 1
ATOM 3093 N N . CYS B 1 139 ? 4.402 -8.992 -9.844 1 98.62 139 CYS B N 1
ATOM 3094 C CA . CYS B 1 139 ? 3.855 -10.023 -8.969 1 98.62 139 CYS B CA 1
ATOM 3095 C C . CYS B 1 139 ? 3.543 -9.461 -7.586 1 98.62 139 CYS B C 1
ATOM 3097 O O . CYS B 1 139 ? 4.027 -8.391 -7.223 1 98.62 139 CYS B O 1
ATOM 3099 N N . GLY B 1 140 ? 2.699 -10.133 -6.906 1 98.88 140 GLY B N 1
ATOM 3100 C CA . GLY B 1 140 ? 2.283 -9.789 -5.555 1 98.88 140 GLY B CA 1
ATOM 3101 C C . GLY B 1 140 ? 2.094 -11 -4.664 1 98.88 140 GLY B C 1
ATOM 3102 O O . GLY B 1 140 ? 1.752 -12.086 -5.145 1 98.88 140 GLY B O 1
ATOM 3103 N N . SER B 1 141 ? 2.318 -10.812 -3.422 1 98.94 141 SER B N 1
ATOM 3104 C CA . SER B 1 141 ? 2.137 -11.867 -2.428 1 98.94 141 SER B CA 1
ATOM 3105 C C . SER B 1 141 ? 1.432 -11.336 -1.184 1 98.94 141 SER B C 1
ATOM 3107 O O . SER B 1 141 ? 1.857 -10.328 -0.603 1 98.94 141 SER B O 1
ATOM 3109 N N . MET B 1 142 ? 0.343 -11.945 -0.867 1 98.94 142 MET B N 1
ATOM 3110 C CA . MET B 1 142 ? -0.39 -11.633 0.358 1 98.94 142 MET B CA 1
ATOM 3111 C C . MET B 1 142 ? -0.225 -12.75 1.386 1 98.94 142 MET B C 1
ATOM 3113 O O . MET B 1 142 ? -0.818 -13.82 1.246 1 98.94 142 MET B O 1
ATOM 3117 N N . SER B 1 143 ? 0.588 -12.492 2.375 1 98.62 143 SER B N 1
ATOM 3118 C CA . SER B 1 143 ? 0.859 -13.461 3.426 1 98.62 143 SER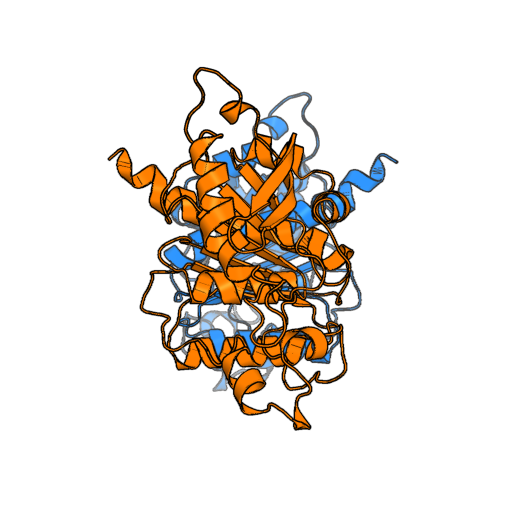 B CA 1
ATOM 3119 C C . SER B 1 143 ? 1.442 -14.75 2.85 1 98.62 143 SER B C 1
ATOM 3121 O O . SER B 1 143 ? 1.041 -15.852 3.238 1 98.62 143 SER B O 1
ATOM 3123 N N . GLY B 1 144 ? 2.305 -14.633 1.85 1 98.81 144 GLY B N 1
ATOM 3124 C CA . GLY B 1 144 ? 2.879 -15.805 1.21 1 98.81 144 GLY B CA 1
ATOM 3125 C C . GLY B 1 144 ? 3.928 -16.5 2.062 1 98.81 144 GLY B C 1
ATOM 3126 O O . GLY B 1 144 ? 4.656 -15.844 2.811 1 98.81 144 GLY B O 1
ATOM 3127 N N . CYS B 1 145 ? 4.039 -17.797 1.926 1 98.5 145 CYS B N 1
ATOM 3128 C CA . CYS B 1 145 ? 5.109 -18.562 2.564 1 98.5 145 CYS B CA 1
ATOM 3129 C C . CYS B 1 145 ? 6.434 -18.359 1.837 1 98.5 145 CYS B C 1
ATOM 3131 O O . CYS B 1 145 ? 6.785 -19.125 0.948 1 98.5 145 CYS B O 1
ATOM 3133 N N . ALA B 1 146 ? 7.188 -17.422 2.311 1 98.31 146 ALA B N 1
ATOM 3134 C CA . ALA B 1 146 ? 8.422 -17.016 1.647 1 98.31 146 ALA B CA 1
ATOM 3135 C C . ALA B 1 146 ? 9.539 -18.031 1.908 1 98.31 146 ALA B C 1
ATOM 3137 O O . ALA B 1 146 ? 10.516 -18.078 1.163 1 98.31 146 ALA B O 1
ATOM 3138 N N . ASP B 1 147 ? 9.406 -18.797 2.975 1 98.69 147 ASP B N 1
ATOM 3139 C CA . ASP B 1 147 ? 10.32 -19.875 3.377 1 98.69 147 ASP B CA 1
ATOM 3140 C C . ASP B 1 147 ? 9.555 -21.047 3.992 1 98.69 147 ASP B C 1
ATOM 3142 O O . ASP B 1 147 ? 8.961 -20.906 5.062 1 98.69 147 ASP B O 1
ATOM 3146 N N . ILE B 1 148 ? 9.648 -22.172 3.346 1 98.5 148 ILE B N 1
ATOM 3147 C CA . ILE B 1 148 ? 8.844 -23.312 3.75 1 98.5 148 ILE B CA 1
ATOM 3148 C C . ILE B 1 148 ? 9.602 -24.125 4.805 1 98.5 148 ILE B C 1
ATOM 3150 O O . ILE B 1 148 ? 9.008 -24.969 5.488 1 98.5 148 ILE B O 1
ATOM 3154 N N . ARG B 1 149 ? 10.844 -23.969 5.008 1 98.25 149 ARG B N 1
ATOM 3155 C CA . ARG B 1 149 ? 11.711 -24.875 5.754 1 98.25 149 ARG B CA 1
ATOM 3156 C C . ARG B 1 149 ? 11.344 -24.891 7.234 1 98.25 149 ARG B C 1
ATOM 3158 O O . ARG B 1 149 ? 11.406 -25.938 7.883 1 98.25 149 ARG B O 1
ATOM 3165 N N . PRO B 1 150 ? 10.859 -23.719 7.832 1 98.25 150 PRO B N 1
ATOM 3166 C CA . PRO B 1 150 ? 10.43 -23.75 9.234 1 98.25 150 PRO B CA 1
ATOM 3167 C C . PRO B 1 150 ? 9.109 -24.484 9.43 1 98.25 150 PRO B C 1
ATOM 3169 O O . PRO B 1 150 ? 8.656 -24.656 10.562 1 98.25 150 PRO B O 1
ATOM 3172 N N . PHE B 1 151 ? 8.539 -25 8.336 1 98 151 PHE B N 1
ATOM 3173 C CA . PHE B 1 151 ? 7.207 -25.594 8.43 1 98 151 PHE B CA 1
ATOM 3174 C C . PHE B 1 151 ? 7.176 -26.969 7.758 1 98 151 PHE B C 1
ATOM 3176 O O . PHE B 1 151 ? 6.305 -27.234 6.926 1 98 151 PHE B O 1
ATOM 3183 N N . PRO B 1 152 ? 7.918 -27.938 8.219 1 96.94 152 PRO B N 1
ATOM 3184 C CA . PRO B 1 152 ? 8.109 -29.203 7.488 1 96.94 152 PRO B CA 1
ATOM 3185 C C . PRO B 1 152 ? 6.887 -30.109 7.562 1 96.94 152 PRO B C 1
ATOM 3187 O O . PRO B 1 152 ? 6.727 -31 6.723 1 96.94 152 PRO B O 1
ATOM 3190 N N . ASN B 1 153 ? 6.047 -29.922 8.531 1 97.12 153 ASN B N 1
ATOM 3191 C CA . ASN B 1 153 ? 4.938 -30.859 8.719 1 97.12 153 ASN B CA 1
ATOM 3192 C C . ASN B 1 153 ? 3.592 -30.188 8.445 1 97.12 153 ASN B C 1
ATOM 3194 O O . ASN B 1 153 ? 2.545 -30.719 8.812 1 97.12 153 ASN B O 1
ATOM 3198 N N . ASN B 1 154 ? 3.65 -29.016 7.871 1 98 154 ASN B N 1
ATOM 3199 C CA . ASN B 1 154 ? 2.436 -28.234 7.676 1 98 154 ASN B CA 1
ATOM 3200 C C . ASN B 1 154 ? 1.969 -28.281 6.227 1 98 154 ASN B C 1
ATOM 3202 O O . ASN B 1 154 ? 2.785 -28.406 5.309 1 98 154 ASN B O 1
ATOM 3206 N N . TRP B 1 155 ? 0.658 -28.25 6 1 98.12 155 TRP B N 1
ATOM 3207 C CA . TRP B 1 155 ? -0.044 -27.969 4.754 1 98.12 155 TRP B CA 1
ATOM 3208 C C . TRP B 1 155 ? 0.392 -28.922 3.648 1 98.12 155 TRP B C 1
ATOM 3210 O O . TRP B 1 155 ? 0.546 -28.516 2.492 1 98.12 155 TRP B O 1
ATOM 3220 N N . GLU B 1 156 ? 0.738 -30.094 3.986 1 97.56 156 GLU B N 1
ATOM 3221 C CA . GLU B 1 156 ? 1.039 -31.172 3.062 1 97.56 156 GLU B CA 1
ATOM 3222 C C . GLU B 1 156 ? 2.193 -30.812 2.133 1 97.56 156 GLU B C 1
ATOM 3224 O O . GLU B 1 156 ? 2.26 -31.297 1 1 97.56 156 GLU B O 1
ATOM 3229 N N . ILE B 1 157 ? 3.102 -29.984 2.539 1 98.31 157 ILE B N 1
ATOM 3230 C CA . ILE B 1 157 ? 4.254 -29.609 1.729 1 98.31 157 ILE B CA 1
ATOM 3231 C C . ILE B 1 157 ? 5.055 -30.859 1.357 1 98.31 157 ILE B C 1
ATOM 3233 O O . ILE B 1 157 ? 5.469 -31.016 0.207 1 98.31 157 ILE B O 1
ATOM 3237 N N . SER B 1 158 ? 5.184 -31.75 2.312 1 97.69 158 SER B N 1
ATOM 3238 C CA . SER B 1 158 ? 6.012 -32.938 2.143 1 97.69 158 SER B CA 1
ATOM 3239 C C . SER B 1 158 ? 5.438 -33.875 1.082 1 97.69 158 SER B C 1
ATOM 3241 O O . SER B 1 158 ? 6.145 -34.719 0.547 1 97.69 158 SER B O 1
ATOM 3243 N N . ARG B 1 159 ? 4.176 -33.688 0.743 1 97.44 159 ARG B N 1
ATOM 3244 C CA . ARG B 1 159 ? 3.578 -34.5 -0.311 1 97.44 159 ARG B CA 1
ATOM 3245 C C . ARG B 1 159 ? 4.137 -34.125 -1.679 1 97.44 159 ARG B C 1
ATOM 3247 O O . ARG B 1 159 ? 4.133 -34.938 -2.604 1 97.44 159 ARG B O 1
ATOM 3254 N N . ARG B 1 160 ? 4.664 -32.938 -1.775 1 98.06 160 ARG B N 1
ATOM 3255 C CA . ARG B 1 160 ? 5.133 -32.406 -3.061 1 98.06 160 ARG B CA 1
ATOM 3256 C C . ARG B 1 160 ? 6.656 -32.469 -3.139 1 98.06 160 ARG B C 1
ATOM 3258 O O . ARG B 1 160 ? 7.227 -32.469 -4.23 1 98.06 160 ARG B O 1
ATOM 3265 N N . LEU B 1 161 ? 7.355 -32.562 -1.974 1 98.06 161 LEU B N 1
ATOM 3266 C CA . LEU B 1 161 ? 8.812 -32.469 -1.977 1 98.06 161 LEU B CA 1
ATOM 3267 C C . LEU B 1 161 ? 9.445 -33.656 -1.296 1 98.06 161 LEU B C 1
ATOM 3269 O O .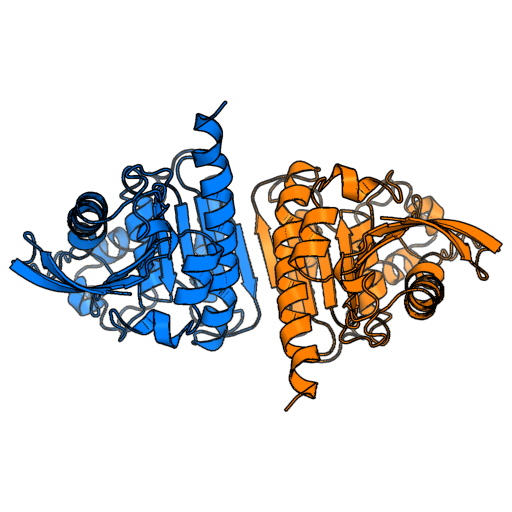 LEU B 1 161 ? 10.664 -33.844 -1.367 1 98.06 161 LEU B O 1
ATOM 3273 N N . GLY B 1 162 ? 8.68 -34.5 -0.7 1 97.31 162 GLY B N 1
ATOM 3274 C CA . GLY B 1 162 ? 9.219 -35.406 0.293 1 97.31 162 GLY B CA 1
ATOM 3275 C C . GLY B 1 162 ? 9.477 -34.75 1.634 1 97.31 162 GLY B C 1
ATOM 3276 O O . GLY B 1 162 ? 9.438 -33.531 1.747 1 97.31 162 GLY B O 1
ATOM 3277 N N . SER B 1 163 ? 9.727 -35.594 2.643 1 97.44 163 SER B N 1
ATOM 3278 C CA . SER B 1 163 ? 9.969 -35.031 3.961 1 97.44 163 SER B CA 1
ATOM 3279 C C . SER B 1 163 ? 11.258 -34.219 3.986 1 97.44 163 SER B C 1
ATOM 3281 O O . SER B 1 163 ? 12.195 -34.5 3.236 1 97.44 163 SER B O 1
ATOM 3283 N N . LEU B 1 164 ? 11.258 -33.188 4.836 1 97.06 164 LEU B N 1
ATOM 3284 C CA . LEU B 1 164 ? 12.469 -32.406 4.98 1 97.06 164 LEU B CA 1
ATOM 3285 C C . LEU B 1 164 ? 13.648 -33.281 5.387 1 97.06 164 LEU B C 1
ATOM 3287 O O . LEU B 1 164 ? 14.773 -33.062 4.914 1 97.06 164 LEU B O 1
ATOM 3291 N N . ALA B 1 165 ? 13.43 -34.25 6.27 1 96.56 165 ALA B N 1
ATOM 3292 C CA . ALA B 1 165 ? 14.484 -35.125 6.75 1 96.56 165 ALA B CA 1
ATOM 3293 C C . ALA B 1 165 ? 15.109 -35.938 5.598 1 96.56 165 ALA B C 1
ATOM 3295 O O . ALA B 1 165 ? 16.328 -36.125 5.562 1 96.56 165 ALA B O 1
ATOM 3296 N N . GLU B 1 166 ? 14.352 -36.281 4.672 1 96.38 166 GLU B N 1
ATOM 3297 C CA . GLU B 1 166 ? 14.805 -37.156 3.582 1 96.38 166 GLU B CA 1
ATOM 3298 C C . GLU B 1 166 ? 15.305 -36.344 2.4 1 96.38 166 GLU B C 1
ATOM 3300 O O . GLU B 1 166 ? 16.141 -36.781 1.626 1 96.38 166 GLU B O 1
ATOM 3305 N N . ASN B 1 167 ? 14.852 -35.094 2.232 1 96.88 167 ASN B N 1
ATOM 3306 C CA . ASN B 1 167 ? 15.156 -34.312 1.041 1 96.88 167 ASN B CA 1
ATOM 3307 C C . ASN B 1 167 ? 15.523 -32.875 1.397 1 96.88 167 ASN B C 1
ATOM 3309 O O . ASN B 1 167 ? 14.961 -31.938 0.844 1 96.88 167 ASN B O 1
ATOM 3313 N N . PRO B 1 168 ? 16.453 -32.625 2.281 1 97.06 168 PRO B N 1
ATOM 3314 C CA . PRO B 1 168 ? 16.781 -31.266 2.689 1 97.06 168 PRO B CA 1
ATOM 3315 C C . PRO B 1 168 ? 17.219 -30.391 1.516 1 97.06 168 PRO B C 1
ATOM 3317 O O . PRO B 1 168 ? 16.922 -29.188 1.499 1 97.06 168 PRO B O 1
ATOM 3320 N N . LYS B 1 169 ? 17.859 -30.922 0.514 1 97.62 169 LYS B N 1
ATOM 3321 C CA . LYS B 1 169 ? 18.312 -30.156 -0.641 1 97.62 169 LYS B CA 1
ATOM 3322 C C . LYS B 1 169 ? 17.125 -29.625 -1.451 1 97.62 169 LYS B C 1
ATOM 3324 O O . LYS B 1 169 ? 17.141 -28.5 -1.924 1 97.62 169 LYS B O 1
ATOM 3329 N N . LEU B 1 170 ? 16.141 -30.469 -1.655 1 97.38 170 LEU B N 1
ATOM 3330 C CA . LEU B 1 170 ? 14.945 -30.031 -2.375 1 97.38 170 LEU B CA 1
ATOM 3331 C C . LEU B 1 170 ? 14.25 -28.891 -1.642 1 97.38 170 LEU B C 1
ATOM 3333 O O . LEU B 1 170 ? 13.789 -27.938 -2.268 1 97.38 170 LEU B O 1
ATOM 3337 N N . TRP B 1 171 ? 14.211 -29 -0.318 1 98.25 171 TRP B N 1
ATOM 3338 C CA . TRP B 1 171 ? 13.562 -27.953 0.469 1 98.25 171 TRP B CA 1
ATOM 3339 C C . TRP B 1 171 ? 14.32 -26.641 0.343 1 98.25 171 TRP B C 1
ATOM 3341 O O . TRP B 1 171 ? 13.711 -25.562 0.283 1 98.25 171 TRP B O 1
ATOM 3351 N N . ASP B 1 172 ? 15.633 -26.703 0.225 1 98 172 ASP B N 1
ATOM 3352 C CA . ASP B 1 172 ? 16.438 -25.5 -0.012 1 98 172 ASP B CA 1
ATOM 3353 C C . ASP B 1 172 ? 16.188 -24.938 -1.408 1 98 172 ASP B C 1
ATOM 3355 O O . ASP B 1 172 ? 16.141 -23.719 -1.591 1 98 172 ASP B O 1
ATOM 3359 N N . GLU B 1 173 ? 16 -25.812 -2.316 1 97.44 173 GLU B N 1
ATOM 3360 C CA . GLU B 1 173 ? 15.898 -25.422 -3.717 1 97.44 173 GLU B CA 1
ATOM 3361 C C . GLU B 1 173 ? 14.5 -24.891 -4.039 1 97.44 173 GLU B C 1
ATOM 3363 O O . GLU B 1 173 ? 14.336 -24.062 -4.926 1 97.44 173 GLU B O 1
ATOM 3368 N N . TYR B 1 174 ? 13.523 -25.312 -3.268 1 97.56 174 TYR B N 1
ATOM 3369 C CA . TYR B 1 174 ? 12.141 -25.031 -3.656 1 97.56 174 TYR B CA 1
ATOM 3370 C C . TYR B 1 174 ? 11.531 -23.969 -2.766 1 97.56 174 TYR B C 1
ATOM 3372 O O . TYR B 1 174 ? 10.336 -23.672 -2.857 1 97.56 174 TYR B O 1
ATOM 3380 N N . THR B 1 175 ? 12.352 -23.375 -1.893 1 97.69 175 THR B N 1
ATOM 3381 C CA . THR B 1 175 ? 11.891 -22.234 -1.104 1 97.69 175 THR B CA 1
ATOM 3382 C C . THR B 1 175 ? 12.156 -20.922 -1.837 1 97.69 175 THR B C 1
ATOM 3384 O O . THR B 1 175 ? 13.195 -20.766 -2.475 1 97.69 175 THR B O 1
ATOM 3387 N N . VAL B 1 176 ? 11.188 -19.984 -1.778 1 97.75 176 VAL B N 1
ATOM 3388 C CA . VAL B 1 176 ? 11.211 -18.734 -2.529 1 97.75 176 VAL B CA 1
ATOM 3389 C C . VAL B 1 176 ? 12.469 -17.938 -2.188 1 97.75 176 VAL B C 1
ATOM 3391 O O . VAL B 1 176 ? 13.18 -17.469 -3.082 1 97.75 176 VAL B O 1
ATOM 3394 N N . ILE B 1 177 ? 12.836 -17.812 -0.929 1 97.44 177 ILE B N 1
ATOM 3395 C CA . ILE B 1 177 ? 13.859 -16.906 -0.434 1 97.44 177 ILE B CA 1
ATOM 3396 C C . ILE B 1 177 ? 15.227 -17.328 -0.968 1 97.44 177 ILE B C 1
ATOM 3398 O O . ILE B 1 177 ? 16.156 -16.516 -0.99 1 97.44 177 ILE B O 1
ATOM 3402 N N . ASN B 1 178 ? 15.336 -18.562 -1.428 1 96.56 178 ASN B N 1
ATOM 3403 C CA . ASN B 1 178 ? 16.625 -19.031 -1.934 1 96.56 178 ASN B CA 1
ATOM 3404 C C . ASN B 1 178 ? 16.719 -18.891 -3.449 1 96.56 178 ASN B C 1
ATOM 3406 O O . ASN B 1 178 ? 17.688 -19.328 -4.059 1 96.56 178 ASN B O 1
ATOM 3410 N N . ASN B 1 179 ? 15.758 -18.266 -4.105 1 92.81 179 ASN B N 1
ATOM 3411 C CA . ASN B 1 179 ? 15.719 -18.172 -5.559 1 92.81 179 ASN B CA 1
ATOM 3412 C C . ASN B 1 179 ? 15.727 -16.719 -6.02 1 92.81 179 ASN B C 1
ATOM 3414 O O . ASN B 1 179 ? 15.055 -16.359 -6.988 1 92.81 179 ASN B O 1
ATOM 3418 N N . LEU B 1 180 ? 16.5 -15.898 -5.406 1 94.56 180 LEU B N 1
ATOM 3419 C CA . LEU B 1 180 ? 16.469 -14.469 -5.688 1 94.56 180 LEU B CA 1
ATOM 3420 C C . LEU B 1 180 ? 17.594 -14.086 -6.66 1 94.56 180 LEU B C 1
ATOM 3422 O O . LEU B 1 180 ? 17.578 -12.992 -7.227 1 94.56 180 LEU B O 1
ATOM 3426 N N . ASP B 1 181 ? 18.531 -14.992 -6.934 1 90.56 181 ASP B N 1
ATOM 3427 C CA . ASP B 1 181 ? 19.75 -14.633 -7.664 1 90.56 181 ASP B CA 1
ATOM 3428 C C . ASP B 1 181 ? 19.438 -14.328 -9.125 1 90.56 181 ASP B C 1
ATOM 3430 O O . ASP B 1 181 ? 20.156 -13.578 -9.781 1 90.56 181 ASP B O 1
ATOM 3434 N N . SER B 1 182 ? 18.438 -14.898 -9.539 1 85.56 182 SER B N 1
ATOM 3435 C CA . SER B 1 182 ? 18.078 -14.703 -10.938 1 85.56 182 SER B CA 1
ATOM 3436 C C . SER B 1 182 ? 17.344 -13.383 -11.148 1 85.56 182 SER B C 1
ATOM 3438 O O . SER B 1 182 ? 17.125 -12.961 -12.281 1 85.56 182 SER B O 1
ATOM 3440 N N . LEU B 1 183 ? 16.953 -12.797 -10.055 1 90.38 183 LEU B N 1
ATOM 3441 C CA . LEU B 1 183 ? 16.234 -11.531 -10.156 1 90.38 183 LEU B CA 1
ATOM 3442 C C . LEU B 1 183 ? 17.188 -10.391 -10.492 1 90.38 183 LEU B C 1
ATOM 3444 O O . LEU B 1 183 ? 18.25 -10.258 -9.883 1 90.38 183 LEU B O 1
ATOM 3448 N N . ARG B 1 184 ? 17.141 -9.914 -11.812 1 69.44 184 ARG B N 1
ATOM 3449 C CA . ARG B 1 184 ? 17.984 -8.812 -12.289 1 69.44 184 ARG B CA 1
ATOM 3450 C C . ARG B 1 184 ? 17.156 -7.547 -12.492 1 69.44 184 ARG B C 1
ATOM 3452 O O . ARG B 1 184 ? 16 -7.613 -12.93 1 69.44 184 ARG B O 1
ATOM 3459 N N . GLY B 1 185 ? 17.594 -6.418 -12.016 1 60.09 185 GLY B N 1
ATOM 3460 C CA . GLY B 1 185 ? 17.203 -5.055 -12.328 1 60.09 185 GLY B CA 1
ATOM 3461 C C . GLY B 1 185 ? 15.734 -4.785 -12.078 1 60.09 185 GLY B C 1
ATOM 3462 O O . GLY B 1 185 ? 15.164 -5.273 -11.102 1 60.09 185 GLY B O 1
ATOM 3463 N N . ALA B 1 186 ? 15.164 -3.932 -12.859 1 62.34 186 ALA B N 1
ATOM 3464 C CA . ALA B 1 186 ? 13.805 -3.408 -12.859 1 62.34 186 ALA B CA 1
ATOM 3465 C C . ALA B 1 186 ? 12.883 -4.277 -13.711 1 62.34 186 ALA B C 1
ATOM 3467 O O . ALA B 1 186 ? 11.82 -3.826 -14.156 1 62.34 186 ALA B O 1
ATOM 3468 N N . ALA B 1 187 ? 13.203 -5.66 -13.773 1 80.62 187 ALA B N 1
ATOM 3469 C CA . ALA B 1 187 ? 12.438 -6.457 -14.727 1 80.62 187 ALA B CA 1
ATOM 3470 C C . ALA B 1 187 ? 11.109 -6.902 -14.125 1 80.62 187 ALA B C 1
ATOM 3472 O O . ALA B 1 187 ? 10.125 -7.078 -14.844 1 80.62 187 ALA B O 1
ATOM 3473 N N . LEU B 1 188 ? 11.062 -7.031 -12.82 1 95.94 188 LEU B N 1
ATOM 3474 C CA . LEU B 1 188 ? 9.852 -7.527 -12.172 1 95.94 188 LEU B CA 1
ATOM 3475 C C . LEU B 1 188 ? 9.398 -6.582 -11.062 1 95.94 188 LEU B C 1
ATOM 3477 O O . LEU B 1 188 ? 10.188 -6.23 -10.18 1 95.94 188 LEU B O 1
ATOM 3481 N N . ALA B 1 189 ? 8.211 -6.031 -11.211 1 97.62 189 ALA B N 1
ATOM 3482 C CA . ALA B 1 189 ? 7.625 -5.254 -10.125 1 97.62 189 ALA B CA 1
ATOM 3483 C C . ALA B 1 189 ? 7.066 -6.172 -9.039 1 97.62 189 ALA B C 1
ATOM 3485 O O . ALA B 1 189 ? 6.305 -7.098 -9.328 1 97.62 189 ALA B O 1
ATOM 3486 N N . ILE B 1 190 ? 7.469 -5.945 -7.77 1 98.31 190 ILE B N 1
ATOM 3487 C CA . ILE B 1 190 ? 7.156 -6.891 -6.703 1 98.31 190 ILE B CA 1
ATOM 3488 C C . ILE B 1 190 ? 6.461 -6.16 -5.559 1 98.31 190 ILE B C 1
ATOM 3490 O O . ILE B 1 190 ? 6.938 -5.125 -5.09 1 98.31 190 ILE B O 1
ATOM 3494 N N . LEU B 1 191 ? 5.328 -6.625 -5.098 1 98.81 191 LEU B N 1
ATOM 3495 C CA . LEU B 1 191 ? 4.66 -6.152 -3.891 1 98.81 191 LEU B CA 1
ATOM 3496 C C . LEU B 1 191 ? 4.379 -7.305 -2.936 1 98.81 191 LEU B C 1
ATOM 3498 O O . LEU B 1 191 ? 3.719 -8.281 -3.307 1 98.81 191 LEU B O 1
ATOM 3502 N N . ILE B 1 192 ? 4.887 -7.188 -1.711 1 98.88 192 ILE B N 1
ATOM 3503 C CA . ILE B 1 192 ? 4.699 -8.18 -0.657 1 98.88 192 ILE B CA 1
ATOM 3504 C C . ILE B 1 192 ? 4.02 -7.531 0.545 1 98.88 192 ILE B C 1
ATOM 3506 O O . ILE B 1 192 ? 4.406 -6.438 0.971 1 98.88 192 ILE B O 1
ATOM 3510 N N . ASP B 1 193 ? 2.986 -8.148 1.07 1 98.88 193 ASP B N 1
ATOM 3511 C CA . ASP B 1 193 ? 2.383 -7.652 2.303 1 98.88 193 ASP B CA 1
ATOM 3512 C C . ASP B 1 193 ? 2.01 -8.805 3.232 1 98.88 193 ASP B C 1
ATOM 3514 O O . ASP B 1 193 ? 1.755 -9.922 2.775 1 98.88 193 ASP B O 1
ATOM 3518 N N . CYS B 1 194 ? 2.035 -8.586 4.512 1 98.94 194 CYS B N 1
ATOM 3519 C CA . CYS B 1 194 ? 1.742 -9.578 5.539 1 98.94 194 CYS B CA 1
ATOM 3520 C C . CYS B 1 194 ? 1.212 -8.914 6.805 1 98.94 194 CYS B C 1
ATOM 3522 O O . CYS B 1 194 ? 1.669 -7.832 7.18 1 98.94 194 CYS B O 1
ATOM 3524 N N . GLY B 1 195 ? 0.26 -9.555 7.473 1 98.75 195 GLY B N 1
ATOM 3525 C CA . GLY B 1 195 ? -0.327 -9.031 8.695 1 98.75 195 GLY B CA 1
ATOM 3526 C C . GLY B 1 195 ? 0.57 -9.195 9.906 1 98.75 195 GLY B C 1
ATOM 3527 O O . GLY B 1 195 ? 1.3 -10.18 10.016 1 98.75 195 GLY B O 1
ATOM 3528 N N . VAL B 1 196 ? 0.409 -8.312 10.898 1 98.44 196 VAL B N 1
ATOM 3529 C CA . VAL B 1 196 ? 1.25 -8.297 12.094 1 98.44 196 VAL B CA 1
ATOM 3530 C C . VAL B 1 196 ? 0.982 -9.555 12.922 1 98.44 196 VAL B C 1
ATOM 3532 O O . VAL B 1 196 ? 1.871 -10.039 13.625 1 98.44 196 VAL B O 1
ATOM 3535 N N . GLU B 1 197 ? -0.211 -10.133 12.781 1 98.44 197 GLU B N 1
ATOM 3536 C CA . GLU B 1 197 ? -0.592 -11.289 13.578 1 98.44 197 GLU B CA 1
ATOM 3537 C C . GLU B 1 197 ? -0.471 -12.578 12.773 1 98.44 197 GLU B C 1
ATOM 3539 O O . GLU B 1 197 ? -0.904 -13.641 13.219 1 98.44 197 GLU B O 1
ATOM 3544 N N . ASP B 1 198 ? 0.1 -12.523 11.648 1 98.81 198 ASP B N 1
ATOM 3545 C CA . ASP B 1 198 ? 0.233 -13.68 10.758 1 98.81 198 ASP B CA 1
ATOM 3546 C C . ASP B 1 198 ? 1.443 -14.531 11.141 1 98.81 198 ASP B C 1
ATOM 3548 O O . ASP B 1 198 ? 2.529 -14 11.383 1 98.81 198 ASP B O 1
ATOM 3552 N N . PHE B 1 199 ? 1.308 -15.82 11.164 1 98.44 199 PHE B N 1
ATOM 3553 C CA . PHE B 1 199 ? 2.389 -16.719 11.547 1 98.44 199 PHE B CA 1
ATOM 3554 C C . PHE B 1 199 ? 3.484 -16.734 10.492 1 98.44 199 PHE B C 1
ATOM 3556 O O . PHE B 1 199 ? 4.582 -17.25 10.734 1 98.44 199 PHE B O 1
ATOM 3563 N N . PHE B 1 200 ? 3.234 -16.141 9.289 1 98.69 200 PHE B N 1
ATOM 3564 C CA . PHE B 1 200 ? 4.242 -16.062 8.234 1 98.69 200 PHE B CA 1
ATOM 3565 C C . PHE B 1 200 ? 4.992 -14.734 8.305 1 98.69 200 PHE B C 1
ATOM 3567 O O . PHE B 1 200 ? 5.848 -14.461 7.461 1 98.69 200 PHE B O 1
ATOM 3574 N N . LEU B 1 201 ? 4.711 -13.859 9.242 1 98.75 201 LEU B N 1
ATOM 3575 C CA . LEU B 1 201 ? 5.297 -12.523 9.258 1 98.75 201 LEU B CA 1
ATOM 3576 C C . LEU B 1 201 ? 6.82 -12.594 9.242 1 98.75 201 LEU B C 1
ATOM 3578 O O . LEU B 1 201 ? 7.469 -11.898 8.453 1 98.75 201 LEU B O 1
ATOM 3582 N N . ASP B 1 202 ? 7.438 -13.477 10.062 1 98.56 202 ASP B N 1
ATOM 3583 C CA . ASP B 1 202 ? 8.891 -13.5 10.203 1 98.56 202 ASP B CA 1
ATOM 3584 C C . ASP B 1 202 ? 9.555 -13.938 8.898 1 98.56 202 ASP B C 1
ATOM 3586 O O . ASP B 1 202 ? 10.578 -13.375 8.5 1 98.56 202 ASP B O 1
ATOM 3590 N N . VAL B 1 203 ? 9.016 -14.93 8.227 1 98.75 203 VAL B N 1
ATOM 3591 C CA . VAL B 1 203 ? 9.633 -15.375 6.984 1 98.75 203 VAL B CA 1
ATOM 3592 C C . VAL B 1 203 ? 9.453 -14.312 5.902 1 98.75 203 VAL B C 1
ATOM 3594 O O . VAL B 1 203 ? 10.266 -14.211 4.984 1 98.75 203 VAL B O 1
ATOM 3597 N N . ASN B 1 204 ? 8.383 -13.484 5.93 1 98.88 204 ASN B N 1
ATOM 3598 C CA . ASN B 1 204 ? 8.234 -12.383 4.988 1 98.88 204 ASN B CA 1
ATOM 3599 C C . ASN B 1 204 ? 9.188 -11.242 5.301 1 98.88 204 ASN B C 1
ATOM 3601 O O . ASN B 1 204 ? 9.711 -10.594 4.391 1 98.88 204 ASN B O 1
ATOM 3605 N N . LYS B 1 205 ? 9.414 -10.961 6.598 1 98.75 205 LYS B N 1
ATOM 3606 C CA . LYS B 1 205 ? 10.422 -9.984 6.977 1 98.75 205 LYS B CA 1
ATOM 3607 C C . LYS B 1 205 ? 11.805 -10.406 6.484 1 98.75 205 LYS B C 1
ATOM 3609 O O . LYS B 1 205 ? 12.586 -9.57 6.02 1 98.75 205 LYS B O 1
ATOM 3614 N N . GLU B 1 206 ? 12.117 -11.695 6.605 1 98.81 206 GLU B N 1
ATOM 3615 C CA . GLU B 1 206 ? 13.398 -12.203 6.129 1 98.81 206 GLU B CA 1
ATOM 3616 C C . GLU B 1 206 ? 13.523 -12.055 4.617 1 98.81 206 GLU B C 1
ATOM 3618 O O . GLU B 1 206 ? 14.594 -11.695 4.109 1 98.81 206 GLU B O 1
ATOM 3623 N N . LEU B 1 207 ? 12.453 -12.359 3.891 1 98.75 207 LEU B N 1
ATOM 3624 C CA . LEU B 1 207 ? 12.469 -12.148 2.447 1 98.75 207 LEU B CA 1
ATOM 3625 C C . LEU B 1 207 ? 12.727 -10.68 2.117 1 98.75 207 LEU B C 1
ATOM 3627 O O . LEU B 1 207 ? 13.539 -10.367 1.242 1 98.75 207 LEU B O 1
ATOM 3631 N N . HIS B 1 208 ? 12.039 -9.773 2.797 1 98.56 208 HIS B N 1
ATOM 3632 C CA . HIS B 1 208 ? 12.242 -8.344 2.633 1 98.56 208 HIS B CA 1
ATOM 3633 C C . HIS B 1 208 ? 13.703 -7.965 2.818 1 98.56 208 HIS B C 1
ATOM 3635 O O . HIS B 1 208 ? 14.289 -7.273 1.979 1 98.56 208 HIS B O 1
ATOM 3641 N N . ALA B 1 209 ? 14.297 -8.445 3.875 1 98.44 209 ALA B N 1
ATOM 3642 C CA . ALA B 1 209 ? 15.695 -8.156 4.176 1 98.44 209 ALA B CA 1
ATOM 3643 C C . ALA B 1 209 ? 16.609 -8.688 3.08 1 98.44 209 ALA B C 1
ATOM 3645 O O . ALA B 1 209 ? 17.562 -8.023 2.684 1 98.44 209 ALA B O 1
ATOM 3646 N N . SER B 1 210 ? 16.312 -9.883 2.594 1 97.69 210 SER B N 1
ATOM 3647 C CA . SER B 1 210 ? 17.141 -10.5 1.553 1 97.69 210 SER B CA 1
ATOM 3648 C C . SER B 1 210 ? 17.047 -9.727 0.244 1 97.69 210 SER B C 1
ATOM 3650 O O . SER B 1 210 ? 18.047 -9.516 -0.436 1 97.69 210 SER B O 1
ATOM 3652 N N . LEU B 1 211 ? 15.836 -9.328 -0.103 1 97.19 211 LEU B N 1
ATOM 3653 C CA . LEU B 1 211 ? 15.648 -8.531 -1.312 1 97.19 211 LEU B CA 1
ATOM 3654 C C . LEU B 1 211 ? 16.391 -7.203 -1.207 1 97.19 211 LEU B C 1
ATOM 3656 O O . LEU B 1 211 ? 17.016 -6.758 -2.174 1 97.19 211 LEU B O 1
ATOM 3660 N N . LEU B 1 212 ? 16.328 -6.547 -0.051 1 96.38 212 LEU B N 1
ATOM 3661 C CA . LEU B 1 212 ? 17.047 -5.297 0.169 1 96.38 212 LEU B CA 1
ATOM 3662 C C . LEU B 1 212 ? 18.562 -5.504 0.02 1 96.38 212 LEU B C 1
ATOM 3664 O O . LEU B 1 212 ? 19.234 -4.703 -0.626 1 96.38 212 LEU B O 1
ATOM 3668 N N . ALA B 1 213 ? 19.062 -6.598 0.637 1 95.56 213 ALA B N 1
ATOM 3669 C CA . ALA B 1 213 ? 20.484 -6.895 0.59 1 95.56 213 ALA B CA 1
ATOM 3670 C C . ALA B 1 213 ? 20.953 -7.074 -0.849 1 95.56 213 ALA B C 1
ATOM 3672 O O . ALA B 1 213 ? 22.094 -6.719 -1.183 1 95.56 213 ALA B O 1
ATOM 3673 N N . LYS B 1 214 ? 20.078 -7.574 -1.676 1 94.56 214 LYS B N 1
ATOM 3674 C CA . LYS B 1 214 ? 20.422 -7.809 -3.076 1 94.56 214 LYS B CA 1
ATOM 3675 C C . LYS B 1 214 ? 20.062 -6.605 -3.939 1 94.56 214 LYS B C 1
ATOM 3677 O O . LYS B 1 214 ? 20.219 -6.637 -5.16 1 94.56 214 LYS B O 1
ATOM 3682 N N . GLN B 1 215 ? 19.562 -5.52 -3.314 1 93.44 215 GLN B N 1
ATOM 3683 C CA . GLN B 1 215 ? 19.172 -4.281 -3.982 1 93.44 215 GLN B CA 1
ATOM 3684 C C . GLN B 1 215 ? 18.109 -4.535 -5.039 1 93.44 215 GLN B C 1
ATOM 3686 O O . GLN B 1 215 ? 18.156 -3.975 -6.137 1 93.44 215 GLN B O 1
ATOM 3691 N N . ILE B 1 216 ? 17.156 -5.434 -4.727 1 95.69 216 ILE B N 1
ATOM 3692 C CA . ILE B 1 216 ? 16.031 -5.711 -5.602 1 95.69 216 ILE B CA 1
ATOM 3693 C C . ILE B 1 216 ? 14.828 -4.871 -5.168 1 95.69 216 ILE B C 1
ATOM 3695 O O . ILE B 1 216 ? 14.344 -5.004 -4.039 1 95.69 216 ILE B O 1
ATOM 3699 N N . ASP B 1 217 ? 14.344 -4.051 -6.043 1 96.31 217 ASP B N 1
ATOM 3700 C CA . ASP B 1 217 ? 13.227 -3.152 -5.77 1 96.31 217 ASP B CA 1
ATOM 3701 C C . ASP B 1 217 ? 11.953 -3.936 -5.465 1 96.31 217 ASP B C 1
ATOM 3703 O O . ASP B 1 217 ? 11.609 -4.883 -6.176 1 96.31 217 ASP B O 1
ATOM 3707 N N . HIS B 1 218 ? 11.281 -3.541 -4.391 1 97.62 218 HIS B N 1
ATOM 3708 C CA . HIS B 1 218 ? 9.992 -4.129 -4.039 1 97.62 218 HIS B CA 1
ATOM 3709 C C . HIS B 1 218 ? 9.25 -3.268 -3.018 1 97.62 218 HIS B C 1
ATOM 3711 O O . HIS B 1 218 ? 9.875 -2.52 -2.264 1 97.62 218 HIS B O 1
ATOM 3717 N N . ASP B 1 219 ? 7.914 -3.283 -3.086 1 98.75 219 ASP B N 1
ATOM 3718 C CA . ASP B 1 219 ? 7.09 -2.75 -2.01 1 98.75 219 ASP B CA 1
ATOM 3719 C C . ASP B 1 219 ? 6.902 -3.779 -0.898 1 98.75 219 ASP B C 1
ATOM 3721 O O . ASP B 1 219 ? 6.637 -4.953 -1.17 1 98.75 219 ASP B O 1
ATOM 3725 N N . PHE B 1 220 ? 7.117 -3.387 0.362 1 98.88 220 PHE B N 1
ATOM 3726 C CA . PHE B 1 220 ? 6.895 -4.258 1.512 1 98.88 220 PHE B CA 1
ATOM 3727 C C . PHE B 1 220 ? 5.977 -3.588 2.527 1 98.88 220 PHE B C 1
ATOM 3729 O O . PHE B 1 220 ? 6.266 -2.49 3.008 1 98.88 220 PHE B O 1
ATOM 3736 N N . THR B 1 221 ? 4.828 -4.23 2.859 1 98.88 221 THR B N 1
ATOM 3737 C CA . THR B 1 221 ? 3.838 -3.637 3.75 1 98.88 221 THR B CA 1
ATOM 3738 C C . THR B 1 221 ? 3.5 -4.59 4.891 1 98.88 221 THR B C 1
ATOM 3740 O O . THR B 1 221 ? 3.262 -5.777 4.668 1 98.88 221 THR B O 1
ATOM 3743 N N . ILE B 1 222 ? 3.529 -4.086 6.121 1 98.81 222 ILE B N 1
ATOM 3744 C CA . ILE B 1 222 ? 2.947 -4.738 7.289 1 98.81 222 ILE B CA 1
ATOM 3745 C C . ILE B 1 222 ? 1.674 -4.008 7.707 1 98.81 222 ILE B C 1
ATOM 3747 O O . ILE B 1 222 ? 1.668 -2.781 7.832 1 98.81 222 ILE B O 1
ATOM 3751 N N . ARG B 1 223 ? 0.546 -4.738 7.848 1 98.12 223 ARG B N 1
ATOM 3752 C CA . ARG B 1 223 ? -0.748 -4.188 8.234 1 98.12 223 ARG B CA 1
ATOM 3753 C C . ARG B 1 223 ? -1.34 -4.945 9.414 1 98.12 223 ARG B C 1
ATOM 3755 O O . ARG B 1 223 ? -0.907 -6.059 9.727 1 98.12 223 ARG B O 1
ATOM 3762 N N . PRO B 1 224 ? -2.35 -4.289 10.07 1 97.5 224 PRO B N 1
ATOM 3763 C CA . PRO B 1 224 ? -3.088 -5.051 11.078 1 97.5 224 PRO B CA 1
ATOM 3764 C C . PRO B 1 224 ? -3.812 -6.262 10.492 1 97.5 224 PRO B C 1
ATOM 3766 O O . PRO B 1 224 ? -4.355 -6.184 9.383 1 97.5 224 PRO B O 1
ATOM 3769 N N . GLY B 1 225 ? -3.779 -7.348 11.234 1 98.12 225 GLY B N 1
ATOM 3770 C CA . GLY B 1 225 ? -4.523 -8.523 10.82 1 98.12 225 GLY B CA 1
ATOM 3771 C C . GLY B 1 225 ? -3.695 -9.797 10.859 1 98.12 225 GLY B C 1
ATOM 3772 O O . GLY B 1 225 ? -2.496 -9.758 11.141 1 98.12 225 GLY B O 1
ATOM 3773 N N . GLY B 1 226 ? -4.391 -10.953 10.68 1 98.31 226 GLY B N 1
ATOM 3774 C CA . GLY B 1 226 ? -3.766 -12.266 10.703 1 98.31 226 GLY B CA 1
ATOM 3775 C C . GLY B 1 226 ? -3.879 -13 9.383 1 98.31 226 GLY B C 1
ATOM 3776 O O . GLY B 1 226 ? -3.943 -12.383 8.32 1 98.31 226 GLY B O 1
ATOM 3777 N N . HIS B 1 227 ? -3.633 -14.297 9.438 1 98.62 227 HIS B N 1
ATOM 3778 C CA . HIS B 1 227 ? -3.682 -15.18 8.273 1 98.62 227 HIS B CA 1
ATOM 3779 C C . HIS B 1 227 ? -5.117 -15.578 7.941 1 98.62 227 HIS B C 1
ATOM 3781 O O . HIS B 1 227 ? -5.512 -16.719 8.156 1 98.62 227 HIS B O 1
ATOM 3787 N N . ASN B 1 228 ? -5.914 -14.562 7.406 1 98.25 228 ASN B N 1
ATOM 3788 C CA . ASN B 1 228 ? -7.34 -14.82 7.246 1 98.25 228 ASN B CA 1
ATOM 3789 C C . ASN B 1 228 ? -7.934 -14.016 6.094 1 98.25 228 ASN B C 1
ATOM 3791 O O . ASN B 1 228 ? -7.262 -13.156 5.523 1 98.25 228 ASN B O 1
ATOM 3795 N N . ARG B 1 229 ? -9.148 -14.359 5.789 1 98.19 229 ARG B N 1
ATOM 3796 C CA . ARG B 1 229 ? -9.859 -13.812 4.637 1 98.19 229 ARG B CA 1
ATOM 3797 C C . ARG B 1 229 ? -10.031 -12.305 4.762 1 98.19 229 ARG B C 1
ATOM 3799 O O . ARG B 1 229 ? -9.938 -11.578 3.771 1 98.19 229 ARG B O 1
ATOM 3806 N N . ALA B 1 230 ? -10.328 -11.797 5.945 1 98.12 230 ALA B N 1
ATOM 3807 C CA . ALA B 1 230 ? -10.5 -10.359 6.156 1 98.12 230 ALA B CA 1
ATOM 3808 C C . ALA B 1 230 ? -9.25 -9.586 5.734 1 98.12 230 ALA B C 1
ATOM 3810 O O . ALA B 1 230 ? -9.344 -8.531 5.109 1 98.12 230 ALA B O 1
ATOM 3811 N N . TYR B 1 231 ? -8.094 -10.109 6.109 1 98.75 231 TYR B N 1
ATOM 3812 C CA . TYR B 1 231 ? -6.836 -9.484 5.707 1 98.75 231 TYR B CA 1
ATOM 3813 C C . TYR B 1 231 ? -6.711 -9.445 4.188 1 98.75 231 TYR B C 1
ATOM 3815 O O . TYR B 1 231 ? -6.406 -8.398 3.613 1 98.75 231 TYR B O 1
ATOM 3823 N N . TRP B 1 232 ? -6.973 -10.547 3.531 1 98.88 232 TRP B N 1
ATOM 3824 C CA . TRP B 1 232 ? -6.75 -10.656 2.094 1 98.88 232 TRP B CA 1
ATOM 3825 C C . TRP B 1 232 ? -7.773 -9.828 1.32 1 98.88 232 TRP B C 1
ATOM 3827 O O . TRP B 1 232 ? -7.461 -9.289 0.258 1 98.88 232 TRP B O 1
ATOM 3837 N N . ARG B 1 233 ? -8.969 -9.766 1.847 1 98.62 233 ARG B N 1
ATOM 3838 C CA . ARG B 1 233 ? -10 -8.922 1.247 1 98.62 233 ARG B CA 1
ATOM 3839 C C . ARG B 1 233 ? -9.547 -7.465 1.183 1 98.62 233 ARG B C 1
ATOM 3841 O O . ARG B 1 233 ? -9.836 -6.758 0.214 1 98.62 233 ARG B O 1
ATOM 3848 N N . ASN B 1 234 ? -8.867 -7.043 2.158 1 98.56 234 ASN B N 1
ATOM 3849 C CA . ASN B 1 234 ? -8.328 -5.691 2.188 1 98.56 234 ASN B CA 1
ATOM 3850 C C . ASN B 1 234 ? -7.082 -5.566 1.319 1 98.56 234 ASN B C 1
ATOM 3852 O O . ASN B 1 234 ? -6.977 -4.656 0.496 1 98.56 234 ASN B O 1
ATOM 3856 N N . ALA B 1 235 ? -6.168 -6.48 1.415 1 98.81 235 ALA B N 1
ATOM 3857 C CA . ALA B 1 235 ? -4.844 -6.426 0.802 1 98.81 235 ALA B CA 1
ATOM 3858 C C . ALA B 1 235 ? -4.945 -6.441 -0.721 1 98.81 235 ALA B C 1
ATOM 3860 O O . ALA B 1 235 ? -4.168 -5.777 -1.408 1 98.81 235 ALA B O 1
ATOM 3861 N N . ILE B 1 236 ? -5.891 -7.164 -1.275 1 98.94 236 ILE B N 1
ATOM 3862 C CA . ILE B 1 236 ? -5.98 -7.355 -2.719 1 98.94 236 ILE B CA 1
ATOM 3863 C C . ILE B 1 236 ? -6.238 -6.02 -3.406 1 98.94 236 ILE B C 1
ATOM 3865 O O . ILE B 1 236 ? -5.785 -5.793 -4.531 1 98.94 236 ILE B O 1
ATOM 3869 N N . ASP B 1 237 ? -6.895 -5.062 -2.729 1 98.81 237 ASP B N 1
ATOM 3870 C CA . ASP B 1 237 ? -7.133 -3.75 -3.32 1 98.81 237 ASP B CA 1
ATOM 3871 C C . ASP B 1 237 ? -5.82 -3.012 -3.566 1 98.81 237 ASP B C 1
ATOM 3873 O O . ASP B 1 237 ? -5.656 -2.348 -4.59 1 98.81 237 ASP B O 1
ATOM 3877 N N . TYR B 1 238 ? -4.91 -3.111 -2.646 1 98.88 238 TYR B N 1
ATOM 3878 C CA . TYR B 1 238 ? -3.611 -2.467 -2.789 1 98.88 238 TYR B CA 1
ATOM 3879 C C . TYR B 1 238 ? -2.764 -3.172 -3.842 1 98.88 238 TYR B C 1
ATOM 3881 O O . TYR B 1 238 ? -2.021 -2.527 -4.586 1 98.88 238 TYR B O 1
ATOM 3889 N N . GLN B 1 239 ? -2.891 -4.539 -3.947 1 98.88 239 GLN B N 1
ATOM 3890 C CA . GLN B 1 239 ? -2.225 -5.293 -5 1 98.88 239 GLN B CA 1
ATOM 3891 C C . GLN B 1 239 ? -2.717 -4.867 -6.379 1 98.88 239 GLN B C 1
ATOM 3893 O O . GLN B 1 239 ? -1.913 -4.625 -7.285 1 98.88 239 GLN B O 1
ATOM 3898 N N . ILE B 1 240 ? -3.99 -4.746 -6.5 1 98.94 240 ILE B N 1
ATOM 3899 C CA . ILE B 1 240 ? -4.578 -4.387 -7.785 1 98.94 240 ILE B CA 1
ATOM 3900 C C . ILE B 1 240 ? -4.148 -2.973 -8.172 1 98.94 240 ILE B C 1
ATOM 3902 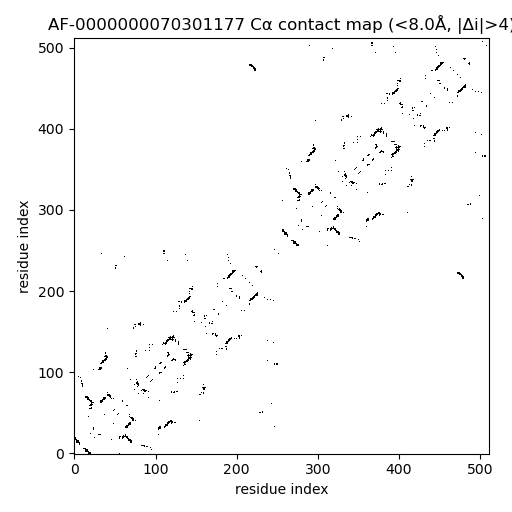O O . ILE B 1 240 ? -3.824 -2.713 -9.336 1 98.94 240 ILE B O 1
ATOM 3906 N N . LEU B 1 241 ? -4.129 -2.016 -7.211 1 98.88 241 LEU B N 1
ATOM 3907 C CA . LEU B 1 241 ? -3.635 -0.672 -7.488 1 98.88 241 LEU B CA 1
ATOM 3908 C C . LEU B 1 241 ? -2.195 -0.715 -7.992 1 98.88 241 LEU B C 1
ATOM 3910 O O . LEU B 1 241 ? -1.842 -0.01 -8.938 1 98.88 241 LEU B O 1
ATOM 3914 N N . PHE B 1 242 ? -1.378 -1.501 -7.367 1 98.88 242 PHE B N 1
ATOM 3915 C CA . PHE B 1 242 ? 0.019 -1.666 -7.75 1 98.88 242 PHE B CA 1
ATOM 3916 C C . PHE B 1 242 ? 0.133 -2.146 -9.188 1 98.88 242 PHE B C 1
ATOM 3918 O O . PHE B 1 242 ? 0.916 -1.603 -9.969 1 98.88 242 PHE B O 1
ATOM 3925 N N . PHE B 1 243 ? -0.663 -3.123 -9.547 1 98.81 243 PHE B N 1
ATOM 3926 C CA . PHE B 1 243 ? -0.625 -3.68 -10.898 1 98.81 243 PHE B CA 1
ATOM 3927 C C . PHE B 1 243 ? -1.164 -2.678 -11.906 1 98.81 243 PHE B C 1
ATOM 3929 O O . PHE B 1 243 ? -0.625 -2.551 -13.008 1 98.81 243 PHE B O 1
ATOM 3936 N N . GLU B 1 244 ? -2.219 -2.027 -11.547 1 98.12 244 GLU B N 1
ATOM 3937 C CA . GLU B 1 244 ? -2.76 -0.999 -12.43 1 98.12 244 GLU B CA 1
ATOM 3938 C C . GLU B 1 244 ? -1.698 0.039 -12.781 1 98.12 244 GLU B C 1
ATOM 3940 O O . GLU B 1 244 ? -1.559 0.421 -13.945 1 98.12 244 GLU B O 1
ATOM 3945 N N . LYS B 1 245 ? -1.01 0.481 -11.781 1 97.5 245 LYS B N 1
ATOM 3946 C CA . LYS B 1 245 ? 0.032 1.48 -11.992 1 97.5 245 LYS B CA 1
ATOM 3947 C C . LYS B 1 245 ? 1.16 0.922 -12.859 1 97.5 245 LYS B C 1
ATOM 3949 O O . LYS B 1 245 ? 1.699 1.626 -13.719 1 97.5 245 LYS B O 1
ATOM 3954 N N . TYR B 1 246 ? 1.532 -0.308 -12.617 1 97.5 246 TYR B N 1
ATOM 3955 C CA . TYR B 1 246 ? 2.537 -0.96 -13.445 1 97.5 246 TYR B CA 1
ATOM 3956 C C . TYR B 1 246 ? 2.096 -0.999 -14.906 1 97.5 246 TYR B C 1
ATOM 3958 O O . TYR B 1 246 ? 2.863 -0.646 -15.805 1 97.5 246 TYR B O 1
ATOM 3966 N N . PHE B 1 247 ? 0.842 -1.423 -15.164 1 97.56 247 PHE B N 1
ATOM 3967 C CA . PHE B 1 247 ? 0.329 -1.549 -16.516 1 97.56 247 PHE B CA 1
ATOM 3968 C C . PHE B 1 247 ? 0.292 -0.191 -17.219 1 97.56 247 PHE B C 1
ATOM 3970 O O . PHE B 1 247 ? 0.653 -0.077 -18.391 1 97.56 247 PHE B O 1
ATOM 3977 N N . ARG B 1 248 ? -0.133 0.823 -16.453 1 95.56 248 ARG B N 1
ATOM 3978 C CA . ARG B 1 248 ? -0.22 2.164 -17.031 1 95.56 248 ARG B CA 1
ATOM 3979 C C . ARG B 1 248 ? 1.153 2.664 -17.469 1 95.56 248 ARG B C 1
ATOM 3981 O O . ARG B 1 248 ? 1.28 3.314 -18.5 1 95.56 248 ARG B O 1
ATOM 3988 N N . ARG B 1 249 ? 2.115 2.416 -16.703 1 93.75 249 ARG B N 1
ATOM 3989 C CA . ARG B 1 249 ? 3.471 2.881 -16.984 1 93.75 249 ARG B CA 1
ATOM 3990 C C . ARG B 1 249 ? 4.066 2.143 -18.172 1 93.75 249 ARG B C 1
ATOM 3992 O O . ARG B 1 249 ? 4.879 2.703 -18.922 1 93.75 249 ARG B O 1
ATOM 3999 N N . HIS B 1 250 ? 3.631 0.909 -18.391 1 91.56 250 HIS B N 1
ATOM 4000 C CA . HIS B 1 250 ? 4.355 0.079 -19.344 1 91.56 250 HIS B CA 1
ATOM 4001 C C . HIS B 1 250 ? 3.512 -0.208 -20.578 1 91.56 250 HIS B C 1
ATOM 4003 O O . HIS B 1 250 ? 4.02 -0.714 -21.578 1 91.56 250 HIS B O 1
ATOM 4009 N N . ILE B 1 251 ? 2.299 0.041 -20.469 1 82.75 251 ILE B N 1
ATOM 4010 C CA . ILE B 1 251 ? 1.446 -0.142 -21.641 1 82.75 251 ILE B CA 1
ATOM 4011 C C . ILE B 1 251 ? 1.198 1.205 -22.312 1 82.75 251 ILE B C 1
ATOM 4013 O O . ILE B 1 251 ? 1.22 1.306 -23.547 1 82.75 251 ILE B O 1
ATOM 4017 N N . GLU B 1 252 ? 0.696 2.268 -21.625 1 63.66 252 GLU B N 1
ATOM 4018 C CA . GLU B 1 252 ? 0.414 3.559 -22.25 1 63.66 252 GLU B CA 1
ATOM 4019 C C . GLU B 1 252 ? 1.652 4.121 -22.938 1 63.66 252 GLU B C 1
ATOM 4021 O O . GLU B 1 252 ? 1.541 4.941 -23.859 1 63.66 252 GLU B O 1
ATOM 4026 N N . SER B 1 253 ? 2.904 3.758 -22.688 1 52.69 253 SER B N 1
ATOM 4027 C CA . SER B 1 253 ? 4.012 4.324 -23.453 1 52.69 253 SER B CA 1
ATOM 4028 C C . SER B 1 253 ? 3.896 3.971 -24.938 1 52.69 253 SER B C 1
ATOM 4030 O O . SER B 1 253 ? 4.664 4.473 -25.75 1 52.69 253 SER B O 1
ATOM 4032 N N . GLN B 1 254 ? 3.248 3.049 -25.391 1 40.72 254 GLN B N 1
ATOM 4033 C CA . GLN B 1 254 ? 3.305 2.801 -26.828 1 40.72 254 GLN B CA 1
ATOM 4034 C C . GLN B 1 254 ? 2.566 3.889 -27.594 1 40.72 254 GLN B C 1
ATOM 4036 O O . GLN B 1 254 ? 2.605 3.916 -28.828 1 40.72 254 GLN B O 1
ATOM 4041 N N . VAL B 1 255 ? 1.762 4.637 -27.109 1 33.72 255 VAL B N 1
ATOM 4042 C CA . VAL B 1 255 ? 1.146 5.59 -28.031 1 33.72 255 VAL B CA 1
ATOM 4043 C C . VAL B 1 255 ? 2.041 6.82 -28.172 1 33.72 255 VAL B C 1
ATOM 4045 O O . VAL B 1 255 ? 1.713 7.754 -28.906 1 33.72 255 VAL B O 1
ATOM 4048 N N . GLU B 1 256 ? 3.041 7.168 -27.359 1 31.14 256 GLU B N 1
ATOM 4049 C CA . GLU B 1 256 ? 3.85 8.281 -27.859 1 31.14 256 GLU B CA 1
ATOM 4050 C C . GLU B 1 256 ? 4.871 7.797 -28.891 1 31.14 256 GLU B C 1
ATOM 4052 O O . GLU B 1 256 ? 5.547 6.789 -28.672 1 31.14 256 GLU B O 1
#

Sequence (512 aa):
MERLSVPSASMNKEIPVLVVLPDIALASEGGDCPVVYLLHGYGGNAETWLTVKPDLPQIADQKGIIFVCPDAQNSWYWDSPVDSAFRYETFVASELVGYIDLHYKTIAERKGRAIAGLSMGGHGALWIAFRHQDAFGACGSMSGCADIRPFPNNWEISRRLGSLAENPKLWDEYTVINNLDSLRGAALAILIDCGVEDFFLDVNKELHASLLAKQIDHDFTIRPGGHNRAYWRNAIDYQILFFEKYFRRHIESQVEMERLSVPSASMNKEIPVLVVLPDIALASEGGDCPVVYLLHGYGGNAETWLTVKPDLPQIADQKGIIFVCPDAQNSWYWDSPVDSAFRYETFVASELVGYIDLHYKTIAERKGRAIAGLSMGGHGALWIAFRHQDAFGACGSMSGCADIRPFPNNWEISRRLGSLAENPKLWDEYTVINNLDSLRGAALAILIDCGVEDFFLDVNKELHASLLAKQIDHDFTIRPGGHNRAYWRNAIDYQILFFEKYFRRHIESQVE

Organism: Porphyromonas gingivalis (strain ATCC BAA-308 / W83) (NCBI:txid242619)

pLDDT: mean 95.99, std 8.77, range [30.66, 99.0]

Nearest PDB structures (foldseek):
  5vol-assembly1_B  TM=8.265E-01  e=5.066E-22  Bacteroides intestinalis DSM 17393
  5vol-assembly1_F  TM=8.354E-01  e=1.994E-21  Bacteroides intestinalis DSM 17393
  4rgy-assembly1_A-2  TM=9.020E-01  e=2.413E-19  uncultured bacterium FLS12
  5vol-assembly2_E  TM=8.100E-01  e=3.282E-21  Bacteroides intestinalis DSM 17393
  7b5v-assembly1_B  TM=7.641E-01  e=1.567E-17  Dysgonomonas mossii DSM 22836

Radius of gyration: 24.41 Å; Cα contacts (8 Å, |Δi|>4): 1108; chains: 2; bounding box: 50×74×57 Å

InterPro domains:
  IPR000801 Esterase-like [PF00756] (8-237)
  IPR029058 Alpha/Beta hydrolase fold [G3DSA:3.40.50.1820] (1-251)
  IPR029058 Alpha/Beta hydrolase fold [SSF53474] (3-247)
  IPR050583 Mycobacterial A85 antigen [PTHR48098] (2-245)

Secondary structure (DSSP, 8-state):
-EEEEEEETTTTEEEEEEEE--HHHHSTTPPPB-EEEEE--TT--TTHHHHH-TTHHHHHHHHT-EEEEE--TT-TTSB-SS-TT-BHHHIIIIIIHHHHHHHS-B--SGGGEEEEEETHHHHHHHHHHHH-TTT-SEEEEES--S--TT-TTSTTTHHHH--TTT-HHHHHHTSGGG--TT--TTSSEEEEEEETT-TTHHHHHHHHHHHHHTT---EEEEES--SSHHHHHHHHHHHHHHHHHHHHHHHGGGG-/-EEEEEEETTTTEEEEEEEE--HHHHSTTPPPB-EEEEE--TT--TTHHHHH-TTHHHHHHHHT-EEEEE--TT-TTSB-SS-TT-BHHHIIIIIIHHHHHHHS-B--SGGGEEEEEETHHHHHHHHHHHH-TTT-SEEEEES--S--TT-TTSTTTHHHH--TTT-HHHHHHSSGGG--TT--TTSSEEEEEEETT-TTHHHHHHHHHHHHHTT---EEEEES--SSHHHHHHHHHHHHHHHHHHHHHHHGGGG-